Protein AF-A0A3A0FTB8-F1 (afdb_monomer_lite)

Sequence (540 aa):
MTGGAGARRVGLAIYAVANALCVAVFLFPLWRPASAATAYGLDDPAALGLLVLCGCAALVFEAGSAGLGPRAVAVLGVLVAINSVLRFIEVALPGPGGFTPIFALIILTGRAYGPRFGFLMGMLTLVVSAVVTGGVGPWLPYQMLTAAWVGLTAGWLPRGRGPDRPGGRAEVWGLAAFGAAWGIGYGLLMTLWFWPFIDAGAAGAAGSVTAAAARFAVFYAASSLAWDLFGAAGNAALLALAGAPVLAALRRMAPRIFDADRRLMAGTRAQALRPAHGSRGTGGSEVDAPRGAPPSPTAVDARLDLPAPRAASPHPRAWVAWLTAVAALASTTRHPLVLLALVLAVALVRARLPARAAAGGALPVARLAAVVVPFATVYNLLMAHGGTTVVVRLPARWPLVGGPLTLEAAAYGALTGGALALVMLAFAAFQGALSARDIARLIPRAFGALALVTAVALTYAPSMRGQIAAVREAQAVRGLRLRGWRAWAPLAMPVLVGGLERALDLADSMIARGLLPPPAPPPTAARLSILAALGLVAGG

Foldseek 3Di:
DPVPVLLVVLLVVLLVLLVVQLVCLLLCLLVPALPNCPDPCNLFLQLSLVLLVLSLVSLLLSLPQVFAFLLLLLLLLLLLLLLLLQQVVCVVPVDPQQAGQSLLSLLLQCLQQHQSSSLLSQLLSLVLSCLVNVVDDSLSSLSNRLSSVSSNVSRVPDDDPDPDDQQDLVVLLVSLQSLLVSLQVSQLSSLSSCVCVLAVPLSSDDDHSVSNVVSSVVVCVVPRNRSSNVNSNNRSVCSNVPVRLLSNLSNVCNCVRPVVSVVVLVVVVVVVPPPPPPPPDPDDDPDDDPPDDDPDPDPPPPPPPPPDPDDPQPQLVVLVVVLVVLLVQLSPDLDPVSLVVLLVVLVVLLVPFDCQLCPVPPPVLVVVLVCQLVVLLVSQQQQPQDDDAFPDAADLPDPRRHGTRHPVSSSSSNSNSSSVSSSSSSSSSSSSRDDLVSVLVPDDCSSVSSSSSSVSSSVCSVVLVVLLVVQCVVVVVVVDPCDDPVNCNSRVNCSSNVSSVVSVVVSVVCVVVVVDDGSDNPPVVVSVVSVVVSVVSSVD

Radius of gyration: 27.1 Å; chains: 1; bounding box: 66×64×99 Å

pLDDT: mean 77.0, std 14.09, range [37.84, 97.81]

Structure (mmCIF, N/CA/C/O backbone):
data_AF-A0A3A0FTB8-F1
#
_entry.id   AF-A0A3A0FTB8-F1
#
loop_
_atom_site.group_PDB
_atom_site.id
_atom_site.type_symbol
_atom_site.label_atom_id
_atom_site.label_alt_id
_atom_site.label_comp_id
_atom_site.label_asym_id
_atom_site.label_entity_id
_atom_site.label_seq_id
_atom_site.pdbx_PDB_ins_code
_atom_site.Cartn_x
_atom_site.Cartn_y
_atom_site.Cartn_z
_atom_site.occupancy
_atom_site.B_iso_or_equiv
_atom_site.auth_seq_id
_atom_site.auth_comp_id
_atom_site.auth_asym_id
_atom_site.auth_atom_id
_atom_site.pdbx_PDB_model_num
ATOM 1 N N . MET A 1 1 ? -9.803 35.059 16.194 1.00 37.84 1 MET A N 1
ATOM 2 C CA . MET A 1 1 ? -10.558 33.951 15.548 1.00 37.84 1 MET A CA 1
ATOM 3 C C . MET A 1 1 ? -10.209 33.742 14.057 1.00 37.84 1 MET A C 1
ATOM 5 O O . MET A 1 1 ? -10.830 32.913 13.407 1.00 37.84 1 MET A O 1
ATOM 9 N N . THR A 1 2 ? -9.166 34.387 13.515 1.00 41.53 2 THR A N 1
ATOM 10 C CA . THR A 1 2 ? -8.762 34.341 12.089 1.00 41.53 2 THR A CA 1
ATOM 11 C C . THR A 1 2 ? -7.781 33.212 11.718 1.00 41.53 2 THR A C 1
ATOM 13 O O . THR A 1 2 ? -7.662 32.863 10.547 1.00 41.53 2 THR A O 1
ATOM 16 N N . GLY A 1 3 ? -7.124 32.568 12.692 1.00 53.38 3 GLY A N 1
ATOM 17 C CA . GLY A 1 3 ? -6.118 31.522 12.431 1.00 53.38 3 GLY A CA 1
ATOM 18 C C . GLY A 1 3 ? -6.664 30.187 11.891 1.00 53.38 3 GLY A C 1
ATOM 19 O O . GLY A 1 3 ? -5.961 29.476 11.176 1.00 53.38 3 GLY A O 1
ATOM 20 N N . GLY A 1 4 ? -7.928 29.846 12.176 1.00 62.97 4 GLY A N 1
ATOM 21 C CA . GLY A 1 4 ? -8.505 28.542 11.811 1.00 62.97 4 GLY A CA 1
ATOM 22 C C . GLY A 1 4 ? -8.819 28.382 10.319 1.00 62.97 4 GLY A C 1
ATOM 23 O O . GLY A 1 4 ? -8.610 27.312 9.748 1.00 62.97 4 GLY A O 1
ATOM 24 N N . ALA A 1 5 ? -9.279 29.453 9.665 1.00 71.38 5 ALA A N 1
ATOM 25 C CA . ALA A 1 5 ? -9.600 29.432 8.238 1.00 71.38 5 ALA A CA 1
ATOM 26 C C . ALA A 1 5 ? -8.333 29.356 7.369 1.00 71.38 5 ALA A C 1
ATOM 28 O O . ALA A 1 5 ? -8.296 28.586 6.409 1.00 71.38 5 ALA A O 1
ATOM 29 N N . GLY A 1 6 ? -7.280 30.094 7.744 1.00 75.12 6 GLY A N 1
ATOM 30 C CA . GLY A 1 6 ? -5.978 30.047 7.074 1.00 75.12 6 GLY A CA 1
ATOM 31 C C . GLY A 1 6 ? -5.342 28.659 7.155 1.00 75.12 6 GLY A C 1
ATOM 32 O O . GLY A 1 6 ? -4.999 28.080 6.127 1.00 75.12 6 GLY A O 1
ATOM 33 N N . ALA A 1 7 ? -5.293 28.063 8.350 1.00 75.12 7 ALA A N 1
ATOM 34 C CA . ALA A 1 7 ? -4.753 26.717 8.533 1.00 75.12 7 ALA A CA 1
ATOM 35 C C . ALA A 1 7 ? -5.495 25.663 7.690 1.00 75.12 7 ALA A C 1
ATOM 37 O O . ALA A 1 7 ? -4.858 24.793 7.095 1.00 75.12 7 ALA A O 1
ATOM 38 N N . ARG A 1 8 ? -6.830 25.756 7.588 1.00 81.50 8 ARG A N 1
ATOM 39 C CA . ARG A 1 8 ? -7.641 24.849 6.759 1.00 81.50 8 ARG A CA 1
ATOM 40 C C . ARG A 1 8 ? -7.353 25.007 5.265 1.00 81.50 8 ARG A C 1
ATOM 42 O O . ARG A 1 8 ? -7.251 23.998 4.574 1.00 81.50 8 ARG A O 1
ATOM 49 N N . ARG A 1 9 ? -7.207 26.241 4.768 1.00 85.69 9 ARG A N 1
ATOM 50 C CA . ARG A 1 9 ? -6.858 26.506 3.358 1.00 85.69 9 ARG A CA 1
ATOM 51 C C . ARG A 1 9 ? -5.489 25.933 3.002 1.00 85.69 9 ARG A C 1
ATOM 53 O O . ARG A 1 9 ? -5.372 25.259 1.988 1.00 85.69 9 ARG A O 1
ATOM 60 N N . VAL A 1 10 ? -4.491 26.127 3.866 1.00 84.44 10 VAL A N 1
ATOM 61 C CA . VAL A 1 10 ? -3.144 25.568 3.662 1.00 84.44 10 VAL A CA 1
ATOM 62 C C . VAL A 1 10 ? -3.180 24.035 3.666 1.00 84.44 10 VAL A C 1
ATOM 64 O O . VAL A 1 10 ? -2.570 23.412 2.806 1.00 84.44 10 VAL A O 1
ATOM 67 N N . GLY A 1 11 ? -3.942 23.415 4.573 1.00 85.38 11 GLY A N 1
ATOM 68 C CA . GLY A 1 11 ? -4.110 21.957 4.583 1.00 85.38 11 GLY A CA 1
ATOM 69 C C . GLY A 1 11 ? -4.756 21.417 3.302 1.00 85.38 11 GLY A C 1
ATOM 70 O O . GLY A 1 11 ? -4.284 20.439 2.730 1.00 85.38 11 GLY A O 1
ATOM 71 N N . LEU A 1 12 ? -5.800 22.086 2.799 1.00 88.06 12 LEU A N 1
ATOM 72 C CA . LEU A 1 12 ? -6.417 21.743 1.511 1.00 88.06 12 LEU A CA 1
ATOM 73 C C . LEU A 1 12 ? -5.439 21.908 0.343 1.00 88.06 12 LEU A C 1
ATOM 75 O O . LEU A 1 12 ? -5.413 21.055 -0.540 1.00 88.06 12 LEU A O 1
ATOM 79 N N . ALA A 1 13 ? -4.613 22.957 0.360 1.00 88.75 13 ALA A N 1
ATOM 80 C CA . ALA A 1 13 ? -3.568 23.153 -0.636 1.00 88.75 13 ALA A CA 1
ATOM 81 C C . ALA A 1 13 ? -2.538 22.013 -0.607 1.00 88.75 13 ALA A C 1
ATOM 83 O O . ALA A 1 13 ? -2.180 21.516 -1.667 1.00 88.75 13 ALA A O 1
ATOM 84 N N . ILE A 1 14 ? -2.126 21.533 0.576 1.00 88.44 14 ILE A N 1
ATOM 85 C CA . ILE A 1 14 ? -1.227 20.368 0.692 1.00 88.44 14 ILE A CA 1
ATOM 86 C C . ILE A 1 14 ? -1.858 19.138 0.040 1.00 88.44 14 ILE A C 1
ATOM 88 O O . ILE A 1 14 ? -1.209 18.487 -0.774 1.00 88.44 14 ILE A O 1
ATOM 92 N N . TYR A 1 15 ? -3.125 18.834 0.347 1.00 90.12 15 TYR A N 1
ATOM 93 C CA . TYR A 1 15 ? -3.817 17.710 -0.287 1.00 90.12 15 TYR A CA 1
ATOM 94 C C . TYR A 1 15 ? -3.896 17.860 -1.805 1.00 90.12 15 TYR A C 1
ATOM 96 O O . TYR A 1 15 ? -3.638 16.888 -2.514 1.00 90.12 15 TYR A O 1
ATOM 104 N N . ALA A 1 16 ? -4.253 19.047 -2.298 1.00 91.50 16 ALA A N 1
ATOM 105 C CA . ALA A 1 16 ? -4.394 19.306 -3.725 1.00 91.50 16 ALA A CA 1
ATOM 106 C C . ALA A 1 16 ? -3.052 19.167 -4.452 1.00 91.50 16 ALA A C 1
ATOM 108 O O . ALA A 1 16 ? -2.957 18.386 -5.392 1.00 91.50 16 ALA A O 1
ATOM 109 N N . VAL A 1 17 ? -2.009 19.855 -3.977 1.00 91.19 17 VAL A N 1
ATOM 110 C CA . VAL A 1 17 ? -0.673 19.844 -4.590 1.00 91.19 17 VAL A CA 1
ATOM 111 C C . VAL A 1 17 ? -0.055 18.452 -4.532 1.00 91.19 17 VAL A C 1
ATOM 113 O O . VAL A 1 17 ? 0.414 17.962 -5.551 1.00 91.19 17 VAL A O 1
ATOM 116 N N . ALA A 1 18 ? -0.096 17.772 -3.381 1.00 91.88 18 ALA A N 1
ATOM 117 C CA . ALA A 1 18 ? 0.503 16.447 -3.256 1.00 91.88 18 ALA A CA 1
ATOM 118 C C . ALA A 1 18 ? -0.227 15.388 -4.103 1.00 91.88 18 ALA A C 1
ATOM 120 O O . ALA A 1 18 ? 0.432 14.565 -4.730 1.00 91.88 18 ALA A O 1
ATOM 121 N N . ASN A 1 19 ? -1.567 15.408 -4.178 1.00 92.44 19 ASN A N 1
ATOM 122 C CA . ASN A 1 19 ? -2.282 14.491 -5.077 1.00 92.44 19 ASN A CA 1
ATOM 123 C C . ASN A 1 19 ? -2.056 14.847 -6.550 1.00 92.44 19 ASN A C 1
ATOM 125 O O . ASN A 1 19 ? -1.861 13.935 -7.344 1.00 92.44 19 ASN A O 1
ATOM 129 N N . ALA A 1 20 ? -2.057 16.134 -6.916 1.00 91.62 20 ALA A N 1
ATOM 130 C CA . ALA A 1 20 ? -1.798 16.568 -8.289 1.00 91.62 20 ALA A CA 1
ATOM 131 C C . ALA A 1 20 ? -0.402 16.142 -8.752 1.00 91.62 20 ALA A C 1
ATOM 133 O O . ALA A 1 20 ? -0.272 15.573 -9.829 1.00 91.62 20 ALA A O 1
ATOM 134 N N . LEU A 1 21 ? 0.610 16.331 -7.901 1.00 90.19 21 LEU A N 1
ATOM 135 C CA . LEU A 1 21 ? 1.967 15.845 -8.120 1.00 90.19 21 LEU A CA 1
ATOM 136 C C . LEU A 1 21 ? 1.978 14.332 -8.363 1.00 90.19 21 LEU A C 1
ATOM 138 O O . LEU A 1 21 ? 2.484 13.875 -9.380 1.00 90.19 21 LEU A O 1
ATOM 142 N N . CYS A 1 22 ? 1.386 13.541 -7.469 1.00 91.12 22 CYS A N 1
ATOM 143 C CA . CYS A 1 22 ? 1.414 12.091 -7.625 1.00 91.12 22 CYS A CA 1
ATOM 144 C C . CYS A 1 22 ? 0.624 11.595 -8.848 1.00 91.12 22 CYS A C 1
ATOM 146 O O . CYS A 1 22 ? 1.056 10.655 -9.510 1.00 91.12 22 CYS A O 1
ATOM 148 N N . VAL A 1 23 ? -0.518 12.214 -9.167 1.00 92.44 23 VAL A N 1
ATOM 149 C CA . VAL A 1 23 ? -1.275 11.920 -10.396 1.00 92.44 23 VAL A CA 1
ATOM 150 C C . VAL A 1 23 ? -0.445 12.284 -11.623 1.00 92.44 23 VAL A C 1
ATOM 152 O O . VAL A 1 23 ? -0.404 11.505 -12.569 1.00 92.44 23 VAL A O 1
ATOM 155 N N . ALA A 1 24 ? 0.264 13.414 -11.595 1.00 88.25 24 ALA A N 1
ATOM 156 C CA . ALA A 1 24 ? 1.162 13.804 -12.670 1.00 88.25 24 ALA A CA 1
ATOM 157 C C . ALA A 1 24 ? 2.283 12.782 -12.876 1.00 88.25 24 ALA A C 1
ATOM 159 O O . ALA A 1 24 ? 2.572 12.430 -14.013 1.00 88.25 24 ALA A O 1
ATOM 160 N N . VAL A 1 25 ? 2.849 12.231 -11.801 1.00 86.81 25 VAL A N 1
ATOM 161 C CA . VAL A 1 25 ? 3.853 11.161 -11.903 1.00 86.81 25 VAL A CA 1
ATOM 162 C C . VAL A 1 25 ? 3.262 9.868 -12.477 1.00 86.81 25 VAL A C 1
ATOM 164 O O . VAL A 1 25 ? 3.893 9.243 -13.322 1.00 86.81 25 VAL A O 1
ATOM 167 N N . PHE A 1 26 ? 2.043 9.476 -12.088 1.00 88.81 26 PHE A N 1
ATOM 168 C CA . PHE A 1 26 ? 1.367 8.317 -12.691 1.00 88.81 26 PHE A CA 1
ATOM 169 C C . PHE A 1 26 ? 1.077 8.516 -14.182 1.00 88.81 26 PHE A C 1
ATOM 171 O O . PHE A 1 26 ? 1.235 7.586 -14.962 1.00 88.81 26 PHE A O 1
ATOM 178 N N . LEU A 1 27 ? 0.629 9.707 -14.581 1.00 88.69 27 LEU A N 1
ATOM 179 C CA . LEU A 1 27 ? 0.254 10.010 -15.965 1.00 88.69 27 LEU A CA 1
ATOM 180 C C . LEU A 1 27 ? 1.444 10.425 -16.835 1.00 88.69 27 LEU A C 1
ATOM 182 O O . LEU A 1 27 ? 1.300 10.477 -18.056 1.00 88.69 27 LEU A O 1
ATOM 186 N N . PHE A 1 28 ? 2.611 10.669 -16.234 1.00 82.50 28 PHE A N 1
ATOM 187 C CA . PHE A 1 28 ? 3.823 11.093 -16.927 1.00 82.50 28 PHE A CA 1
ATOM 188 C C . PHE A 1 28 ? 4.161 10.269 -18.175 1.00 82.50 28 PHE A C 1
ATOM 190 O O . PHE A 1 28 ? 4.452 10.869 -19.214 1.00 82.50 28 PHE A O 1
ATOM 197 N N . PRO A 1 29 ? 4.043 8.929 -18.153 1.00 79.94 29 PRO A N 1
ATOM 198 C CA . PRO A 1 29 ? 4.310 8.120 -19.335 1.00 79.94 29 PRO A CA 1
ATOM 199 C C . PRO A 1 29 ? 3.412 8.411 -20.538 1.00 79.94 29 PRO A C 1
ATOM 201 O O . PRO A 1 29 ? 3.792 8.118 -21.665 1.00 79.94 29 PRO A O 1
ATOM 204 N N . LEU A 1 30 ? 2.220 8.973 -20.325 1.00 84.25 30 LEU A N 1
ATOM 205 C CA . LEU A 1 30 ? 1.274 9.271 -21.401 1.00 84.25 30 LEU A CA 1
ATOM 206 C C . LEU A 1 30 ? 1.573 10.597 -22.102 1.00 84.25 30 LEU A C 1
ATOM 208 O O . LEU A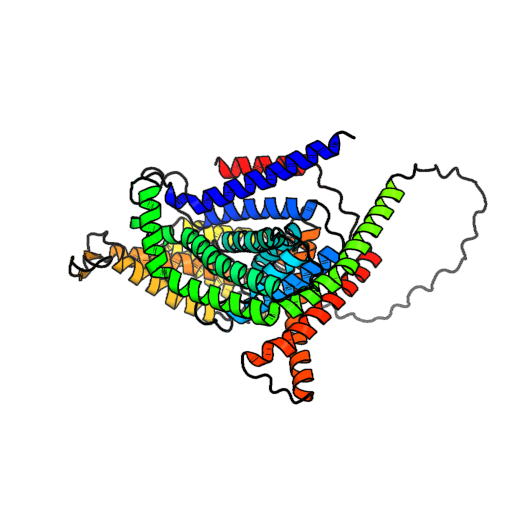 1 30 ? 1.125 10.800 -23.228 1.00 84.25 30 LEU A O 1
ATOM 212 N N . TRP A 1 31 ? 2.307 11.502 -21.454 1.00 77.12 31 TRP A N 1
ATOM 213 C CA . TRP A 1 31 ? 2.636 12.822 -21.996 1.00 77.12 31 TRP A CA 1
ATOM 214 C C . TRP A 1 31 ? 4.141 13.062 -22.140 1.00 77.12 31 TRP A C 1
ATOM 216 O O . TRP A 1 31 ? 4.564 14.210 -22.281 1.00 77.12 31 TRP A O 1
ATOM 226 N N . ARG A 1 32 ? 4.961 12.002 -22.087 1.00 70.50 32 ARG A N 1
ATOM 227 C CA . ARG A 1 32 ? 6.424 12.094 -22.164 1.00 70.50 32 ARG A CA 1
ATOM 228 C C . ARG A 1 32 ? 6.847 12.763 -23.487 1.00 70.50 32 ARG A C 1
ATOM 230 O O . ARG A 1 32 ? 6.603 12.192 -24.552 1.00 70.50 32 ARG A O 1
ATOM 237 N N . PRO A 1 33 ? 7.489 13.948 -23.463 1.00 60.44 33 PRO A N 1
ATOM 238 C CA . PRO A 1 33 ? 7.990 14.575 -24.682 1.00 60.44 33 PRO A CA 1
ATOM 239 C C . PRO A 1 33 ? 9.115 13.727 -25.282 1.00 60.44 33 PRO A C 1
ATOM 241 O O . PRO A 1 33 ? 10.019 13.304 -24.560 1.00 60.44 33 PRO A O 1
ATOM 244 N N . ALA A 1 34 ? 9.107 13.524 -26.602 1.00 53.69 34 ALA A N 1
ATOM 245 C CA . ALA A 1 34 ? 10.113 12.715 -27.304 1.00 53.69 34 ALA A CA 1
ATOM 246 C C . ALA A 1 34 ? 11.565 13.204 -27.086 1.00 53.69 34 ALA A C 1
ATOM 248 O O . ALA A 1 34 ? 12.501 12.418 -27.192 1.00 53.69 34 ALA A O 1
ATOM 249 N N . SER A 1 35 ? 11.749 14.485 -26.746 1.00 50.94 35 SER A N 1
ATOM 250 C CA . SER A 1 35 ? 13.039 15.136 -26.482 1.00 50.94 35 SER A CA 1
ATOM 251 C C . SER A 1 35 ? 13.462 15.173 -25.003 1.00 50.94 35 SER A C 1
ATOM 253 O O . SER A 1 35 ? 14.579 15.590 -24.713 1.00 50.94 35 SER A O 1
ATOM 255 N N . ALA A 1 36 ? 12.605 14.766 -24.057 1.00 49.84 36 ALA A N 1
ATOM 256 C CA . ALA A 1 36 ? 12.827 14.973 -22.617 1.00 49.84 36 ALA A CA 1
ATOM 257 C C . ALA A 1 36 ? 13.481 13.786 -21.882 1.00 49.84 36 ALA A C 1
ATOM 259 O O . ALA A 1 36 ? 13.835 13.920 -20.711 1.00 49.84 36 ALA A O 1
ATOM 260 N N . ALA A 1 37 ? 13.647 12.639 -22.550 1.00 48.44 37 ALA A N 1
ATOM 261 C CA . ALA A 1 37 ? 14.057 11.374 -21.930 1.00 48.44 37 ALA A CA 1
ATOM 262 C C . ALA A 1 37 ? 15.432 11.432 -21.226 1.00 48.44 37 ALA A C 1
ATOM 264 O O . ALA A 1 37 ? 15.631 10.818 -20.184 1.00 48.44 37 ALA A O 1
ATOM 265 N N . THR A 1 38 ? 16.383 12.218 -21.735 1.00 48.59 38 THR A N 1
ATOM 266 C CA . THR A 1 38 ? 17.768 12.222 -21.228 1.00 48.59 38 THR A CA 1
ATOM 267 C C . THR A 1 38 ? 18.128 13.389 -20.305 1.00 48.59 38 THR A C 1
ATOM 269 O O . THR A 1 38 ? 19.131 13.295 -19.605 1.00 48.59 38 THR A O 1
ATOM 272 N N . ALA A 1 39 ? 17.345 14.473 -20.262 1.00 45.94 39 ALA A N 1
ATOM 273 C CA . ALA A 1 39 ? 17.769 15.723 -19.612 1.00 45.94 39 ALA A CA 1
ATOM 274 C C . ALA A 1 39 ? 17.401 15.847 -18.118 1.00 45.94 39 ALA A C 1
ATOM 276 O O . ALA A 1 39 ? 18.088 16.562 -17.395 1.00 45.94 39 ALA A O 1
ATOM 277 N N . TYR A 1 40 ? 16.354 15.157 -17.643 1.00 49.34 40 TYR A N 1
ATOM 278 C CA . TYR A 1 40 ? 15.764 15.401 -16.310 1.00 49.34 40 TYR A CA 1
ATOM 279 C C . TYR A 1 40 ? 15.727 14.179 -15.373 1.00 49.34 40 TYR A C 1
ATOM 281 O O . TYR A 1 40 ? 15.079 14.223 -14.334 1.00 49.34 40 TYR A O 1
ATOM 289 N N . GLY A 1 41 ? 16.360 13.054 -15.725 1.00 54.75 41 GLY A N 1
ATOM 290 C CA . GLY A 1 41 ? 16.354 11.847 -14.876 1.00 54.75 41 GLY A CA 1
ATOM 291 C C . GLY A 1 41 ? 14.970 11.205 -14.668 1.00 54.75 41 GLY A C 1
ATOM 292 O O . GLY A 1 41 ? 14.831 10.294 -13.857 1.00 54.75 41 GLY A O 1
ATOM 293 N N . LEU A 1 42 ? 13.952 11.637 -15.422 1.00 59.59 42 LEU A N 1
ATOM 294 C CA . LEU A 1 42 ? 12.571 11.129 -15.369 1.00 59.59 42 LEU A CA 1
ATOM 295 C C . LEU A 1 42 ? 12.432 9.684 -15.881 1.00 59.59 42 LEU A C 1
ATOM 297 O O . LEU A 1 42 ? 11.366 9.084 -15.770 1.00 59.59 42 LEU A O 1
ATOM 301 N N . ASP A 1 43 ? 13.519 9.124 -16.403 1.00 62.12 43 ASP A N 1
ATOM 302 C CA . ASP A 1 43 ? 13.630 7.729 -16.819 1.00 62.12 43 ASP A CA 1
ATOM 303 C C . ASP A 1 43 ? 14.087 6.816 -15.666 1.00 62.12 43 ASP A C 1
ATOM 305 O O . ASP A 1 43 ? 14.083 5.596 -15.819 1.00 62.12 43 ASP A O 1
ATOM 309 N N . ASP A 1 44 ? 14.457 7.380 -14.507 1.00 69.44 44 ASP A N 1
ATOM 310 C CA . ASP A 1 44 ? 14.839 6.622 -13.315 1.00 69.44 44 ASP A CA 1
ATOM 311 C C . ASP A 1 44 ? 13.605 6.292 -12.443 1.00 69.44 44 ASP A C 1
ATOM 313 O O . ASP A 1 44 ? 13.025 7.186 -11.807 1.00 69.44 44 ASP A O 1
ATOM 317 N N . PRO A 1 45 ? 13.213 5.004 -12.325 1.00 70.25 45 PRO A N 1
ATOM 318 C CA . PRO A 1 45 ? 12.122 4.587 -11.448 1.00 70.25 45 PRO A CA 1
ATOM 319 C C . PRO A 1 45 ? 12.318 5.024 -9.993 1.00 70.25 45 PRO A C 1
ATOM 321 O O . PRO A 1 45 ? 11.334 5.266 -9.289 1.00 70.25 45 PRO A O 1
ATOM 324 N N . ALA A 1 46 ? 13.567 5.108 -9.518 1.00 68.62 46 ALA A N 1
ATOM 325 C CA . ALA A 1 46 ? 13.881 5.482 -8.145 1.00 68.62 46 ALA A CA 1
ATOM 326 C C . ALA A 1 46 ? 13.606 6.967 -7.880 1.00 68.62 46 ALA A C 1
ATOM 328 O O . ALA A 1 46 ? 13.018 7.292 -6.845 1.00 68.62 46 ALA A O 1
ATOM 329 N N . ALA A 1 47 ? 13.959 7.848 -8.820 1.00 70.81 47 ALA A N 1
ATOM 330 C CA . ALA A 1 47 ? 13.682 9.280 -8.731 1.00 70.81 47 ALA A CA 1
ATOM 331 C C . ALA A 1 47 ? 12.169 9.551 -8.682 1.00 70.81 47 ALA A C 1
ATOM 333 O O . ALA A 1 47 ? 11.680 10.230 -7.774 1.00 70.81 47 ALA A O 1
ATOM 334 N N . LEU A 1 48 ? 11.402 8.927 -9.582 1.00 78.75 48 LEU A N 1
ATOM 335 C CA . LEU A 1 48 ? 9.942 9.049 -9.590 1.00 78.75 48 LEU A CA 1
ATOM 336 C C . LEU A 1 48 ? 9.304 8.426 -8.335 1.00 78.75 48 LEU A C 1
ATOM 338 O O . LEU A 1 48 ? 8.360 8.975 -7.768 1.00 78.75 48 LEU A O 1
ATOM 342 N N . GLY A 1 49 ? 9.836 7.300 -7.852 1.00 80.44 49 GLY A N 1
ATOM 343 C CA . GLY A 1 49 ? 9.424 6.708 -6.578 1.00 80.44 49 GLY A CA 1
ATOM 344 C C . GLY A 1 49 ? 9.650 7.645 -5.390 1.00 80.44 49 GLY A C 1
ATOM 345 O O . GLY A 1 49 ? 8.759 7.800 -4.553 1.00 80.44 49 GLY A O 1
ATOM 346 N N . LEU A 1 50 ? 10.799 8.323 -5.327 1.00 80.38 50 LEU A N 1
ATOM 347 C CA . LEU A 1 50 ? 11.098 9.308 -4.286 1.00 80.38 50 LEU A CA 1
ATOM 348 C C . LEU A 1 50 ? 10.130 10.498 -4.336 1.00 80.38 50 LEU A C 1
ATOM 350 O O . LEU A 1 50 ? 9.655 10.942 -3.291 1.00 80.38 50 LEU A O 1
ATOM 354 N N . LEU A 1 51 ? 9.777 10.966 -5.534 1.00 82.88 51 LEU A N 1
ATOM 355 C CA . LEU A 1 51 ? 8.807 12.043 -5.723 1.00 82.88 51 LEU A CA 1
ATOM 356 C C . LEU A 1 51 ? 7.432 11.687 -5.140 1.00 82.88 51 LEU A C 1
ATOM 358 O O . LEU A 1 51 ? 6.861 12.441 -4.344 1.00 82.88 51 LEU A O 1
ATOM 362 N N . VAL A 1 52 ? 6.930 10.492 -5.463 1.00 87.12 52 VAL A N 1
ATOM 363 C CA . VAL A 1 52 ? 5.669 9.981 -4.904 1.00 87.12 52 VAL A CA 1
ATOM 364 C C . VAL A 1 52 ? 5.785 9.750 -3.399 1.00 87.12 52 VAL A C 1
ATOM 366 O O . VAL A 1 52 ? 4.825 9.998 -2.669 1.00 87.12 52 VAL A O 1
ATOM 369 N N . LEU A 1 53 ? 6.952 9.336 -2.897 1.00 86.44 53 LEU A N 1
ATOM 370 C CA . LEU A 1 53 ? 7.191 9.178 -1.462 1.00 86.44 53 LEU A CA 1
ATOM 371 C C . LEU A 1 53 ? 7.108 10.519 -0.722 1.00 86.44 53 LEU A C 1
ATOM 373 O O . LEU A 1 53 ? 6.487 10.581 0.340 1.00 86.44 53 LEU A O 1
ATOM 377 N N . CYS A 1 54 ? 7.668 11.592 -1.284 1.00 85.88 54 CYS A N 1
ATOM 378 C CA . CYS A 1 54 ? 7.538 12.950 -0.753 1.00 85.88 54 CYS A CA 1
ATOM 379 C C . CYS A 1 54 ? 6.067 13.393 -0.708 1.00 85.88 54 CYS A C 1
ATOM 381 O O . CYS A 1 54 ? 5.604 13.894 0.322 1.00 85.88 54 CYS A O 1
ATOM 383 N N . GLY A 1 55 ? 5.305 13.129 -1.775 1.00 86.44 55 GLY A N 1
ATOM 384 C CA . GLY A 1 55 ? 3.858 13.353 -1.804 1.00 86.44 55 GLY A CA 1
ATOM 385 C C . GLY A 1 55 ? 3.117 12.551 -0.727 1.00 86.44 55 GLY A C 1
ATOM 386 O O . GLY A 1 55 ? 2.329 13.110 0.036 1.00 86.44 55 GLY A O 1
ATOM 387 N N . CYS A 1 56 ? 3.424 11.259 -0.582 1.00 89.25 56 CYS A N 1
ATOM 388 C CA . CYS A 1 56 ? 2.863 10.404 0.466 1.00 89.25 56 CYS A CA 1
ATOM 389 C C . CYS A 1 56 ? 3.179 10.936 1.867 1.00 89.25 56 CYS A C 1
ATOM 391 O O . CYS A 1 56 ? 2.288 10.988 2.712 1.00 89.25 56 CYS A O 1
ATOM 393 N N . ALA A 1 57 ? 4.417 11.369 2.118 1.00 86.62 57 ALA A N 1
ATOM 394 C CA . ALA A 1 57 ? 4.815 11.947 3.396 1.00 86.62 57 ALA A CA 1
ATOM 395 C C . ALA A 1 57 ? 4.022 13.227 3.702 1.00 86.62 57 ALA A C 1
ATOM 397 O O . ALA A 1 57 ? 3.507 13.370 4.810 1.00 86.62 57 ALA A O 1
ATOM 398 N N . ALA A 1 58 ? 3.845 14.121 2.726 1.00 86.56 58 ALA A N 1
ATOM 399 C CA . ALA A 1 58 ? 3.033 15.326 2.893 1.00 86.56 58 ALA A CA 1
ATOM 400 C C . ALA A 1 58 ? 1.557 15.000 3.191 1.00 86.56 58 ALA A C 1
ATOM 402 O O . ALA A 1 58 ? 0.962 15.569 4.111 1.00 86.56 58 ALA A O 1
ATOM 403 N N . LEU A 1 59 ? 0.977 14.042 2.461 1.00 88.56 59 LEU A N 1
ATOM 404 C CA . LEU A 1 59 ? -0.406 13.603 2.658 1.00 88.56 59 LEU A CA 1
ATOM 405 C C . LEU A 1 59 ? -0.609 12.941 4.020 1.00 88.56 59 LEU A C 1
ATOM 407 O O . LEU A 1 59 ? -1.588 13.223 4.707 1.00 88.56 59 LEU A O 1
ATOM 411 N N . VAL A 1 60 ? 0.326 12.086 4.430 1.00 85.25 60 VAL A N 1
ATOM 412 C CA . VAL A 1 60 ? 0.332 11.439 5.744 1.00 85.25 60 VAL A CA 1
ATOM 413 C C . VAL A 1 60 ? 0.449 12.480 6.833 1.00 85.25 60 VAL A C 1
ATOM 415 O O . VAL A 1 60 ? -0.363 12.461 7.751 1.00 85.25 60 VAL A O 1
ATOM 418 N N . PHE A 1 61 ? 1.385 13.421 6.715 1.00 83.69 61 PHE A N 1
ATOM 419 C CA . PHE A 1 61 ? 1.535 14.512 7.669 1.00 83.69 61 PHE A CA 1
ATOM 420 C C . PHE A 1 61 ? 0.218 15.264 7.858 1.00 83.69 61 PHE A C 1
ATOM 422 O O . PHE A 1 61 ? -0.279 15.358 8.982 1.00 83.69 61 PHE A O 1
ATOM 429 N N . GLU A 1 62 ? -0.394 15.737 6.771 1.00 85.94 62 GLU A N 1
ATOM 430 C CA . GLU A 1 62 ? -1.633 16.507 6.858 1.00 85.94 62 GLU A CA 1
ATOM 431 C C . GLU A 1 62 ? -2.787 15.646 7.404 1.00 85.94 62 GLU A C 1
ATOM 433 O O . GLU A 1 62 ? -3.521 16.086 8.296 1.00 85.94 62 GLU A O 1
ATOM 438 N N . ALA A 1 63 ? -2.890 14.384 6.975 1.00 82.44 63 ALA A N 1
ATOM 439 C CA . ALA A 1 63 ? -3.880 13.428 7.466 1.00 82.44 63 ALA A CA 1
ATOM 440 C C . ALA A 1 63 ? -3.659 13.012 8.926 1.00 82.44 63 ALA A C 1
ATOM 442 O O . ALA A 1 63 ? -4.622 12.688 9.615 1.00 82.44 63 ALA A O 1
ATOM 443 N N . GLY A 1 64 ? -2.443 13.041 9.460 1.00 75.06 64 GLY A N 1
ATOM 444 C CA . GLY A 1 64 ? -2.181 12.831 10.887 1.00 75.06 64 GLY A CA 1
ATOM 445 C C . GLY A 1 64 ? -2.458 14.085 11.714 1.00 75.06 64 GLY A C 1
ATOM 446 O O . GLY A 1 64 ? -3.019 14.001 12.806 1.00 75.06 64 GLY A O 1
ATOM 447 N N . SER A 1 65 ? -2.130 15.249 11.154 1.00 70.50 65 SER A N 1
ATOM 448 C CA . SER A 1 65 ? -2.104 16.541 11.842 1.00 70.50 65 SER A CA 1
ATOM 449 C C . SER A 1 65 ? -3.464 17.049 12.319 1.00 70.50 65 SER A C 1
ATOM 451 O O . SER A 1 65 ? -3.549 17.765 13.312 1.00 70.50 65 SER A O 1
ATOM 453 N N . ALA A 1 66 ? -4.552 16.641 11.665 1.00 63.94 66 ALA A N 1
ATOM 454 C CA . ALA A 1 66 ? -5.906 17.067 12.012 1.00 63.94 66 ALA A CA 1
ATOM 455 C C . ALA A 1 66 ? -6.486 16.338 13.253 1.00 63.94 66 ALA A C 1
ATOM 457 O O . ALA A 1 66 ? -7.699 16.209 13.389 1.00 63.94 66 ALA A O 1
ATOM 458 N N . GLY A 1 67 ? -5.626 15.785 14.114 1.00 66.00 67 GLY A N 1
ATOM 459 C CA . GLY A 1 67 ? -5.958 15.276 15.445 1.00 66.00 67 GLY A CA 1
ATOM 460 C C . GLY A 1 67 ? -6.690 13.941 15.506 1.00 66.00 67 GLY A C 1
ATOM 461 O O . GLY A 1 67 ? -7.895 13.895 15.734 1.00 66.00 67 GLY A O 1
ATOM 462 N N . LEU A 1 68 ? -5.952 12.842 15.337 1.00 75.88 68 LEU A N 1
ATOM 463 C CA . LEU A 1 68 ? -6.430 11.534 15.790 1.00 75.88 68 LEU A CA 1
ATOM 464 C C . LEU A 1 68 ? -6.301 11.464 17.313 1.00 75.88 68 LEU A C 1
ATOM 466 O O . LEU A 1 68 ? -5.239 11.775 17.852 1.00 75.88 68 LEU A O 1
ATOM 470 N N . GLY A 1 69 ? -7.370 11.063 17.998 1.00 77.94 69 GLY A N 1
ATOM 471 C CA . GLY A 1 69 ? -7.295 10.802 19.429 1.00 77.94 69 GLY A CA 1
ATOM 472 C C . GLY A 1 69 ? -6.509 9.519 19.742 1.00 77.94 69 GLY A C 1
ATOM 473 O O . GLY A 1 69 ? -6.226 8.721 18.838 1.00 77.94 69 GLY A O 1
ATOM 474 N N . PRO A 1 70 ? -6.128 9.310 21.012 1.00 80.12 70 PRO A N 1
ATOM 475 C CA . PRO A 1 70 ? -5.316 8.168 21.424 1.00 80.12 70 PRO A CA 1
ATOM 476 C C . PRO A 1 70 ? -5.896 6.810 21.051 1.00 80.12 70 PRO A C 1
ATOM 478 O O . PRO A 1 70 ? -5.170 5.942 20.559 1.00 80.12 70 PRO A O 1
ATOM 481 N N . ARG A 1 71 ? -7.212 6.636 21.223 1.00 85.69 71 ARG A N 1
ATOM 482 C CA . ARG A 1 71 ? -7.886 5.380 20.886 1.00 85.69 71 ARG A CA 1
ATOM 483 C C . ARG A 1 71 ? -7.899 5.156 19.383 1.00 85.69 71 ARG A C 1
ATOM 485 O O . ARG A 1 71 ? -7.600 4.053 18.932 1.00 85.69 71 ARG A O 1
ATOM 492 N N . ALA A 1 72 ? -8.167 6.201 18.599 1.00 87.44 72 ALA A N 1
ATOM 493 C CA . ALA A 1 72 ? -8.117 6.115 17.142 1.00 87.44 72 ALA A CA 1
ATOM 494 C C . ALA A 1 72 ? -6.718 5.730 16.624 1.00 87.44 72 ALA A C 1
ATOM 496 O O . ALA A 1 72 ? -6.611 4.891 15.730 1.00 87.44 72 ALA A O 1
ATOM 497 N N . VAL A 1 73 ? -5.652 6.296 17.205 1.00 85.44 73 VAL A N 1
ATOM 498 C CA . VAL A 1 73 ? -4.254 5.959 16.876 1.00 85.44 73 VAL A CA 1
ATOM 499 C C . VAL A 1 73 ? -3.942 4.495 17.192 1.00 85.44 73 VAL A C 1
ATOM 501 O O . VAL A 1 73 ? -3.404 3.786 16.340 1.00 85.44 73 VAL A O 1
ATOM 504 N N . ALA A 1 74 ? -4.308 4.018 18.382 1.00 85.62 74 ALA A N 1
ATOM 505 C CA . ALA A 1 74 ? -4.059 2.636 18.784 1.00 85.62 74 ALA A CA 1
ATOM 506 C C . ALA A 1 74 ? -4.815 1.633 17.899 1.00 85.62 74 ALA A C 1
ATOM 508 O O . ALA A 1 74 ? -4.224 0.671 17.406 1.00 85.62 74 ALA A O 1
ATOM 509 N N . VAL A 1 75 ? -6.101 1.887 17.633 1.00 89.88 75 VAL A N 1
ATOM 510 C CA . VAL A 1 75 ? -6.930 1.036 16.766 1.00 89.88 75 VAL A CA 1
ATOM 511 C C . VAL A 1 75 ? -6.399 1.012 15.340 1.00 89.88 75 VAL A C 1
ATOM 513 O O . VAL A 1 75 ? -6.312 -0.062 14.749 1.00 89.88 75 VAL A O 1
ATOM 516 N N . LEU A 1 76 ? -5.994 2.162 14.792 1.00 92.19 76 LEU A N 1
ATOM 517 C CA . LEU A 1 76 ? -5.362 2.215 13.477 1.00 92.19 76 LEU A CA 1
ATOM 518 C C . LEU A 1 76 ? -4.078 1.373 13.456 1.00 92.19 76 LEU A C 1
ATOM 520 O O . LEU A 1 76 ? -3.888 0.594 12.530 1.00 92.19 76 LEU A O 1
ATOM 524 N N . GLY A 1 77 ? -3.238 1.464 14.494 1.00 88.81 77 GLY A N 1
ATOM 525 C CA . GLY A 1 77 ? -2.004 0.678 14.608 1.00 88.81 77 GLY A CA 1
ATOM 526 C C . GLY A 1 77 ? -2.258 -0.826 14.632 1.00 88.81 77 GLY A C 1
ATOM 527 O O . GLY A 1 77 ? -1.605 -1.577 13.908 1.00 88.81 77 GLY A O 1
ATOM 528 N N . VAL A 1 78 ? -3.248 -1.277 15.404 1.00 89.19 78 VAL A N 1
ATOM 529 C CA . VAL A 1 78 ? -3.605 -2.699 15.450 1.00 89.19 78 VAL A CA 1
ATOM 530 C C . VAL A 1 78 ? -4.221 -3.169 14.134 1.00 89.19 78 VAL A C 1
ATOM 532 O O . VAL A 1 78 ? -3.819 -4.214 13.630 1.00 89.19 78 VAL A O 1
ATOM 535 N N . LEU A 1 79 ? -5.129 -2.407 13.519 1.00 93.00 79 LEU A N 1
ATOM 536 C CA . LEU A 1 79 ? -5.692 -2.769 12.213 1.00 93.00 79 LEU A CA 1
ATOM 537 C C . LEU A 1 79 ? -4.606 -2.861 11.136 1.00 93.00 79 LEU A C 1
ATOM 539 O O . LEU A 1 79 ? -4.582 -3.832 10.380 1.00 93.00 79 LEU A O 1
ATOM 543 N N . VAL A 1 80 ? -3.665 -1.913 11.112 1.00 92.88 80 VAL A N 1
ATOM 544 C CA . VAL A 1 80 ? -2.494 -1.939 10.224 1.00 92.88 80 VAL A CA 1
ATOM 545 C C . VAL A 1 80 ? -1.630 -3.178 10.485 1.00 92.88 80 VAL A C 1
ATOM 547 O O . VAL A 1 80 ? -1.180 -3.808 9.528 1.00 92.88 80 VAL A O 1
ATOM 550 N N . ALA A 1 81 ? -1.433 -3.586 11.744 1.00 86.81 81 ALA A N 1
ATOM 551 C CA . ALA A 1 81 ? -0.712 -4.818 12.082 1.00 86.81 81 ALA A CA 1
ATOM 552 C C . ALA A 1 81 ? -1.423 -6.067 11.547 1.00 86.81 81 ALA A C 1
ATOM 554 O O . ALA A 1 81 ? -0.794 -6.896 10.887 1.00 86.81 81 ALA A O 1
ATOM 555 N N . ILE A 1 82 ? -2.735 -6.177 11.792 1.00 88.81 82 ILE A N 1
ATOM 556 C CA . ILE A 1 82 ? -3.577 -7.273 11.295 1.00 88.81 82 ILE A CA 1
ATOM 557 C C . ILE A 1 82 ? -3.430 -7.367 9.776 1.00 88.81 82 ILE A C 1
ATOM 559 O O . ILE A 1 82 ? -3.097 -8.424 9.242 1.00 88.81 82 ILE A O 1
ATOM 563 N N . ASN A 1 83 ? -3.604 -6.244 9.081 1.00 91.25 83 ASN A N 1
ATOM 564 C CA . ASN A 1 83 ? -3.564 -6.210 7.627 1.00 91.25 83 ASN A CA 1
ATOM 565 C C . ASN A 1 83 ? -2.165 -6.486 7.058 1.00 91.25 83 ASN A C 1
ATOM 567 O O . ASN A 1 83 ? -2.024 -7.115 6.012 1.00 91.25 83 ASN A O 1
ATOM 571 N N . SER A 1 84 ? -1.116 -6.081 7.776 1.00 85.75 84 SER A N 1
ATOM 572 C CA . SER A 1 84 ? 0.267 -6.393 7.403 1.00 85.75 84 SER A CA 1
ATOM 573 C C . SER A 1 84 ? 0.565 -7.889 7.492 1.00 85.75 84 SER A C 1
ATOM 575 O O . SER A 1 84 ? 1.304 -8.418 6.664 1.00 85.75 84 SER A O 1
ATOM 577 N N . VAL A 1 85 ? -0.043 -8.595 8.451 1.00 80.81 85 VAL A N 1
ATOM 578 C CA . VAL A 1 85 ? 0.030 -10.062 8.524 1.00 80.81 85 VAL A CA 1
ATOM 579 C C . VAL A 1 85 ? -0.756 -10.712 7.385 1.00 80.81 85 VAL A C 1
ATOM 581 O O . VAL A 1 85 ? -0.255 -11.666 6.795 1.00 80.81 85 VAL A O 1
ATOM 584 N N . LEU A 1 86 ? -1.932 -10.183 7.026 1.00 83.38 86 LEU A N 1
ATOM 585 C CA . LEU A 1 86 ? -2.686 -10.644 5.849 1.00 83.38 86 LEU A CA 1
ATOM 586 C C . LEU A 1 86 ? -1.834 -10.556 4.575 1.00 83.38 86 LEU A C 1
ATOM 588 O O . LEU A 1 86 ? -1.773 -11.523 3.819 1.00 83.38 86 LEU A O 1
ATOM 592 N N . ARG A 1 87 ? -1.110 -9.446 4.387 1.00 81.81 87 ARG A N 1
ATOM 593 C CA . ARG A 1 87 ? -0.163 -9.286 3.274 1.00 81.81 87 ARG A CA 1
ATOM 594 C C . ARG A 1 87 ? 1.011 -10.263 3.350 1.00 81.81 87 ARG A C 1
ATOM 596 O O . ARG A 1 87 ? 1.454 -10.785 2.338 1.00 81.81 87 ARG A O 1
ATOM 603 N N . PHE A 1 88 ? 1.541 -10.529 4.544 1.00 73.06 88 PHE A N 1
ATOM 604 C CA . PHE A 1 88 ? 2.624 -11.505 4.701 1.00 73.06 88 PHE A CA 1
ATOM 605 C C . PHE A 1 88 ? 2.192 -12.912 4.266 1.00 73.06 88 PHE A C 1
ATOM 607 O O . PHE A 1 88 ? 2.984 -13.624 3.658 1.00 73.06 88 PHE A O 1
ATOM 614 N N . ILE A 1 89 ? 0.944 -13.302 4.549 1.00 68.62 89 ILE A N 1
ATOM 615 C CA . ILE A 1 89 ? 0.396 -14.594 4.114 1.00 68.62 89 ILE A CA 1
ATOM 616 C C . ILE A 1 89 ? 0.358 -14.678 2.583 1.00 68.62 89 ILE A C 1
ATOM 618 O O . ILE A 1 89 ? 0.750 -15.704 2.044 1.00 68.62 89 ILE A O 1
ATOM 622 N N . GLU A 1 90 ? -0.043 -13.605 1.898 1.00 69.31 90 GLU A N 1
ATOM 623 C CA . GLU A 1 90 ? -0.006 -13.505 0.430 1.00 69.31 90 GLU A CA 1
ATOM 624 C C . GLU A 1 90 ? 1.421 -13.636 -0.129 1.00 69.31 90 GLU A C 1
ATOM 626 O O . GLU A 1 90 ? 1.641 -14.366 -1.086 1.00 69.31 90 GLU A O 1
ATOM 631 N N . VAL A 1 91 ? 2.410 -12.969 0.476 1.00 59.53 91 VAL A N 1
ATOM 632 C CA . VAL A 1 91 ? 3.812 -13.060 0.022 1.00 59.53 91 VAL A CA 1
ATOM 633 C C . VAL A 1 91 ? 4.390 -14.462 0.257 1.00 59.53 91 VAL A C 1
ATOM 635 O O . VAL A 1 91 ? 5.176 -14.954 -0.548 1.00 59.53 91 VAL A O 1
ATOM 638 N N . ALA A 1 92 ? 4.016 -15.112 1.363 1.00 56.47 92 ALA A N 1
ATOM 639 C CA . ALA A 1 92 ? 4.503 -16.444 1.719 1.00 56.47 92 ALA A CA 1
ATOM 640 C C . ALA A 1 92 ? 3.812 -17.572 0.933 1.00 56.47 92 ALA A C 1
ATOM 642 O O . ALA A 1 92 ? 4.439 -18.588 0.639 1.00 56.47 92 ALA A O 1
ATOM 643 N N . LEU A 1 93 ? 2.530 -17.402 0.603 1.00 58.62 93 LEU A N 1
ATOM 644 C CA . LEU A 1 93 ? 1.759 -18.272 -0.278 1.00 58.62 93 LEU A CA 1
ATOM 645 C C . LEU A 1 93 ? 1.132 -17.401 -1.369 1.00 58.62 93 LEU A C 1
ATOM 647 O O . LEU A 1 93 ? 0.033 -16.883 -1.144 1.00 58.62 93 LEU A O 1
ATOM 651 N N . PRO A 1 94 ? 1.805 -17.244 -2.527 1.00 54.56 94 PRO A N 1
ATOM 652 C CA . PRO A 1 94 ? 1.279 -16.462 -3.634 1.00 54.56 94 PRO A CA 1
ATOM 653 C C . PRO A 1 94 ? -0.130 -16.947 -3.959 1.00 54.56 94 PRO A C 1
ATOM 655 O O . PRO A 1 94 ? -0.333 -18.104 -4.337 1.00 54.56 94 PRO A O 1
ATOM 658 N N . GLY A 1 95 ? -1.116 -16.078 -3.741 1.00 58.31 95 GLY A N 1
ATOM 659 C CA . GLY A 1 95 ? -2.484 -16.360 -4.139 1.00 58.31 95 GLY A CA 1
ATOM 660 C C . GLY A 1 95 ? -2.551 -16.532 -5.659 1.00 58.31 95 GLY A C 1
ATOM 661 O O . GLY A 1 95 ? -1.735 -15.952 -6.381 1.00 58.31 95 GLY A O 1
ATOM 662 N N . PRO A 1 96 ? -3.509 -17.313 -6.179 1.00 60.06 96 PRO A N 1
ATOM 663 C CA . PRO A 1 96 ? -3.743 -17.332 -7.615 1.00 60.06 96 PRO A CA 1
ATOM 664 C C . PRO A 1 96 ? -4.077 -15.911 -8.113 1.00 60.06 96 PRO A C 1
ATOM 666 O O . PRO A 1 96 ? -4.744 -15.149 -7.412 1.00 60.06 96 PRO A O 1
ATOM 669 N N . GLY A 1 97 ? -3.567 -15.547 -9.294 1.00 63.91 97 GLY A N 1
ATOM 670 C CA . GLY A 1 97 ? -3.995 -14.387 -10.088 1.00 63.91 97 GLY A CA 1
ATOM 671 C C . GLY A 1 97 ? -4.127 -13.046 -9.354 1.00 63.91 97 GLY A C 1
ATOM 672 O O . GLY A 1 97 ? -5.180 -12.432 -9.409 1.00 63.91 97 GLY A O 1
ATOM 673 N N . GLY A 1 98 ? -3.115 -12.579 -8.622 1.00 70.75 98 GLY A N 1
ATOM 674 C CA . GLY A 1 98 ? -3.114 -11.197 -8.105 1.00 70.75 98 GLY A CA 1
ATOM 675 C C . GLY A 1 98 ? -4.093 -10.888 -6.976 1.00 70.75 98 GLY A C 1
ATOM 676 O O . GLY A 1 98 ? -4.236 -9.730 -6.579 1.00 70.75 98 GLY A O 1
ATOM 677 N N . PHE A 1 99 ? -4.771 -11.901 -6.437 1.00 81.88 99 PHE A N 1
ATOM 678 C CA . PHE A 1 99 ? -5.639 -11.727 -5.282 1.00 81.88 99 PHE A CA 1
ATOM 679 C C . PHE A 1 99 ? -4.839 -11.336 -4.037 1.00 81.88 99 PHE A C 1
ATOM 681 O O . PHE A 1 99 ? -3.930 -12.052 -3.616 1.00 81.88 99 PHE A O 1
ATOM 688 N N . THR A 1 100 ? -5.259 -10.246 -3.391 1.00 82.19 100 THR A N 1
ATOM 689 C CA . THR A 1 100 ? -4.695 -9.800 -2.117 1.00 82.19 100 THR A CA 1
ATOM 690 C C . THR A 1 100 ? -5.795 -9.507 -1.091 1.00 82.19 100 THR A C 1
ATOM 692 O O . THR A 1 100 ? -6.654 -8.651 -1.307 1.00 82.19 100 THR A O 1
ATOM 695 N N . PRO A 1 101 ? -5.783 -10.163 0.083 1.00 84.94 101 PRO A N 1
ATOM 696 C CA . PRO A 1 101 ? -6.839 -9.998 1.079 1.00 84.94 101 PRO A CA 1
ATOM 697 C C . PRO A 1 101 ? -6.799 -8.632 1.787 1.00 84.94 101 PRO A C 1
ATOM 699 O O . PRO A 1 101 ? -7.714 -8.305 2.547 1.00 84.94 101 PRO A O 1
ATOM 702 N N . ILE A 1 102 ? -5.757 -7.823 1.558 1.00 90.94 102 ILE A N 1
ATOM 703 C CA . ILE A 1 102 ? -5.538 -6.566 2.283 1.00 90.94 102 ILE A CA 1
ATOM 704 C C . ILE A 1 102 ? -6.588 -5.500 1.958 1.00 90.94 102 ILE A C 1
ATOM 706 O O . ILE A 1 102 ? -6.917 -4.674 2.816 1.00 90.94 102 ILE A O 1
ATOM 710 N N . PHE A 1 103 ? -7.121 -5.505 0.728 1.00 93.31 103 PHE A N 1
ATOM 711 C CA . PHE A 1 103 ? -8.066 -4.482 0.279 1.00 93.31 103 PHE A CA 1
ATOM 712 C C . PHE A 1 103 ? -9.399 -4.589 1.000 1.00 93.31 103 PHE A C 1
ATOM 714 O O . PHE A 1 103 ? -9.984 -3.559 1.322 1.00 93.31 103 PHE A O 1
ATOM 721 N N . ALA A 1 104 ? -9.850 -5.799 1.339 1.00 93.31 104 ALA A N 1
ATOM 722 C CA . ALA A 1 104 ? -11.102 -5.967 2.064 1.00 93.31 104 ALA A CA 1
ATOM 723 C C . ALA A 1 104 ? -11.080 -5.199 3.393 1.00 93.31 104 ALA A C 1
ATOM 725 O O . ALA A 1 104 ? -11.987 -4.415 3.670 1.00 93.31 104 ALA A O 1
ATOM 726 N N . LEU A 1 105 ? -10.016 -5.338 4.191 1.00 94.19 105 LEU A N 1
ATOM 727 C CA . LEU A 1 105 ? -9.928 -4.639 5.473 1.00 94.19 105 LEU A CA 1
ATOM 728 C C . LEU A 1 105 ? -9.724 -3.125 5.302 1.00 94.19 105 LEU A C 1
ATOM 730 O O . LEU A 1 105 ? -10.299 -2.359 6.075 1.00 94.19 105 LEU A O 1
ATOM 734 N N . ILE A 1 106 ? -8.983 -2.677 4.282 1.00 96.81 106 ILE A N 1
ATOM 735 C CA . ILE A 1 106 ? -8.831 -1.245 3.957 1.00 96.81 106 ILE A CA 1
ATOM 736 C C . ILE A 1 106 ? -10.192 -0.625 3.607 1.00 96.81 106 ILE A C 1
ATOM 738 O O . ILE A 1 106 ? -10.571 0.397 4.184 1.00 96.81 106 ILE A O 1
ATOM 742 N N . ILE A 1 107 ? -10.950 -1.270 2.716 1.00 97.06 107 ILE A N 1
ATOM 743 C CA . ILE A 1 107 ? -12.265 -0.817 2.249 1.00 97.06 107 ILE A CA 1
ATOM 744 C C . ILE A 1 107 ? -13.258 -0.778 3.411 1.00 97.06 107 ILE A C 1
ATOM 746 O O . ILE A 1 107 ? -13.903 0.244 3.644 1.00 97.06 107 ILE A O 1
ATOM 750 N N . LEU A 1 108 ? -13.359 -1.864 4.184 1.00 95.00 108 LEU A N 1
ATOM 751 C CA . LEU A 1 108 ? -14.292 -1.957 5.309 1.00 95.00 108 LEU A CA 1
ATOM 752 C C . LEU A 1 108 ? -13.957 -0.941 6.408 1.00 95.00 108 LEU A C 1
ATOM 754 O O . LEU A 1 108 ? -14.863 -0.331 6.976 1.00 95.00 108 LEU A O 1
ATOM 758 N N . THR A 1 109 ? -12.670 -0.694 6.659 1.00 95.00 109 THR A N 1
ATOM 759 C CA . THR A 1 109 ? -12.212 0.325 7.613 1.00 95.00 109 THR A CA 1
ATOM 760 C C . THR A 1 109 ? -12.538 1.737 7.127 1.00 95.00 109 THR A C 1
ATOM 762 O O . THR A 1 109 ? -13.097 2.526 7.889 1.00 95.00 109 THR A O 1
ATOM 765 N N . GLY A 1 110 ? -12.267 2.058 5.857 1.00 95.38 110 GLY A N 1
ATOM 766 C CA . GLY A 1 110 ? -12.640 3.347 5.265 1.00 95.38 110 GLY A CA 1
ATOM 767 C C . GLY A 1 110 ? -14.151 3.578 5.291 1.00 95.38 110 GLY A C 1
ATOM 768 O O . GLY A 1 110 ? -14.625 4.643 5.688 1.00 95.38 110 GLY A O 1
ATOM 769 N N . ARG A 1 111 ? -14.932 2.539 4.985 1.00 94.38 111 ARG A N 1
ATOM 770 C CA . ARG A 1 111 ? -16.395 2.575 5.041 1.00 94.38 111 ARG A CA 1
ATOM 771 C C . ARG A 1 111 ? -16.931 2.764 6.467 1.00 94.38 111 ARG A C 1
ATOM 773 O O . ARG A 1 111 ? -17.928 3.473 6.653 1.00 94.38 111 ARG A O 1
ATOM 780 N N . ALA A 1 112 ? -16.304 2.135 7.464 1.00 92.25 112 ALA A N 1
ATOM 781 C CA . ALA A 1 112 ? -16.709 2.203 8.868 1.00 92.25 112 ALA A CA 1
ATOM 782 C C . ALA A 1 112 ? -16.315 3.527 9.537 1.00 92.25 112 ALA A C 1
ATOM 784 O O . ALA A 1 112 ? -17.154 4.159 10.175 1.00 92.25 112 ALA A O 1
ATOM 785 N N . TYR A 1 113 ? -15.061 3.953 9.375 1.00 92.12 113 TYR A N 1
ATOM 786 C CA . TYR A 1 113 ? -14.452 5.053 10.133 1.00 92.12 113 TYR A CA 1
ATOM 787 C C . TYR A 1 113 ? -14.239 6.332 9.311 1.00 92.12 113 TYR A C 1
ATOM 789 O O . TYR A 1 113 ? -13.849 7.366 9.851 1.00 92.12 113 TYR A O 1
ATOM 797 N N . GLY A 1 114 ? -14.552 6.298 8.015 1.00 92.12 114 GLY A N 1
ATOM 798 C CA . GLY A 1 114 ? -14.522 7.451 7.124 1.00 92.12 114 GLY A CA 1
ATOM 799 C C . GLY A 1 114 ? -13.240 7.572 6.289 1.00 92.12 114 GLY A C 1
ATOM 800 O O . GLY A 1 114 ? -12.275 6.827 6.482 1.00 92.12 114 GLY A O 1
ATOM 801 N N . PRO A 1 115 ? -13.217 8.544 5.357 1.00 93.06 115 PRO A N 1
ATOM 802 C CA . PRO A 1 115 ? -12.217 8.622 4.292 1.00 93.06 115 PRO A CA 1
ATOM 803 C C . PRO A 1 115 ? -10.801 8.841 4.823 1.00 93.06 115 PRO A C 1
ATOM 805 O O . PRO A 1 115 ? -9.863 8.198 4.376 1.00 93.06 115 PRO A O 1
ATOM 808 N N . ARG A 1 116 ? -10.632 9.699 5.833 1.00 91.38 116 ARG A N 1
ATOM 809 C CA . ARG A 1 116 ? -9.317 9.977 6.425 1.00 91.38 116 ARG A CA 1
ATOM 810 C C . ARG A 1 116 ? -8.717 8.747 7.112 1.00 91.38 116 ARG A C 1
ATOM 812 O O . ARG A 1 116 ? -7.529 8.481 6.962 1.00 91.38 116 ARG A O 1
ATOM 819 N N . PHE A 1 117 ? -9.529 8.003 7.862 1.00 92.56 117 PHE A N 1
ATOM 820 C CA . PHE A 1 117 ? -9.065 6.793 8.539 1.00 92.56 117 PHE A CA 1
ATOM 821 C C . PHE A 1 117 ? -8.751 5.695 7.514 1.00 92.56 117 PHE A C 1
ATOM 823 O O . PHE A 1 117 ? -7.716 5.047 7.622 1.00 92.56 117 PHE A O 1
ATOM 830 N N . GLY A 1 118 ? -9.590 5.538 6.483 1.00 95.06 118 GLY A N 1
ATOM 831 C CA . GLY A 1 118 ? -9.336 4.627 5.364 1.00 95.06 118 GLY A CA 1
ATOM 832 C C . GLY A 1 118 ? -8.065 4.968 4.581 1.00 95.06 118 GLY A C 1
ATOM 833 O O . GLY A 1 118 ? -7.276 4.073 4.288 1.00 95.06 118 GLY A O 1
ATOM 834 N N . PHE A 1 119 ? -7.823 6.254 4.312 1.00 95.44 119 PHE A N 1
ATOM 835 C CA . PHE A 1 119 ? -6.599 6.741 3.672 1.00 95.44 119 PHE A CA 1
ATOM 836 C C . PHE A 1 119 ? -5.349 6.323 4.454 1.00 95.44 119 PHE A C 1
ATOM 838 O O . PHE A 1 119 ? -4.449 5.687 3.908 1.00 95.44 119 PHE A O 1
ATOM 845 N N . LEU A 1 120 ? -5.319 6.623 5.758 1.00 93.94 120 LEU A N 1
ATOM 846 C CA . LEU A 1 120 ? -4.199 6.254 6.624 1.00 93.94 120 LEU A CA 1
ATOM 847 C C . LEU A 1 120 ? -4.050 4.736 6.757 1.00 93.94 120 LEU A C 1
ATOM 849 O O . LEU A 1 120 ? -2.932 4.232 6.744 1.00 93.94 120 LEU A O 1
ATOM 853 N N . MET A 1 121 ? -5.164 4.006 6.844 1.00 95.12 121 MET A N 1
ATOM 854 C CA . MET A 1 121 ? -5.171 2.546 6.894 1.00 95.12 121 MET A CA 1
ATOM 855 C C . MET A 1 121 ? -4.498 1.941 5.658 1.00 95.12 121 MET A C 1
ATOM 857 O O . MET A 1 121 ? -3.627 1.083 5.802 1.00 95.12 121 MET A O 1
ATOM 861 N N . GLY A 1 122 ? -4.860 2.405 4.459 1.00 95.38 122 GLY A N 1
ATOM 862 C CA . GLY A 1 122 ? -4.233 1.975 3.210 1.00 95.38 122 GLY A CA 1
ATOM 863 C C . GLY A 1 122 ? -2.742 2.298 3.189 1.00 95.38 122 GLY A C 1
ATOM 864 O O . GLY A 1 122 ? -1.915 1.395 3.094 1.00 95.38 122 GLY A O 1
ATOM 865 N N . MET A 1 123 ? -2.384 3.568 3.382 1.00 93.69 123 MET A N 1
ATOM 866 C CA . MET A 1 123 ? -0.991 4.007 3.284 1.00 93.69 123 MET A CA 1
ATOM 867 C C . MET A 1 123 ? -0.065 3.303 4.289 1.00 93.69 123 MET A C 1
ATOM 869 O O . MET A 1 123 ? 1.000 2.804 3.921 1.00 93.69 123 MET A O 1
ATOM 873 N N . LEU A 1 124 ? -0.479 3.223 5.558 1.00 92.50 124 LEU A N 1
ATOM 874 C CA . LEU A 1 124 ? 0.340 2.650 6.627 1.00 92.50 124 LEU A CA 1
ATOM 875 C C . LEU A 1 124 ? 0.404 1.124 6.560 1.00 92.50 124 LEU A C 1
ATOM 877 O O . LEU A 1 124 ? 1.446 0.567 6.900 1.00 92.50 124 LEU A O 1
ATOM 881 N N . THR A 1 125 ? -0.644 0.444 6.071 1.00 92.81 125 THR A N 1
ATOM 882 C CA . THR A 1 125 ? -0.576 -1.004 5.795 1.00 92.81 125 THR A CA 1
ATOM 883 C C . THR A 1 125 ? 0.580 -1.305 4.858 1.00 92.81 125 THR A C 1
ATOM 885 O O . THR A 1 125 ? 1.385 -2.188 5.149 1.00 92.81 125 THR A O 1
ATOM 888 N N . LEU A 1 126 ? 0.681 -0.587 3.739 1.00 91.25 126 LEU A N 1
ATOM 889 C CA . LEU A 1 126 ? 1.676 -0.886 2.713 1.00 91.25 126 LEU A CA 1
ATOM 890 C C . LEU A 1 126 ? 3.098 -0.615 3.216 1.00 91.25 126 LEU A C 1
ATOM 892 O O . LEU A 1 126 ? 3.959 -1.473 3.033 1.00 91.25 126 LEU A O 1
ATOM 896 N N . VAL A 1 127 ? 3.327 0.493 3.932 1.00 86.75 127 VAL A N 1
ATOM 897 C CA . VAL A 1 127 ? 4.632 0.789 4.559 1.00 86.75 127 VAL A CA 1
ATOM 898 C C . VAL A 1 127 ? 5.016 -0.266 5.586 1.00 86.75 127 VAL A C 1
ATOM 900 O O . VAL A 1 127 ? 6.087 -0.860 5.488 1.00 86.75 127 VAL A O 1
ATOM 903 N N . VAL A 1 128 ? 4.156 -0.503 6.582 1.00 84.06 128 VAL A N 1
ATOM 904 C CA . VAL A 1 128 ? 4.467 -1.408 7.697 1.00 84.06 128 VAL A CA 1
ATOM 905 C C . VAL A 1 128 ? 4.720 -2.812 7.173 1.00 84.06 128 VAL A C 1
ATOM 907 O O . VAL A 1 128 ? 5.714 -3.440 7.533 1.00 84.06 128 VAL A O 1
ATOM 910 N N . SER A 1 129 ? 3.861 -3.295 6.279 1.00 82.50 129 SER A N 1
ATOM 911 C CA . SER A 1 129 ? 4.031 -4.619 5.697 1.00 82.50 129 SER A CA 1
ATOM 912 C C . SER A 1 129 ? 5.276 -4.720 4.822 1.00 82.50 129 SER A C 1
ATOM 914 O O . SER A 1 129 ? 5.976 -5.715 4.940 1.00 82.50 129 SER A O 1
ATOM 916 N N . ALA A 1 130 ? 5.621 -3.703 4.025 1.00 77.56 130 ALA A N 1
ATOM 917 C CA . ALA A 1 130 ? 6.848 -3.716 3.230 1.00 77.56 130 ALA A CA 1
ATOM 918 C C . ALA A 1 130 ? 8.107 -3.763 4.105 1.00 77.56 130 ALA A C 1
ATOM 920 O O . ALA A 1 130 ? 9.037 -4.503 3.791 1.00 77.56 130 ALA A O 1
ATOM 921 N N . VAL A 1 131 ? 8.117 -3.049 5.235 1.00 72.69 131 VAL A N 1
ATOM 922 C CA . VAL A 1 131 ? 9.203 -3.139 6.224 1.00 72.69 131 VAL A CA 1
ATOM 923 C C . VAL A 1 131 ? 9.285 -4.546 6.823 1.00 72.69 131 VAL A C 1
ATOM 925 O O . VAL A 1 131 ? 10.381 -5.063 7.012 1.00 72.69 131 VAL A O 1
ATOM 928 N N . VAL A 1 132 ? 8.144 -5.189 7.091 1.00 67.50 132 VAL A N 1
ATOM 929 C CA . VAL A 1 132 ? 8.089 -6.544 7.668 1.00 67.50 132 VAL A CA 1
ATOM 930 C C . VAL A 1 132 ? 8.471 -7.630 6.658 1.00 67.50 132 VAL A C 1
ATOM 932 O O . VAL A 1 132 ? 9.120 -8.604 7.033 1.00 67.50 132 VAL A O 1
ATOM 935 N N . THR A 1 133 ? 8.066 -7.499 5.394 1.00 65.94 133 THR A N 1
ATOM 936 C CA . THR A 1 133 ? 8.285 -8.513 4.349 1.00 65.94 133 THR A CA 1
ATOM 937 C C . THR A 1 133 ? 9.542 -8.265 3.519 1.00 65.94 133 THR A C 1
ATOM 939 O O . THR A 1 133 ? 9.863 -9.081 2.662 1.00 65.94 133 THR A O 1
ATOM 942 N N . GLY A 1 134 ? 10.236 -7.142 3.729 1.00 57.03 134 GLY A N 1
ATOM 943 C CA . GLY A 1 134 ? 11.359 -6.722 2.888 1.00 57.03 134 GLY A CA 1
ATOM 944 C C . GLY A 1 134 ? 10.939 -6.241 1.493 1.00 57.03 134 GLY A C 1
ATOM 945 O O . GLY A 1 134 ? 11.755 -6.242 0.582 1.00 57.03 134 GLY A O 1
ATOM 946 N N . GLY A 1 135 ? 9.676 -5.838 1.315 1.00 65.25 135 GLY A N 1
ATOM 947 C CA . GLY A 1 135 ? 9.093 -5.416 0.035 1.00 65.25 135 GLY A CA 1
ATOM 948 C C . GLY A 1 135 ? 9.222 -3.921 -0.275 1.00 65.25 135 GLY A C 1
ATOM 949 O O . GLY A 1 135 ? 8.343 -3.370 -0.940 1.00 65.25 135 GLY A O 1
ATOM 950 N N . VAL A 1 136 ? 10.242 -3.240 0.255 1.00 70.06 136 VAL A N 1
ATOM 951 C CA . VAL A 1 136 ? 10.468 -1.812 -0.014 1.00 70.06 136 VAL A CA 1
ATOM 952 C C . VAL A 1 136 ? 11.248 -1.665 -1.314 1.00 70.06 136 VAL A C 1
ATOM 954 O O . VAL A 1 136 ? 12.264 -2.320 -1.525 1.00 70.06 136 VAL A O 1
ATOM 957 N N . GLY A 1 137 ? 10.777 -0.769 -2.169 1.00 67.19 137 GLY A N 1
ATOM 958 C CA . GLY A 1 137 ? 11.425 -0.431 -3.425 1.00 67.19 137 GLY A CA 1
ATOM 959 C C . GLY A 1 137 ? 10.747 0.771 -4.079 1.00 67.19 137 GLY A C 1
ATOM 960 O O . GLY A 1 137 ? 9.811 1.327 -3.495 1.00 67.19 137 GLY A O 1
ATOM 961 N N . PRO A 1 138 ? 11.173 1.158 -5.292 1.00 71.12 138 PRO A N 1
ATOM 962 C CA . PRO A 1 138 ? 10.617 2.305 -6.014 1.00 71.12 138 PRO A CA 1
ATOM 963 C C . PRO A 1 138 ? 9.108 2.217 -6.274 1.00 71.12 138 PRO A C 1
ATOM 965 O O . PRO A 1 138 ? 8.445 3.240 -6.389 1.00 71.12 138 PRO A O 1
ATOM 968 N N . TRP A 1 139 ? 8.550 1.002 -6.307 1.00 81.62 139 TRP A N 1
ATOM 969 C CA . TRP A 1 139 ? 7.114 0.745 -6.452 1.00 81.62 139 TRP A CA 1
ATOM 970 C C . TRP A 1 139 ? 6.311 1.016 -5.172 1.00 81.62 139 TRP A C 1
ATOM 972 O O . TRP A 1 139 ? 5.110 1.272 -5.237 1.00 81.62 139 TRP A O 1
ATOM 982 N N . LEU A 1 140 ? 6.933 0.934 -3.988 1.00 84.31 140 LEU A N 1
ATOM 983 C CA . LEU A 1 140 ? 6.215 0.992 -2.712 1.00 84.31 140 LEU A CA 1
ATOM 984 C C . LEU A 1 140 ? 5.425 2.303 -2.537 1.00 84.31 140 LEU A C 1
ATOM 986 O O . LEU A 1 140 ? 4.261 2.215 -2.146 1.00 84.31 140 LEU A O 1
ATOM 990 N N . PRO A 1 141 ? 5.975 3.494 -2.840 1.00 90.25 141 PRO A N 1
ATOM 991 C CA . PRO A 1 141 ? 5.229 4.749 -2.754 1.00 90.25 141 PRO A CA 1
ATOM 992 C C . PRO A 1 141 ? 3.953 4.757 -3.604 1.00 90.25 141 PRO A C 1
ATOM 994 O O . PRO A 1 141 ? 2.917 5.247 -3.156 1.00 90.25 141 PRO A O 1
ATOM 997 N N . TYR A 1 142 ? 3.986 4.138 -4.786 1.00 92.00 142 TYR A N 1
ATOM 998 C CA . TYR A 1 142 ? 2.806 3.972 -5.634 1.00 92.00 142 TYR A CA 1
ATOM 999 C C . TYR A 1 142 ? 1.787 3.049 -4.966 1.00 92.00 142 TYR A C 1
ATOM 1001 O O . TYR A 1 142 ? 0.625 3.422 -4.825 1.00 92.00 142 TYR A O 1
ATOM 1009 N N . GLN A 1 143 ? 2.222 1.884 -4.467 1.00 93.50 143 GLN A N 1
ATOM 1010 C CA . GLN A 1 143 ? 1.347 0.947 -3.748 1.00 93.50 143 GLN A CA 1
ATOM 1011 C C . GLN A 1 143 ? 0.673 1.611 -2.542 1.00 93.50 143 GLN A C 1
ATOM 1013 O O . GLN A 1 143 ? -0.531 1.467 -2.330 1.00 93.50 143 GLN A O 1
ATOM 1018 N N . MET A 1 144 ? 1.453 2.363 -1.763 1.00 95.00 144 MET A N 1
ATOM 1019 C CA . MET A 1 144 ? 0.989 3.140 -0.619 1.00 95.00 144 MET A CA 1
ATOM 1020 C C . MET A 1 144 ? -0.101 4.128 -1.015 1.00 95.00 144 MET A C 1
ATOM 1022 O O . MET A 1 144 ? -1.152 4.163 -0.374 1.00 95.00 144 MET A O 1
ATOM 1026 N N . LEU A 1 145 ? 0.146 4.929 -2.052 1.00 95.94 145 LEU A N 1
ATOM 1027 C CA . LEU A 1 145 ? -0.776 5.962 -2.491 1.00 95.94 145 LEU A CA 1
ATOM 1028 C C . LEU A 1 145 ? -2.070 5.376 -3.047 1.00 95.94 145 LEU A C 1
ATOM 1030 O O . LEU A 1 145 ? -3.153 5.785 -2.630 1.00 95.94 145 LEU A O 1
ATOM 1034 N N . THR A 1 146 ? -1.976 4.387 -3.933 1.00 96.69 146 THR A N 1
ATOM 1035 C CA . THR A 1 146 ? -3.162 3.771 -4.526 1.00 96.69 146 THR A CA 1
ATOM 1036 C C . THR A 1 146 ? -3.995 3.054 -3.467 1.00 96.69 146 THR A C 1
ATOM 1038 O O . THR A 1 146 ? -5.210 3.230 -3.425 1.00 96.69 146 THR A O 1
ATOM 1041 N N . ALA A 1 147 ? -3.369 2.330 -2.530 1.00 96.75 147 ALA A N 1
ATOM 1042 C CA . ALA A 1 147 ? -4.085 1.727 -1.404 1.00 96.75 147 ALA A CA 1
ATOM 1043 C C . ALA A 1 147 ? -4.738 2.778 -0.489 1.00 96.75 147 ALA A C 1
ATOM 1045 O O . ALA A 1 147 ? -5.820 2.550 0.060 1.00 96.75 147 ALA A O 1
ATOM 1046 N N . ALA A 1 148 ? -4.113 3.946 -0.332 1.00 96.62 148 ALA A N 1
ATOM 1047 C CA . ALA A 1 148 ? -4.700 5.057 0.402 1.00 96.62 148 ALA A CA 1
ATOM 1048 C C . ALA A 1 148 ? -5.924 5.639 -0.321 1.00 96.62 148 ALA A C 1
ATOM 1050 O O . ALA A 1 148 ? -6.931 5.915 0.329 1.00 96.62 148 ALA A O 1
ATOM 1051 N N . TRP A 1 149 ? -5.894 5.761 -1.653 1.00 97.31 149 TRP A N 1
ATOM 1052 C CA . TRP A 1 149 ? -7.064 6.152 -2.447 1.00 97.31 149 TRP A CA 1
ATOM 1053 C C . TRP A 1 149 ? -8.205 5.134 -2.360 1.00 97.31 149 TRP A C 1
ATOM 1055 O O . TRP A 1 149 ? -9.357 5.546 -2.212 1.00 97.31 149 TRP A O 1
ATOM 1065 N N . VAL A 1 150 ? -7.909 3.829 -2.346 1.00 97.81 150 VAL A N 1
ATOM 1066 C CA . VAL A 1 150 ? -8.912 2.770 -2.109 1.00 97.81 150 VAL A CA 1
ATOM 1067 C C . VAL A 1 150 ? -9.641 3.014 -0.782 1.00 97.81 150 VAL A C 1
ATOM 1069 O O . VAL A 1 150 ? -10.869 3.083 -0.736 1.00 97.81 150 VAL A O 1
ATOM 1072 N N . GLY A 1 151 ? -8.896 3.198 0.313 1.00 97.19 151 GLY A N 1
ATOM 1073 C CA . GLY A 1 151 ? -9.483 3.432 1.635 1.00 97.19 151 GLY A CA 1
ATOM 1074 C C . GLY A 1 151 ? -10.194 4.784 1.768 1.00 97.19 151 GLY A C 1
ATOM 1075 O O . GLY A 1 151 ? -11.240 4.873 2.414 1.00 97.19 151 GLY A O 1
ATOM 1076 N N . LEU A 1 152 ? -9.658 5.834 1.141 1.00 96.06 152 LEU A N 1
ATOM 1077 C CA . LEU A 1 152 ? -10.255 7.171 1.094 1.00 96.06 152 LEU A CA 1
ATOM 1078 C C . LEU A 1 152 ? -11.624 7.134 0.412 1.00 96.06 152 LEU A C 1
ATOM 1080 O O . LEU A 1 152 ? -12.627 7.536 1.003 1.00 96.06 152 LEU A O 1
ATOM 1084 N N . THR A 1 153 ? -11.666 6.614 -0.814 1.00 97.06 153 THR A N 1
ATOM 1085 C CA . THR A 1 153 ? -12.884 6.561 -1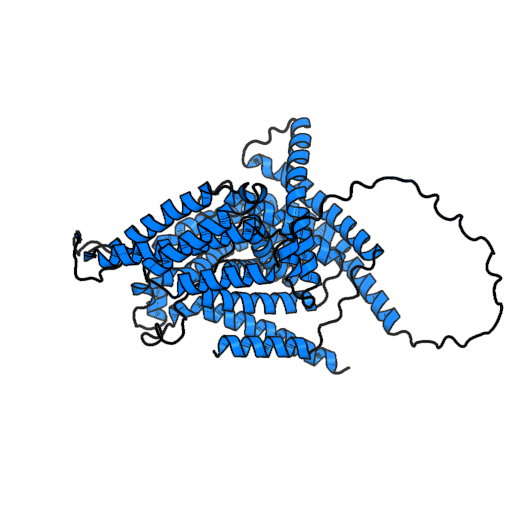.628 1.00 97.06 153 THR A CA 1
ATOM 1086 C C . THR A 1 153 ? -13.921 5.613 -1.030 1.00 97.06 153 THR A C 1
ATOM 1088 O O . THR A 1 153 ? -15.108 5.925 -1.077 1.00 97.06 153 THR A O 1
ATOM 1091 N N . ALA A 1 154 ? -13.505 4.546 -0.333 1.00 96.19 154 ALA A N 1
ATOM 1092 C CA . ALA A 1 154 ? -14.416 3.689 0.431 1.00 96.19 154 ALA A CA 1
ATOM 1093 C C . ALA A 1 154 ? -15.209 4.467 1.501 1.00 96.19 154 ALA A C 1
ATOM 1095 O O . ALA A 1 154 ? -16.375 4.173 1.781 1.00 96.19 154 ALA A O 1
ATOM 1096 N N . GLY A 1 155 ? -14.583 5.484 2.101 1.00 92.44 155 GLY A N 1
ATOM 1097 C CA . GLY A 1 155 ? -15.220 6.373 3.070 1.00 92.44 155 GLY A CA 1
ATOM 1098 C C . GLY A 1 155 ? -16.164 7.411 2.460 1.00 92.44 155 GLY A C 1
ATOM 1099 O O . GLY A 1 155 ? -16.963 7.991 3.201 1.00 92.44 155 GLY A O 1
ATOM 1100 N N . TRP A 1 156 ? -16.093 7.634 1.145 1.00 93.25 156 TRP A N 1
ATOM 1101 C CA . TRP A 1 156 ? -16.992 8.514 0.393 1.00 93.25 156 TRP A CA 1
ATOM 1102 C C . TRP A 1 156 ? -18.241 7.812 -0.131 1.00 93.25 156 TRP A C 1
ATOM 1104 O O . TRP A 1 156 ? -19.165 8.505 -0.556 1.00 93.25 156 TRP A O 1
ATOM 1114 N N . LEU A 1 157 ? -18.312 6.472 -0.075 1.00 90.06 157 LEU A N 1
ATOM 1115 C CA . LEU A 1 157 ? -19.518 5.770 -0.505 1.00 90.06 157 LEU A CA 1
ATOM 1116 C C . LEU A 1 157 ? -20.751 6.302 0.247 1.00 90.06 157 LEU A C 1
ATOM 1118 O O . LEU A 1 157 ? -20.714 6.404 1.486 1.00 90.06 157 LEU A O 1
ATOM 1122 N N . PRO A 1 158 ? -21.850 6.595 -0.478 1.00 82.12 158 PRO A N 1
ATOM 1123 C CA . PRO A 1 158 ? -23.092 7.041 0.125 1.00 82.12 158 PRO A CA 1
ATOM 1124 C C . PRO A 1 158 ? -23.521 6.102 1.250 1.00 82.12 158 PRO A C 1
ATOM 1126 O O . PRO A 1 158 ? -23.532 4.878 1.108 1.00 82.12 158 PRO A O 1
ATOM 1129 N N . ARG A 1 159 ? -23.885 6.679 2.397 1.00 74.38 159 ARG A N 1
ATOM 1130 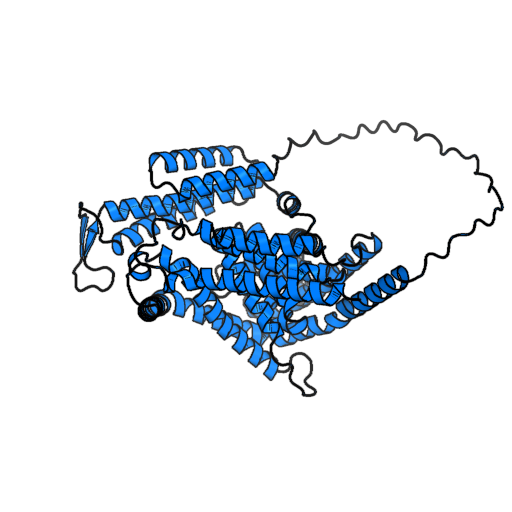C CA . ARG A 1 159 ? -24.574 5.925 3.445 1.00 74.38 159 ARG A CA 1
ATOM 1131 C C . ARG A 1 159 ? -26.039 5.846 3.032 1.00 74.38 159 ARG A C 1
ATOM 1133 O O . ARG A 1 159 ? -26.653 6.894 2.848 1.00 74.38 159 ARG A O 1
ATOM 1140 N N . GLY A 1 160 ? -26.570 4.636 2.845 1.00 59.88 160 GLY A N 1
ATOM 1141 C CA . GLY A 1 160 ? -28.001 4.448 2.603 1.00 59.88 160 GLY A CA 1
ATOM 1142 C C . GLY A 1 160 ? -28.812 5.197 3.665 1.00 59.88 160 GLY A C 1
ATOM 1143 O O . GLY A 1 160 ? -28.458 5.167 4.842 1.00 59.88 160 GLY A O 1
ATOM 1144 N N . ARG A 1 161 ? -29.852 5.923 3.238 1.00 49.50 161 ARG A N 1
ATOM 1145 C CA . ARG A 1 161 ? -30.734 6.725 4.110 1.00 49.50 161 ARG A CA 1
ATOM 1146 C C . ARG A 1 161 ? -31.850 5.898 4.776 1.00 49.50 161 ARG A C 1
ATOM 1148 O O . ARG A 1 161 ? -32.739 6.478 5.385 1.00 49.50 161 ARG A O 1
ATOM 1155 N N . GLY A 1 162 ? -31.828 4.571 4.640 1.00 47.59 162 GLY A N 1
ATOM 1156 C CA . GLY A 1 162 ? -32.836 3.670 5.207 1.00 47.59 162 GLY A CA 1
ATOM 1157 C C . GLY A 1 162 ? -32.472 3.133 6.600 1.00 47.59 162 GLY A C 1
ATOM 1158 O O . GLY A 1 162 ? -31.330 3.297 7.032 1.00 47.59 162 GLY A O 1
ATOM 1159 N N . PRO A 1 163 ? -33.400 2.435 7.291 1.00 42.31 163 PRO A N 1
ATOM 1160 C CA . PRO A 1 163 ? -33.195 1.810 8.608 1.00 42.31 163 PRO A CA 1
ATOM 1161 C C . PRO A 1 163 ? -32.245 0.593 8.573 1.00 42.31 163 PRO A C 1
ATOM 1163 O O . PRO A 1 163 ? -32.354 -0.329 9.385 1.00 42.31 163 PRO A O 1
ATOM 1166 N N . ASP A 1 164 ? -31.326 0.548 7.611 1.00 48.41 164 ASP A N 1
ATOM 1167 C CA . ASP A 1 164 ? -30.531 -0.629 7.318 1.00 48.41 164 ASP A CA 1
ATOM 1168 C C . ASP A 1 164 ? -29.578 -0.932 8.468 1.00 48.41 164 ASP A C 1
ATOM 1170 O O . ASP A 1 164 ? -28.676 -0.164 8.820 1.00 48.41 164 ASP A O 1
ATOM 1174 N N . ARG A 1 165 ? -29.791 -2.112 9.051 1.00 58.66 165 ARG A N 1
ATOM 1175 C CA . ARG A 1 165 ? -28.891 -2.724 10.021 1.00 58.66 165 ARG A CA 1
ATOM 1176 C C . ARG A 1 165 ? -27.445 -2.639 9.503 1.00 58.66 165 ARG A C 1
ATOM 1178 O O . ARG A 1 165 ? -27.217 -2.848 8.309 1.00 58.66 165 ARG A O 1
ATOM 1185 N N . PRO A 1 166 ? -26.452 -2.389 10.375 1.00 57.19 166 PRO A N 1
ATOM 1186 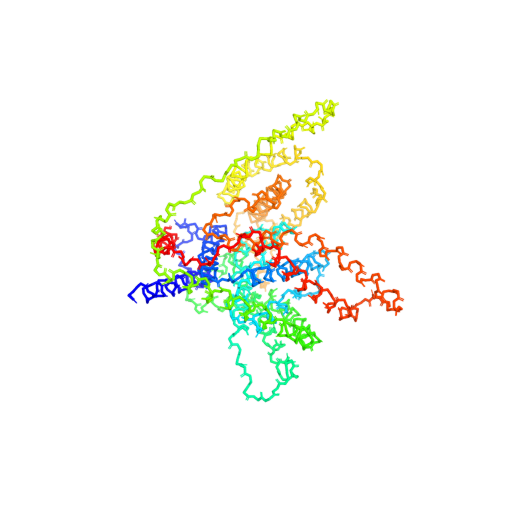C CA . PRO A 1 166 ? -25.047 -2.397 9.983 1.00 57.19 166 PRO A CA 1
ATOM 1187 C C . PRO A 1 166 ? -24.702 -3.670 9.186 1.00 57.19 166 PRO A C 1
ATOM 1189 O O . PRO A 1 166 ? -24.774 -4.762 9.742 1.00 57.19 166 PRO A O 1
ATOM 1192 N N . GLY A 1 167 ? -24.328 -3.538 7.905 1.00 61.59 167 GLY A N 1
ATOM 1193 C CA . GLY A 1 167 ? -23.955 -4.687 7.068 1.00 61.59 167 GLY A CA 1
ATOM 1194 C C . GLY A 1 167 ? -25.105 -5.369 6.315 1.00 61.59 167 GLY A C 1
ATOM 1195 O O . GLY A 1 167 ? -25.055 -6.580 6.109 1.00 61.59 167 GLY A O 1
ATOM 1196 N N . GLY A 1 168 ? -26.134 -4.627 5.893 1.00 77.62 168 GLY A N 1
ATOM 1197 C CA . GLY A 1 168 ? -27.168 -5.146 4.989 1.00 77.62 168 GLY A CA 1
ATOM 1198 C C . GLY A 1 168 ? -26.597 -5.702 3.673 1.00 77.62 168 GLY A C 1
ATOM 1199 O O . GLY A 1 168 ? -25.553 -5.257 3.193 1.00 77.62 168 GLY A O 1
ATOM 1200 N N . ARG A 1 169 ? -27.295 -6.670 3.058 1.00 82.31 169 ARG A N 1
ATOM 1201 C CA . ARG A 1 169 ? -26.839 -7.349 1.826 1.00 82.31 169 ARG A CA 1
ATOM 1202 C C . ARG A 1 169 ? -26.513 -6.371 0.694 1.00 82.31 169 ARG A C 1
ATOM 1204 O O . ARG A 1 169 ? -25.482 -6.532 0.056 1.00 82.31 169 ARG A O 1
ATOM 1211 N N . ALA A 1 170 ? -27.343 -5.351 0.474 1.00 86.44 170 ALA A N 1
ATOM 1212 C CA . ALA A 1 170 ? -27.119 -4.350 -0.574 1.00 86.44 170 ALA A CA 1
ATOM 1213 C C . ALA A 1 170 ? -25.826 -3.546 -0.355 1.00 86.44 170 ALA A C 1
ATOM 1215 O O . ALA A 1 170 ? -25.070 -3.319 -1.295 1.00 86.44 170 ALA A O 1
ATOM 1216 N N . GLU A 1 171 ? -25.531 -3.173 0.893 1.00 89.06 171 GLU A N 1
ATOM 1217 C CA . GLU A 1 171 ? -24.280 -2.497 1.236 1.00 89.06 171 GLU A CA 1
ATOM 1218 C C . GLU A 1 171 ? -23.073 -3.404 0.984 1.00 89.06 171 GLU A C 1
ATOM 1220 O O . GLU A 1 171 ? -22.081 -2.964 0.413 1.00 89.06 171 GLU A O 1
ATOM 1225 N N . VAL A 1 172 ? -23.164 -4.679 1.362 1.00 90.50 172 VAL A N 1
ATOM 1226 C CA . VAL A 1 172 ? -22.088 -5.651 1.138 1.00 90.50 172 VAL A CA 1
ATOM 1227 C C . VAL A 1 172 ? -21.851 -5.899 -0.351 1.00 90.50 172 VAL A C 1
ATOM 1229 O O . VAL A 1 172 ? -20.700 -5.898 -0.778 1.00 90.50 172 VAL A O 1
ATOM 1232 N N . TRP A 1 173 ? -22.907 -6.047 -1.152 1.00 91.06 173 TRP A N 1
ATOM 1233 C CA . TRP A 1 173 ? -22.787 -6.186 -2.606 1.00 91.06 173 TRP A CA 1
ATOM 1234 C C . TRP A 1 173 ? -22.212 -4.931 -3.261 1.00 91.06 173 TRP A C 1
ATOM 1236 O O . TRP A 1 173 ? -21.336 -5.040 -4.115 1.00 91.06 173 TRP A O 1
ATOM 1246 N N . GLY A 1 174 ? -22.631 -3.743 -2.816 1.00 93.12 174 GLY A N 1
ATOM 1247 C CA . GLY A 1 174 ? -22.046 -2.480 -3.265 1.00 93.12 174 GLY A CA 1
ATOM 1248 C C . GLY A 1 174 ? -20.554 -2.385 -2.936 1.00 93.12 174 GLY A C 1
ATOM 1249 O O . GLY A 1 174 ? -19.761 -1.972 -3.777 1.00 93.12 174 GLY A O 1
ATOM 1250 N N . LEU A 1 175 ? -20.147 -2.837 -1.746 1.00 94.50 175 LEU A N 1
ATOM 1251 C CA . LEU A 1 175 ? -18.736 -2.913 -1.363 1.00 94.50 175 LEU A CA 1
ATOM 1252 C C . LEU A 1 175 ? -17.972 -3.963 -2.171 1.00 94.50 175 LEU A C 1
ATOM 1254 O O . LEU A 1 175 ? -16.837 -3.700 -2.549 1.00 94.50 175 LEU A O 1
ATOM 1258 N N . ALA A 1 176 ? -18.573 -5.116 -2.469 1.00 95.62 176 ALA A N 1
ATOM 1259 C CA . ALA A 1 176 ? -17.965 -6.146 -3.306 1.00 95.62 176 ALA A CA 1
ATOM 1260 C C . ALA A 1 176 ? -17.727 -5.644 -4.739 1.00 95.62 176 ALA A C 1
ATOM 1262 O O . ALA A 1 176 ? -16.623 -5.800 -5.255 1.00 95.62 176 ALA A O 1
ATOM 1263 N N . ALA A 1 177 ? -18.710 -4.969 -5.344 1.00 95.88 177 ALA A N 1
ATOM 1264 C CA . ALA A 1 177 ? -18.564 -4.333 -6.654 1.00 95.88 177 ALA A CA 1
ATOM 1265 C C . ALA A 1 177 ? -17.502 -3.222 -6.631 1.00 95.88 177 ALA A C 1
ATOM 1267 O O . ALA A 1 177 ? -16.649 -3.151 -7.512 1.00 95.88 177 ALA A O 1
ATOM 1268 N N . PHE A 1 178 ? -17.499 -2.396 -5.582 1.00 96.38 178 PHE A N 1
ATOM 1269 C CA . PHE A 1 178 ? -16.474 -1.377 -5.371 1.00 96.38 178 PHE A CA 1
ATOM 1270 C C . PHE A 1 178 ? -15.068 -1.983 -5.230 1.00 96.38 178 PHE A C 1
ATOM 1272 O O . PHE A 1 178 ? -14.113 -1.472 -5.810 1.00 96.38 178 PHE A O 1
ATOM 1279 N N . GLY A 1 179 ? -14.933 -3.092 -4.499 1.00 95.94 179 GLY A N 1
ATOM 1280 C CA . GLY A 1 179 ? -13.679 -3.828 -4.360 1.00 95.94 179 GLY A CA 1
ATOM 1281 C C . GLY A 1 179 ? -13.222 -4.487 -5.661 1.00 95.94 179 GLY A C 1
ATOM 1282 O O . GLY A 1 179 ? -12.026 -4.492 -5.933 1.00 95.94 179 GLY A O 1
ATOM 1283 N N . ALA A 1 180 ? -14.149 -4.979 -6.489 1.00 96.12 180 ALA A N 1
ATOM 1284 C CA . ALA A 1 180 ? -13.838 -5.473 -7.831 1.00 96.12 180 ALA A CA 1
ATOM 1285 C C . ALA A 1 180 ? -13.289 -4.346 -8.718 1.00 96.12 180 ALA A C 1
ATOM 1287 O O . ALA A 1 180 ? -12.223 -4.487 -9.315 1.00 96.12 180 ALA A O 1
ATOM 1288 N N . ALA A 1 181 ? -13.979 -3.201 -8.740 1.00 96.81 181 ALA A N 1
ATOM 1289 C CA . ALA A 1 181 ? -13.569 -2.033 -9.512 1.00 96.81 181 ALA A CA 1
ATOM 1290 C C . ALA A 1 181 ? -12.181 -1.531 -9.088 1.00 96.81 181 ALA A C 1
ATOM 1292 O O . ALA A 1 181 ? -11.335 -1.270 -9.939 1.00 96.81 181 ALA A O 1
ATOM 1293 N N . TRP A 1 182 ? -11.910 -1.460 -7.782 1.00 96.00 182 TRP A N 1
ATOM 1294 C CA . TRP A 1 182 ? -10.581 -1.113 -7.279 1.00 96.00 182 TRP A CA 1
ATOM 1295 C C . TRP A 1 182 ? -9.537 -2.209 -7.470 1.00 96.00 182 TRP A C 1
ATOM 1297 O O . TRP A 1 182 ? -8.364 -1.872 -7.543 1.00 96.00 182 TRP A O 1
ATOM 1307 N N . GLY A 1 183 ? -9.916 -3.484 -7.584 1.00 92.69 183 GLY A N 1
ATOM 1308 C CA . GLY A 1 183 ? -8.987 -4.550 -7.970 1.00 92.69 183 GLY A CA 1
ATOM 1309 C C . GLY A 1 183 ? -8.384 -4.279 -9.348 1.00 92.69 183 GLY A C 1
ATOM 1310 O O . GLY A 1 183 ? -7.165 -4.245 -9.488 1.00 92.69 183 GLY A O 1
ATOM 1311 N N . ILE A 1 184 ? -9.243 -3.961 -10.320 1.00 94.75 184 ILE A N 1
ATOM 1312 C CA . ILE A 1 184 ? -8.827 -3.559 -11.672 1.00 94.75 184 ILE A CA 1
ATOM 1313 C C . ILE A 1 184 ? -8.111 -2.204 -11.633 1.00 94.75 184 ILE A C 1
ATOM 1315 O O . ILE A 1 184 ? -7.024 -2.057 -12.177 1.00 94.75 184 ILE A O 1
ATOM 1319 N N . GLY A 1 185 ? -8.682 -1.207 -10.950 1.00 95.38 185 GLY A N 1
ATOM 1320 C CA . GLY A 1 185 ? -8.117 0.143 -10.882 1.00 95.38 185 GLY A CA 1
ATOM 1321 C C . GLY A 1 185 ? -6.739 0.198 -10.216 1.00 95.38 185 GLY A C 1
ATOM 1322 O O . GLY A 1 185 ? -5.869 0.945 -10.659 1.00 95.38 185 GLY A O 1
ATOM 1323 N N . TYR A 1 186 ? -6.512 -0.611 -9.179 1.00 94.00 186 TYR A N 1
ATOM 1324 C CA . TYR A 1 186 ? -5.208 -0.728 -8.535 1.00 94.00 186 TYR A CA 1
ATOM 1325 C C . TYR A 1 186 ? -4.179 -1.318 -9.498 1.00 94.00 186 TYR A C 1
ATOM 1327 O O . TYR A 1 186 ? -3.102 -0.746 -9.650 1.00 94.00 186 TYR A O 1
ATOM 1335 N N . GLY A 1 187 ? -4.514 -2.422 -10.168 1.00 92.62 187 GLY A N 1
ATOM 1336 C CA . GLY A 1 187 ? -3.625 -3.063 -11.131 1.00 92.62 187 GLY A CA 1
ATOM 1337 C C . GLY A 1 187 ? -3.340 -2.196 -12.358 1.00 92.62 187 GLY A C 1
ATOM 1338 O O . GLY A 1 187 ? -2.182 -2.064 -12.752 1.00 92.62 187 GLY A O 1
ATOM 1339 N N . LEU A 1 188 ? -4.338 -1.470 -12.871 1.00 94.31 188 LEU A N 1
ATOM 1340 C CA . LEU A 1 188 ? -4.166 -0.473 -13.931 1.00 94.31 188 LEU A CA 1
ATOM 1341 C C . LEU A 1 188 ? -3.166 0.614 -13.525 1.00 94.31 188 LEU A C 1
ATOM 1343 O O . LEU A 1 188 ? -2.238 0.897 -14.279 1.00 94.31 188 LEU A O 1
ATOM 1347 N N . LEU A 1 189 ? -3.309 1.196 -12.330 1.00 94.44 189 LEU A N 1
ATOM 1348 C CA . LEU A 1 189 ? -2.379 2.217 -11.835 1.00 94.44 189 LEU A CA 1
ATOM 1349 C C . LEU A 1 189 ? -0.974 1.647 -11.620 1.00 94.44 189 LEU A C 1
ATOM 1351 O O . LEU A 1 189 ? 0.006 2.270 -12.019 1.00 94.44 189 LEU A O 1
ATOM 1355 N N . MET A 1 190 ? -0.859 0.450 -11.039 1.00 91.19 190 MET A N 1
ATOM 1356 C CA . MET A 1 190 ? 0.441 -0.206 -10.876 1.00 91.19 190 MET A CA 1
ATOM 1357 C C . MET A 1 190 ? 1.105 -0.500 -12.224 1.00 91.19 190 MET A C 1
ATOM 1359 O O . MET A 1 190 ? 2.309 -0.299 -12.360 1.00 91.19 190 MET A O 1
ATOM 1363 N N . THR A 1 191 ? 0.332 -0.915 -13.227 1.00 91.25 191 THR A N 1
ATOM 1364 C CA . THR A 1 191 ? 0.830 -1.159 -14.587 1.00 91.25 191 THR A CA 1
ATOM 1365 C C . THR A 1 191 ? 1.283 0.137 -15.240 1.00 91.25 191 THR A C 1
ATOM 1367 O O . THR A 1 191 ? 2.356 0.188 -15.835 1.00 91.25 191 THR A O 1
ATOM 1370 N N . LEU A 1 192 ? 0.518 1.215 -15.058 1.00 89.50 192 LEU A N 1
ATOM 1371 C CA . LEU A 1 192 ? 0.862 2.540 -15.564 1.00 89.50 192 LEU A CA 1
ATOM 1372 C C . LEU A 1 192 ? 2.171 3.075 -14.963 1.00 89.50 192 LEU A C 1
ATOM 1374 O O . LEU A 1 192 ? 2.894 3.803 -15.636 1.00 89.50 192 LEU A O 1
ATOM 1378 N N . TRP A 1 193 ? 2.509 2.681 -13.733 1.00 84.25 193 TRP A N 1
ATOM 1379 C CA . TRP A 1 193 ? 3.814 2.985 -13.154 1.00 84.25 193 TRP A CA 1
ATOM 1380 C C . TRP A 1 193 ? 4.961 2.244 -13.861 1.00 84.25 193 TRP A C 1
ATOM 1382 O O . TRP A 1 193 ? 5.933 2.893 -14.237 1.00 84.25 193 TRP A O 1
ATOM 1392 N N . PHE A 1 194 ? 4.895 0.913 -14.036 1.00 79.81 194 PHE A N 1
ATOM 1393 C CA . PHE A 1 194 ? 6.070 0.165 -14.524 1.00 79.81 194 PHE A CA 1
ATOM 1394 C C . PHE A 1 194 ? 6.193 0.007 -16.026 1.00 79.81 194 PHE A C 1
ATOM 1396 O O . PHE A 1 194 ? 7.305 -0.233 -16.497 1.00 79.81 194 PHE A O 1
ATOM 1403 N N . TRP A 1 195 ? 5.093 0.074 -16.780 1.00 81.31 195 TRP A N 1
ATOM 1404 C CA . TRP A 1 195 ? 5.130 -0.216 -18.214 1.00 81.31 195 TRP A CA 1
ATOM 1405 C C . TRP A 1 195 ? 6.200 0.568 -18.998 1.00 81.31 195 TRP A C 1
ATOM 1407 O O . TRP A 1 195 ? 6.768 -0.042 -19.903 1.00 81.31 195 TRP A O 1
ATOM 1417 N N . PRO A 1 196 ? 6.600 1.819 -18.658 1.00 76.94 196 PRO A N 1
ATOM 1418 C CA . PRO A 1 196 ? 7.615 2.531 -19.433 1.00 76.94 196 PRO A CA 1
ATOM 1419 C C . PRO A 1 196 ? 9.013 1.958 -19.218 1.00 76.94 196 PRO A C 1
ATOM 1421 O O . PRO A 1 196 ? 9.884 2.119 -20.063 1.00 76.94 196 PRO A O 1
ATOM 1424 N N . PHE A 1 197 ? 9.231 1.287 -18.088 1.00 72.38 197 PHE A N 1
ATOM 1425 C CA . PHE A 1 197 ? 10.495 0.634 -17.758 1.00 72.38 197 PHE A CA 1
ATOM 1426 C C . PHE A 1 197 ? 10.563 -0.792 -18.308 1.00 72.38 197 PHE A C 1
ATOM 1428 O O . PHE A 1 197 ? 11.639 -1.381 -18.348 1.00 72.38 197 PHE A O 1
ATOM 1435 N N . ILE A 1 198 ? 9.416 -1.346 -18.711 1.00 66.94 198 ILE A N 1
ATOM 1436 C CA . ILE A 1 198 ? 9.312 -2.652 -19.358 1.00 66.94 198 ILE A CA 1
ATOM 1437 C C . ILE A 1 198 ? 9.365 -2.490 -20.880 1.00 66.94 198 ILE A C 1
ATOM 1439 O O . ILE A 1 198 ? 10.128 -3.186 -21.533 1.00 66.94 198 ILE A O 1
ATOM 1443 N N . ASP A 1 199 ? 8.627 -1.554 -21.468 1.00 66.56 199 ASP A N 1
ATOM 1444 C CA . ASP A 1 199 ? 8.657 -1.287 -22.910 1.00 66.56 199 ASP A CA 1
ATOM 1445 C C . ASP A 1 199 ? 8.943 0.194 -23.181 1.00 66.56 199 ASP A C 1
ATOM 1447 O O . ASP A 1 199 ? 8.070 0.987 -23.543 1.00 66.56 199 ASP A O 1
ATOM 1451 N N . ALA A 1 200 ? 10.208 0.576 -22.983 1.00 63.38 200 ALA A N 1
ATOM 1452 C CA . ALA A 1 200 ? 10.674 1.947 -23.186 1.00 63.38 200 ALA A CA 1
ATOM 1453 C C . ALA A 1 200 ? 10.505 2.424 -24.640 1.00 63.38 200 ALA A C 1
ATOM 1455 O O . ALA A 1 200 ? 10.368 3.625 -24.879 1.00 63.38 200 ALA A O 1
ATOM 1456 N N . GLY A 1 201 ? 10.484 1.498 -25.607 1.00 62.75 201 GLY A N 1
ATOM 1457 C CA . GLY A 1 201 ? 10.247 1.794 -27.017 1.00 62.75 201 GLY A CA 1
ATOM 1458 C C . GLY A 1 201 ? 8.796 2.193 -27.278 1.00 62.75 201 GLY A C 1
ATOM 1459 O O . GLY A 1 201 ? 8.545 3.269 -27.820 1.00 62.75 201 GLY A O 1
ATOM 1460 N N . ALA A 1 202 ? 7.831 1.376 -26.845 1.00 62.38 202 ALA A N 1
ATOM 1461 C CA . ALA A 1 202 ? 6.410 1.681 -27.018 1.00 62.38 202 ALA A CA 1
ATOM 1462 C C . ALA A 1 202 ? 5.947 2.864 -26.154 1.00 62.38 202 ALA A C 1
ATOM 1464 O O . ALA A 1 202 ? 5.142 3.681 -26.614 1.00 62.38 202 ALA A O 1
ATOM 1465 N N . ALA A 1 203 ? 6.468 2.988 -24.930 1.00 60.47 203 ALA A N 1
ATOM 1466 C CA . ALA A 1 203 ? 6.157 4.100 -24.033 1.00 60.47 203 ALA A CA 1
ATOM 1467 C C . ALA A 1 203 ? 6.862 5.409 -24.435 1.00 60.47 203 ALA A C 1
ATOM 1469 O O . ALA A 1 203 ? 6.330 6.493 -24.216 1.00 60.47 203 ALA A O 1
ATOM 1470 N N . GLY A 1 204 ? 8.049 5.326 -25.043 1.00 58.03 204 GLY A N 1
ATOM 1471 C CA . GLY A 1 204 ? 8.829 6.476 -25.505 1.00 58.03 204 GLY A CA 1
ATOM 1472 C C . GLY A 1 204 ? 8.517 6.936 -26.930 1.00 58.03 204 GLY A C 1
ATOM 1473 O O . GLY A 1 204 ? 9.065 7.950 -27.364 1.00 58.03 204 GLY A O 1
ATOM 1474 N N . ALA A 1 205 ? 7.667 6.214 -27.664 1.00 62.78 205 ALA A N 1
ATOM 1475 C CA . ALA A 1 205 ? 7.332 6.532 -29.045 1.00 62.78 205 ALA A CA 1
ATOM 1476 C C . ALA A 1 205 ? 6.615 7.887 -29.148 1.00 62.78 205 ALA A C 1
ATOM 1478 O O . ALA A 1 205 ? 5.508 8.058 -28.622 1.00 62.78 205 ALA A O 1
ATOM 1479 N N . ALA A 1 206 ? 7.224 8.819 -29.891 1.00 63.31 206 ALA A N 1
ATOM 1480 C CA . ALA A 1 206 ? 6.657 10.131 -30.182 1.00 63.31 206 ALA A CA 1
ATOM 1481 C C . ALA A 1 206 ? 5.198 10.012 -30.666 1.00 63.31 206 ALA A C 1
ATOM 1483 O O . ALA A 1 206 ? 4.839 9.106 -31.428 1.00 63.31 206 ALA A O 1
ATOM 1484 N N . GLY A 1 207 ? 4.331 10.905 -30.195 1.00 70.31 207 GLY A N 1
ATOM 1485 C CA . GLY A 1 207 ? 2.916 10.880 -30.546 1.00 70.31 207 GLY A CA 1
ATOM 1486 C C . GLY A 1 207 ? 2.055 11.703 -29.598 1.00 70.31 207 GLY A C 1
ATOM 1487 O O . GLY A 1 207 ? 2.542 12.285 -28.633 1.00 70.31 207 GLY A O 1
ATOM 1488 N N . SER A 1 208 ? 0.757 11.753 -29.888 1.00 83.94 208 SER A N 1
ATOM 1489 C CA . SER A 1 208 ? -0.232 12.367 -29.004 1.00 83.94 208 SER A CA 1
ATOM 1490 C C . SER A 1 208 ? -0.446 11.531 -27.737 1.00 83.94 208 SER A C 1
ATOM 1492 O O . SER A 1 208 ? -0.258 10.311 -27.735 1.00 83.94 208 SER A O 1
ATOM 1494 N N . VAL A 1 209 ? -0.967 12.167 -26.684 1.00 86.06 209 VAL A N 1
ATOM 1495 C CA . VAL A 1 209 ? -1.416 11.486 -25.453 1.00 86.06 209 VAL A CA 1
ATOM 1496 C C . VAL A 1 209 ? -2.406 10.355 -25.760 1.00 86.06 209 VAL A C 1
ATOM 1498 O O . VAL A 1 209 ? -2.376 9.302 -25.130 1.00 86.06 209 VAL A O 1
ATOM 1501 N N . THR A 1 210 ? -3.255 10.533 -26.777 1.00 88.44 210 THR A N 1
ATOM 1502 C CA . THR A 1 210 ? -4.210 9.509 -27.223 1.00 88.44 210 THR A CA 1
ATOM 1503 C C . THR A 1 210 ? -3.522 8.276 -27.811 1.00 88.44 210 THR A C 1
ATOM 1505 O O . THR A 1 210 ? -3.938 7.157 -27.522 1.00 88.44 210 THR A O 1
ATOM 1508 N N . ALA A 1 211 ? -2.445 8.451 -28.582 1.00 85.69 211 ALA A N 1
ATOM 1509 C CA . ALA A 1 211 ? -1.666 7.337 -29.115 1.00 85.69 211 ALA A CA 1
ATOM 1510 C C . ALA A 1 211 ? -0.925 6.587 -27.997 1.00 85.69 211 ALA A C 1
ATOM 1512 O O . ALA A 1 211 ? -0.919 5.357 -27.984 1.00 85.69 211 ALA A O 1
ATOM 1513 N N . ALA A 1 212 ? -0.360 7.310 -27.024 1.00 85.19 212 ALA A N 1
ATOM 1514 C CA . ALA A 1 212 ? 0.267 6.703 -25.851 1.00 85.19 212 ALA A CA 1
ATOM 1515 C C . ALA A 1 212 ? -0.745 5.902 -25.013 1.00 85.19 212 ALA A C 1
ATOM 1517 O O . ALA A 1 212 ? -0.477 4.758 -24.649 1.00 85.19 212 ALA A O 1
ATOM 1518 N N . ALA A 1 213 ? -1.943 6.452 -24.787 1.00 89.75 213 ALA A N 1
ATOM 1519 C CA . ALA A 1 213 ? -3.021 5.760 -24.085 1.00 89.75 213 ALA A CA 1
ATOM 1520 C C . ALA A 1 213 ? -3.483 4.489 -24.818 1.00 89.75 213 ALA A C 1
ATOM 1522 O O . ALA A 1 213 ? -3.744 3.476 -24.171 1.00 89.75 213 ALA A O 1
ATOM 1523 N N . ALA A 1 214 ? -3.536 4.503 -26.155 1.00 89.06 214 ALA A N 1
ATOM 1524 C CA . ALA A 1 214 ? -3.871 3.318 -26.944 1.00 89.06 214 ALA A CA 1
ATOM 1525 C C . ALA A 1 214 ? -2.809 2.212 -26.805 1.00 89.06 214 ALA A C 1
ATOM 1527 O O . ALA A 1 214 ? -3.158 1.050 -26.596 1.00 89.06 214 ALA A O 1
ATOM 1528 N N . ARG A 1 215 ? -1.515 2.565 -26.849 1.00 86.50 215 ARG A N 1
ATOM 1529 C CA . ARG A 1 215 ? -0.410 1.611 -26.624 1.00 86.50 215 ARG A CA 1
ATOM 1530 C C . ARG A 1 215 ? -0.464 1.022 -25.218 1.00 86.50 215 ARG A C 1
ATOM 1532 O O . ARG A 1 215 ? -0.366 -0.192 -25.064 1.00 86.50 215 ARG A O 1
ATOM 1539 N N . PHE A 1 216 ? -0.694 1.869 -24.214 1.00 89.06 216 PHE A N 1
ATOM 1540 C CA . PHE A 1 216 ? -0.882 1.422 -22.838 1.00 89.06 216 PHE A CA 1
ATOM 1541 C C . PHE A 1 216 ? -2.072 0.466 -22.708 1.00 89.06 216 PHE A C 1
ATOM 1543 O O . PHE A 1 216 ? -1.945 -0.572 -22.070 1.00 89.06 216 PHE A O 1
ATOM 1550 N N . ALA A 1 217 ? -3.213 0.769 -23.334 1.00 91.62 217 ALA A N 1
ATOM 1551 C CA . ALA A 1 217 ? -4.399 -0.082 -23.269 1.00 91.62 217 ALA A CA 1
ATOM 1552 C C . ALA A 1 217 ? -4.144 -1.479 -23.859 1.00 91.62 217 ALA A C 1
ATOM 1554 O O . ALA A 1 217 ? -4.543 -2.476 -23.258 1.00 91.62 217 ALA A O 1
ATOM 1555 N N . VAL A 1 218 ? -3.439 -1.558 -24.994 1.00 89.00 218 VAL A N 1
ATOM 1556 C CA . VAL A 1 218 ? -3.030 -2.837 -25.597 1.00 89.00 218 VAL A CA 1
ATOM 1557 C C . VAL A 1 218 ? -2.070 -3.586 -24.674 1.00 89.00 218 VAL A C 1
ATOM 1559 O O . VAL A 1 218 ? -2.285 -4.768 -24.402 1.00 89.00 218 VAL A O 1
ATOM 1562 N N . PHE A 1 219 ? -1.056 -2.900 -24.138 1.00 86.31 219 PHE A N 1
ATOM 1563 C CA . PHE A 1 219 ? -0.109 -3.482 -23.186 1.00 86.31 219 PHE A CA 1
ATOM 1564 C C . PHE A 1 219 ? -0.823 -4.034 -21.946 1.00 86.31 219 PHE A C 1
ATOM 1566 O O . PHE A 1 219 ? -0.617 -5.188 -21.577 1.00 86.31 219 PHE A O 1
ATOM 1573 N N . TYR A 1 220 ? -1.704 -3.245 -21.329 1.00 90.88 220 TYR A N 1
ATOM 1574 C CA . TYR A 1 220 ? -2.475 -3.624 -20.147 1.00 90.88 220 TYR A CA 1
ATOM 1575 C C . TYR A 1 220 ? -3.372 -4.837 -20.411 1.00 90.88 220 TYR A C 1
ATOM 1577 O O . TYR A 1 220 ? -3.367 -5.794 -19.633 1.00 90.88 220 TYR A O 1
ATOM 1585 N N . ALA A 1 221 ? -4.105 -4.828 -21.529 1.00 91.81 221 ALA A N 1
ATOM 1586 C CA . ALA A 1 221 ? -4.975 -5.933 -21.919 1.00 91.81 221 ALA A CA 1
ATOM 1587 C C . ALA A 1 221 ? -4.193 -7.240 -22.118 1.00 91.81 221 ALA A C 1
ATOM 1589 O O . ALA A 1 221 ? -4.657 -8.298 -21.696 1.00 91.81 221 ALA A O 1
ATOM 1590 N N . ALA A 1 222 ? -3.004 -7.162 -22.722 1.00 86.19 222 ALA A N 1
ATOM 1591 C CA . ALA A 1 222 ? -2.172 -8.326 -23.008 1.00 86.19 222 ALA A CA 1
ATOM 1592 C C . ALA A 1 222 ? -1.407 -8.855 -21.784 1.00 86.19 222 ALA A C 1
ATOM 1594 O O . ALA A 1 222 ? -1.176 -10.059 -21.691 1.00 86.19 222 ALA A O 1
ATOM 1595 N N . SER A 1 223 ? -0.997 -7.981 -20.859 1.00 81.19 223 SER A N 1
ATOM 1596 C CA . SER A 1 223 ? -0.060 -8.341 -19.783 1.00 81.19 223 SER A CA 1
ATOM 1597 C C . SER A 1 223 ? -0.694 -8.467 -18.396 1.00 81.19 223 SER A C 1
ATOM 1599 O O . SER A 1 223 ? -0.274 -9.323 -17.617 1.00 81.19 223 SER A O 1
ATOM 1601 N N . SER A 1 224 ? -1.694 -7.643 -18.069 1.00 88.69 224 SER A N 1
ATOM 1602 C CA . SER A 1 224 ? -2.122 -7.435 -16.675 1.00 88.69 224 SER A CA 1
ATOM 1603 C C . SER A 1 224 ? -3.615 -7.640 -16.444 1.00 88.69 224 SER A C 1
ATOM 1605 O O . SER A 1 224 ? -4.003 -8.057 -15.355 1.00 88.69 224 SER A O 1
ATOM 1607 N N . LEU A 1 225 ? -4.463 -7.441 -17.458 1.00 91.44 225 LEU A N 1
ATOM 1608 C CA . LEU A 1 225 ? -5.919 -7.494 -17.298 1.00 91.44 225 LEU A CA 1
ATOM 1609 C C . LEU A 1 225 ? -6.414 -8.824 -16.705 1.00 91.44 225 LEU A C 1
ATOM 1611 O O . LEU A 1 225 ? -7.221 -8.818 -15.782 1.00 91.44 225 LEU A O 1
ATOM 1615 N N . ALA A 1 226 ? -5.930 -9.968 -17.199 1.00 89.00 226 ALA A N 1
ATOM 1616 C CA . ALA A 1 226 ? -6.359 -11.276 -16.693 1.00 89.00 226 ALA A CA 1
ATOM 1617 C C . ALA A 1 226 ? -5.978 -11.488 -15.215 1.00 89.00 226 ALA A C 1
ATOM 1619 O O . ALA A 1 226 ? -6.771 -12.017 -14.432 1.00 89.00 226 ALA A O 1
ATOM 1620 N N . TRP A 1 227 ? -4.779 -11.042 -14.835 1.00 88.00 227 TRP A N 1
ATOM 1621 C CA . TRP A 1 227 ? -4.289 -11.080 -13.459 1.00 88.00 227 TRP A CA 1
ATOM 1622 C C . TRP A 1 227 ? -5.146 -10.190 -12.551 1.00 88.00 227 TRP A C 1
ATOM 1624 O O . TRP A 1 227 ? -5.635 -10.635 -11.517 1.00 88.00 227 TRP A O 1
ATOM 1634 N N . ASP A 1 228 ? -5.431 -8.966 -12.982 1.00 92.81 228 ASP A N 1
ATOM 1635 C CA . ASP A 1 228 ? -6.229 -8.019 -12.207 1.00 92.81 228 ASP A CA 1
ATOM 1636 C C . ASP A 1 228 ? -7.699 -8.431 -12.085 1.00 92.81 228 ASP A C 1
ATOM 1638 O O . ASP A 1 228 ? -8.310 -8.225 -11.036 1.00 92.81 228 ASP A O 1
ATOM 1642 N N . LEU A 1 229 ? -8.275 -9.053 -13.120 1.00 93.12 229 LEU A N 1
ATOM 1643 C CA . LEU A 1 229 ? -9.635 -9.597 -13.083 1.00 93.12 229 LEU A CA 1
ATOM 1644 C C . LEU A 1 229 ? -9.770 -10.707 -12.041 1.00 93.12 229 LEU A C 1
ATOM 1646 O O . LEU A 1 229 ? -10.763 -10.750 -11.309 1.00 93.12 229 LEU A O 1
ATOM 1650 N N . PHE A 1 230 ? -8.771 -11.583 -11.934 1.00 88.75 230 PHE A N 1
ATOM 1651 C CA . PHE A 1 230 ? -8.768 -12.613 -10.903 1.00 88.75 230 PHE A CA 1
ATOM 1652 C C . PHE A 1 230 ? -8.655 -11.987 -9.505 1.00 88.75 230 PHE A C 1
ATOM 1654 O O . PHE A 1 230 ? -9.429 -12.331 -8.605 1.00 88.75 230 PHE A O 1
ATOM 1661 N N . GLY A 1 231 ? -7.767 -11.006 -9.331 1.00 89.06 231 GLY A N 1
ATOM 1662 C CA . GLY A 1 231 ? -7.641 -10.268 -8.077 1.00 89.06 231 GLY A CA 1
ATOM 1663 C C . GLY A 1 231 ? -8.933 -9.542 -7.688 1.00 89.06 231 GLY A C 1
ATOM 1664 O O . GLY A 1 231 ? -9.378 -9.625 -6.539 1.00 89.06 231 GLY A O 1
ATOM 1665 N N . ALA A 1 232 ? -9.587 -8.895 -8.654 1.00 94.19 232 ALA A N 1
ATOM 1666 C CA . ALA A 1 232 ? -10.879 -8.236 -8.500 1.00 94.19 232 ALA A CA 1
ATOM 1667 C C . ALA A 1 232 ? -11.982 -9.214 -8.075 1.00 94.19 232 ALA A C 1
ATOM 1669 O O . ALA A 1 232 ? -12.720 -8.928 -7.129 1.00 94.19 232 ALA A O 1
ATOM 1670 N N . ALA A 1 233 ? -12.060 -10.386 -8.712 1.00 93.12 233 ALA A N 1
ATOM 1671 C CA . ALA A 1 233 ? -13.014 -11.432 -8.354 1.00 93.12 233 ALA A CA 1
ATOM 1672 C C . ALA A 1 233 ? -12.778 -11.952 -6.927 1.00 93.12 233 ALA A C 1
ATOM 1674 O O . ALA A 1 233 ? -13.724 -12.072 -6.146 1.00 93.12 233 ALA A O 1
ATOM 1675 N N . GLY A 1 234 ? -11.519 -12.195 -6.550 1.00 89.00 234 GLY A N 1
ATOM 1676 C CA . GLY A 1 234 ? -11.164 -12.617 -5.196 1.00 89.00 234 GLY A CA 1
ATOM 1677 C C . GLY A 1 234 ? -11.522 -11.568 -4.137 1.00 89.00 234 GLY A C 1
ATOM 1678 O O . GLY A 1 234 ? -12.093 -11.905 -3.098 1.00 89.00 23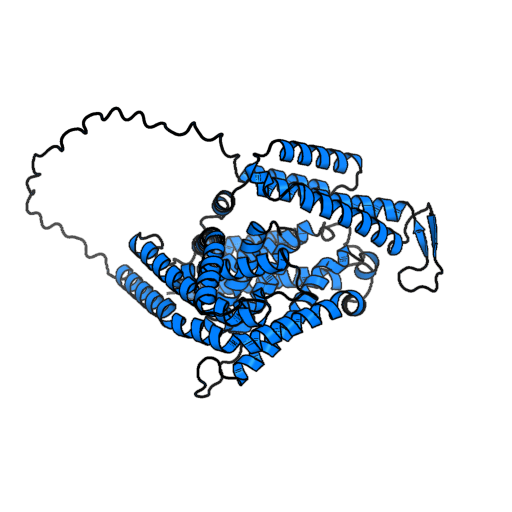4 GLY A O 1
ATOM 1679 N N . ASN A 1 235 ? -11.266 -10.285 -4.409 1.00 90.69 235 ASN A N 1
ATOM 1680 C CA . ASN A 1 235 ? -11.641 -9.180 -3.520 1.00 90.69 235 ASN A CA 1
ATOM 1681 C C . ASN A 1 235 ? -13.158 -9.058 -3.360 1.00 90.69 235 ASN A C 1
ATOM 1683 O O . ASN A 1 235 ? -13.651 -8.907 -2.239 1.00 90.69 235 ASN A O 1
ATOM 1687 N N . ALA A 1 236 ? -13.900 -9.157 -4.464 1.00 94.25 236 ALA A N 1
ATOM 1688 C CA . ALA A 1 236 ? -15.356 -9.132 -4.456 1.00 94.25 236 ALA A CA 1
ATOM 1689 C C . ALA A 1 236 ? -15.931 -10.299 -3.649 1.00 94.25 236 ALA A C 1
ATOM 1691 O O . ALA A 1 236 ? -16.792 -10.091 -2.796 1.00 94.25 236 ALA A O 1
ATOM 1692 N N . ALA A 1 237 ? -15.413 -11.513 -3.858 1.00 91.69 237 ALA A N 1
ATOM 1693 C CA . ALA A 1 237 ? -15.820 -12.698 -3.114 1.00 91.69 237 ALA A CA 1
ATOM 1694 C C . ALA A 1 237 ? -15.521 -12.552 -1.616 1.00 91.69 237 ALA A C 1
ATOM 1696 O O . ALA A 1 237 ? -16.389 -12.818 -0.783 1.00 91.69 237 ALA A O 1
ATOM 1697 N N . LEU A 1 238 ? -14.326 -12.070 -1.256 1.00 89.31 238 LEU A N 1
ATOM 1698 C CA . LEU A 1 238 ? -13.953 -11.844 0.138 1.00 89.31 238 LEU A CA 1
ATOM 1699 C C . LEU A 1 238 ? -14.884 -10.825 0.805 1.00 89.31 238 LEU A C 1
ATOM 1701 O O . LEU A 1 238 ? -15.373 -11.067 1.906 1.00 89.31 238 LEU A O 1
ATOM 1705 N N . LEU A 1 239 ? -15.180 -9.712 0.134 1.00 92.06 239 LEU A N 1
ATOM 1706 C CA . LEU A 1 239 ? -16.112 -8.702 0.633 1.00 92.06 239 LEU A CA 1
ATOM 1707 C C . LEU A 1 239 ? -17.547 -9.232 0.722 1.00 92.06 239 LEU A C 1
ATOM 1709 O O . LEU A 1 239 ? -18.212 -8.970 1.719 1.00 92.06 239 LEU A O 1
ATOM 1713 N N . ALA A 1 240 ? -18.011 -10.018 -0.249 1.00 91.56 240 ALA A N 1
ATOM 1714 C CA . ALA A 1 240 ? -19.347 -10.611 -0.229 1.00 91.56 240 ALA A CA 1
ATOM 1715 C C . ALA A 1 240 ? -19.531 -11.599 0.938 1.00 91.56 240 ALA A C 1
ATOM 1717 O O . ALA A 1 240 ? -20.571 -11.601 1.596 1.00 91.56 240 ALA A O 1
ATOM 1718 N N . LEU A 1 241 ? -18.508 -12.410 1.224 1.00 88.25 241 LEU A N 1
ATOM 1719 C CA . LEU A 1 241 ? -18.545 -13.434 2.272 1.00 88.25 241 LEU A CA 1
ATOM 1720 C C . LEU A 1 241 ? -18.287 -12.861 3.674 1.00 88.25 241 LEU A C 1
ATOM 1722 O O . LEU A 1 241 ? -18.912 -13.282 4.646 1.00 88.25 241 LEU A O 1
ATOM 1726 N N . ALA A 1 242 ? -17.358 -11.911 3.792 1.00 86.00 242 ALA A N 1
ATOM 1727 C CA . ALA A 1 242 ? -16.848 -11.409 5.069 1.00 86.00 242 ALA A CA 1
ATOM 1728 C C . ALA A 1 242 ? -17.323 -10.003 5.437 1.00 86.00 242 ALA A C 1
ATOM 1730 O O . ALA A 1 242 ? -17.196 -9.587 6.592 1.00 86.00 242 ALA A O 1
ATOM 1731 N N . GLY A 1 243 ? -17.820 -9.244 4.461 1.00 89.19 243 GLY A N 1
ATOM 1732 C CA . GLY A 1 243 ? -18.064 -7.814 4.597 1.00 89.19 243 GLY A CA 1
ATOM 1733 C C . GLY A 1 243 ? -19.059 -7.500 5.701 1.00 89.19 243 GLY A C 1
ATOM 1734 O O . GLY A 1 243 ? -18.759 -6.674 6.555 1.00 89.19 243 GLY A O 1
ATOM 1735 N N . ALA A 1 244 ? -20.198 -8.200 5.744 1.00 88.06 244 ALA A N 1
ATOM 1736 C CA . ALA A 1 244 ? -21.224 -7.998 6.772 1.00 88.06 244 ALA A CA 1
ATOM 1737 C C . ALA A 1 244 ? -20.684 -8.151 8.210 1.00 88.06 244 ALA A C 1
ATOM 1739 O O . ALA A 1 244 ? -20.747 -7.175 8.967 1.00 88.06 244 ALA A O 1
ATOM 1740 N N . PRO A 1 245 ? -20.141 -9.318 8.623 1.00 86.56 245 PRO A N 1
ATOM 1741 C CA . PRO A 1 245 ? -19.715 -9.515 10.009 1.00 86.56 245 PRO A CA 1
ATOM 1742 C C . PRO A 1 245 ? -18.559 -8.590 10.411 1.00 86.56 245 PRO A C 1
ATOM 1744 O O . PRO A 1 245 ? -18.576 -8.041 11.516 1.00 86.56 245 PRO A O 1
ATOM 1747 N N . VAL A 1 246 ? -17.591 -8.360 9.518 1.00 89.06 246 VAL A N 1
ATOM 1748 C CA . VAL A 1 246 ? -16.442 -7.482 9.790 1.00 89.06 246 VAL A CA 1
ATOM 1749 C C . VAL A 1 246 ? -16.883 -6.019 9.881 1.00 89.06 246 VAL A C 1
ATOM 1751 O O . VAL A 1 246 ? -16.508 -5.323 10.825 1.00 89.06 246 VAL A O 1
ATOM 1754 N N . LEU A 1 247 ? -17.736 -5.546 8.968 1.00 90.12 247 LEU A N 1
ATOM 1755 C CA . LEU A 1 247 ? -18.255 -4.175 8.998 1.00 90.12 247 LEU A CA 1
ATOM 1756 C C . LEU A 1 247 ? -19.094 -3.914 10.251 1.00 90.12 247 LEU A C 1
ATOM 1758 O O . LEU A 1 247 ? -18.962 -2.860 10.875 1.00 90.12 247 LEU A O 1
ATOM 1762 N N . ALA A 1 248 ? -19.927 -4.879 10.647 1.00 87.44 248 ALA A N 1
ATOM 1763 C CA . ALA A 1 248 ? -20.703 -4.802 11.879 1.00 87.44 248 ALA A CA 1
ATOM 1764 C C . ALA A 1 248 ? -19.799 -4.770 13.123 1.00 87.44 248 ALA A C 1
ATOM 1766 O O . ALA A 1 248 ? -20.087 -4.046 14.075 1.00 87.44 248 ALA A O 1
ATOM 1767 N N . ALA A 1 249 ? -18.695 -5.522 13.141 1.00 87.12 249 ALA A N 1
ATOM 1768 C CA . ALA A 1 249 ? -17.710 -5.475 14.222 1.00 87.12 249 ALA A CA 1
ATOM 1769 C C . ALA A 1 249 ? -17.034 -4.099 14.334 1.00 87.12 249 ALA A C 1
ATOM 1771 O O . ALA A 1 249 ? -17.037 -3.503 15.410 1.00 87.12 249 ALA A O 1
ATOM 1772 N N . LEU A 1 250 ? -16.534 -3.564 13.215 1.00 91.06 250 LEU A N 1
ATOM 1773 C CA . LEU A 1 250 ? -15.892 -2.248 13.168 1.00 91.06 250 LEU A CA 1
ATOM 1774 C C . LEU A 1 250 ? -16.862 -1.143 13.615 1.00 91.06 250 LEU A C 1
ATOM 1776 O O . LEU A 1 250 ? -16.551 -0.346 14.497 1.00 91.06 250 LEU A O 1
ATOM 1780 N N . ARG A 1 251 ? -18.091 -1.130 13.082 1.00 90.50 251 ARG A N 1
ATOM 1781 C CA . ARG A 1 251 ? -19.105 -0.124 13.446 1.00 90.50 251 ARG A CA 1
ATOM 1782 C C . ARG A 1 251 ? -19.537 -0.197 14.904 1.00 90.50 251 ARG A C 1
ATOM 1784 O O . ARG A 1 251 ? -19.774 0.851 15.494 1.00 90.50 251 ARG A O 1
ATOM 1791 N N . ARG A 1 252 ? -19.602 -1.393 15.499 1.00 88.56 252 ARG A N 1
ATOM 1792 C CA . ARG A 1 252 ? -19.877 -1.549 16.938 1.00 88.56 252 ARG A CA 1
ATOM 1793 C C . ARG A 1 252 ? -18.797 -0.907 17.807 1.00 88.56 252 ARG A C 1
ATOM 1795 O O . ARG A 1 252 ? -19.114 -0.402 18.879 1.00 88.56 252 ARG A O 1
ATOM 1802 N N . MET A 1 253 ? -17.547 -0.899 17.347 1.00 86.88 253 MET A N 1
ATOM 1803 C CA . MET A 1 253 ? -16.438 -0.298 18.087 1.00 86.88 253 MET A CA 1
ATOM 1804 C C . MET A 1 253 ? -16.330 1.221 17.884 1.00 86.88 253 MET A C 1
ATOM 1806 O O . MET A 1 253 ? -15.819 1.918 18.758 1.00 86.88 253 MET A O 1
ATOM 1810 N N . ALA A 1 254 ? -16.851 1.754 16.772 1.00 88.50 254 ALA A N 1
ATOM 1811 C CA . ALA A 1 254 ? -16.716 3.168 16.413 1.00 88.50 254 ALA A CA 1
ATOM 1812 C C . ALA A 1 254 ? -17.130 4.155 17.531 1.00 88.50 254 ALA A C 1
ATOM 1814 O O . ALA A 1 254 ? -16.333 5.049 17.822 1.00 88.50 254 ALA A O 1
ATOM 1815 N N . PRO A 1 255 ? -18.288 4.007 18.214 1.00 87.69 255 PRO A N 1
ATOM 1816 C CA . PRO A 1 255 ? -18.675 4.924 19.290 1.00 87.69 255 PRO A CA 1
ATOM 1817 C C . PRO A 1 255 ? -17.667 4.927 20.445 1.00 87.69 255 PRO A C 1
ATOM 1819 O O . PRO A 1 255 ? -17.264 5.984 20.922 1.00 87.69 255 PRO A O 1
ATOM 1822 N N . ARG A 1 256 ? -17.171 3.746 20.845 1.00 85.44 256 ARG A N 1
ATOM 1823 C CA . ARG A 1 256 ? -16.202 3.598 21.949 1.00 85.44 256 ARG A CA 1
ATOM 1824 C C . ARG A 1 256 ? -14.871 4.291 21.656 1.00 85.44 256 ARG A C 1
ATOM 1826 O O . ARG A 1 256 ? -14.222 4.789 22.569 1.00 85.44 256 ARG A O 1
ATOM 1833 N N . ILE A 1 257 ? -14.484 4.335 20.385 1.00 84.44 257 ILE A N 1
ATOM 1834 C CA . ILE A 1 257 ? -13.250 4.973 19.931 1.00 84.44 257 ILE A CA 1
ATOM 1835 C C . ILE A 1 257 ? -13.459 6.488 19.830 1.00 84.44 257 ILE A C 1
ATOM 1837 O O . ILE A 1 257 ? -12.774 7.264 20.492 1.00 84.44 257 ILE A O 1
ATOM 1841 N N . PHE A 1 258 ? -14.426 6.917 19.017 1.00 85.31 258 PHE A N 1
ATOM 1842 C CA . PHE A 1 258 ? -14.535 8.315 18.600 1.00 85.31 258 PHE A CA 1
ATOM 1843 C C . PHE A 1 258 ? -15.337 9.193 19.565 1.00 85.31 258 PHE A C 1
ATOM 1845 O O . PHE A 1 258 ? -15.048 10.384 19.662 1.00 85.31 258 PHE A O 1
ATOM 1852 N N . ASP A 1 259 ? -16.324 8.666 20.294 1.00 83.94 259 ASP A N 1
ATOM 1853 C CA . ASP A 1 259 ? -17.089 9.476 21.256 1.00 83.94 259 ASP A CA 1
ATOM 1854 C C . ASP A 1 259 ? -16.247 9.792 22.483 1.00 83.94 259 ASP A C 1
ATOM 1856 O O . ASP A 1 259 ? -16.237 10.923 22.968 1.00 83.94 259 ASP A O 1
ATOM 1860 N N . ALA A 1 260 ? -15.501 8.797 22.956 1.00 74.69 260 ALA A N 1
ATOM 1861 C CA . ALA A 1 260 ? -14.628 8.944 24.102 1.00 74.69 260 ALA A CA 1
ATOM 1862 C C . ALA A 1 260 ? -13.454 9.891 23.793 1.00 74.69 260 ALA A C 1
ATOM 1864 O O . ALA A 1 260 ? -13.161 10.773 24.600 1.00 74.69 260 ALA A O 1
ATOM 1865 N N . ASP A 1 261 ? -12.858 9.792 22.597 1.00 75.69 261 ASP A N 1
ATOM 1866 C CA . ASP A 1 261 ? -11.852 10.755 22.132 1.00 75.69 261 ASP A CA 1
ATOM 1867 C C . ASP A 1 261 ? -12.453 12.169 22.003 1.00 75.69 261 ASP A C 1
ATOM 1869 O O . ASP A 1 261 ? -11.857 13.131 22.484 1.00 75.69 261 ASP A O 1
ATOM 1873 N N . ARG A 1 262 ? -13.666 12.327 21.445 1.00 80.12 262 ARG A N 1
ATOM 1874 C CA . ARG A 1 262 ? -14.344 13.639 21.373 1.00 80.12 262 ARG A CA 1
ATOM 1875 C C . ARG A 1 262 ? -14.557 14.271 22.751 1.00 80.12 262 ARG A C 1
ATOM 1877 O O . ARG A 1 262 ? -14.327 15.470 22.901 1.00 80.12 262 ARG A O 1
ATOM 1884 N N . ARG A 1 263 ? -14.966 13.483 23.751 1.00 78.56 263 ARG A N 1
ATOM 1885 C CA . ARG A 1 263 ? -15.155 13.948 25.139 1.00 78.56 263 ARG A CA 1
ATOM 1886 C C . ARG A 1 263 ? -13.836 14.364 25.786 1.00 78.56 263 ARG A C 1
ATOM 1888 O O . ARG A 1 263 ? -13.787 15.429 26.398 1.00 78.56 263 ARG A O 1
ATOM 1895 N N . LEU A 1 264 ? -12.774 13.575 25.601 1.00 72.19 264 LEU A N 1
ATOM 1896 C CA . LEU A 1 264 ? -11.430 13.905 26.084 1.00 72.19 264 LEU A CA 1
ATOM 1897 C C . LEU A 1 264 ? -10.975 15.264 25.528 1.00 72.19 264 LEU A C 1
ATOM 1899 O O . LEU A 1 264 ? -10.604 16.154 26.288 1.00 72.19 264 LEU A O 1
ATOM 1903 N N . MET A 1 265 ? -11.100 15.457 24.210 1.00 71.38 265 MET A N 1
ATOM 1904 C CA . MET A 1 265 ? -10.689 16.696 23.540 1.00 71.38 265 MET A CA 1
ATOM 1905 C C . MET A 1 265 ? -11.521 17.910 23.970 1.00 71.38 265 MET A C 1
ATOM 1907 O O . MET A 1 265 ? -10.983 19.011 24.105 1.00 71.38 265 MET A O 1
ATOM 1911 N N . ALA A 1 266 ? -12.824 17.726 24.202 1.00 74.69 266 ALA A N 1
ATOM 1912 C CA . ALA A 1 266 ? -13.688 18.779 24.728 1.00 74.69 266 ALA A CA 1
ATOM 1913 C C . ALA A 1 266 ? -13.263 19.206 26.144 1.00 74.69 266 ALA A C 1
ATOM 1915 O O . ALA A 1 266 ? -13.168 20.404 26.414 1.00 74.69 266 ALA A O 1
ATOM 1916 N N . GLY A 1 267 ? -12.935 18.242 27.013 1.00 71.44 267 GLY A N 1
ATOM 1917 C CA . GLY A 1 267 ? -12.440 18.496 28.368 1.00 71.44 267 GLY A CA 1
ATOM 1918 C C . GLY A 1 267 ? -11.113 19.256 28.382 1.00 71.44 267 GLY A C 1
ATOM 1919 O O . GLY A 1 267 ? -10.996 20.278 29.057 1.00 71.44 267 GLY A O 1
ATOM 1920 N N . THR A 1 268 ? -10.137 18.835 27.572 1.00 68.56 268 THR A N 1
ATOM 1921 C CA . THR A 1 268 ? -8.837 19.522 27.491 1.00 68.56 268 THR A CA 1
ATOM 1922 C C . THR A 1 268 ? -8.967 20.949 26.960 1.00 68.56 268 THR A C 1
ATOM 1924 O O . THR A 1 268 ? -8.321 21.866 27.465 1.00 68.56 268 THR A O 1
ATOM 1927 N N . ARG A 1 269 ? -9.844 21.174 25.972 1.00 65.25 269 ARG A N 1
ATOM 1928 C CA . ARG A 1 269 ? -10.114 22.516 25.441 1.00 65.25 269 ARG A CA 1
ATOM 1929 C C . ARG A 1 269 ? -10.796 23.417 26.472 1.00 65.25 269 ARG A C 1
ATOM 1931 O O . ARG A 1 269 ? -10.457 24.593 26.549 1.00 65.25 269 ARG A O 1
ATOM 1938 N N . ALA A 1 270 ? -11.719 22.879 27.268 1.00 70.00 270 ALA A N 1
ATOM 1939 C CA . ALA A 1 270 ? -12.352 23.615 28.361 1.00 70.00 270 ALA A CA 1
ATOM 1940 C C . ALA A 1 270 ? -11.342 23.991 29.459 1.00 70.00 270 ALA A C 1
ATOM 1942 O O . ALA A 1 270 ? -11.394 25.100 29.984 1.00 70.00 270 ALA A O 1
ATOM 1943 N N . GLN A 1 271 ? -10.387 23.106 29.761 1.00 66.06 271 GLN A N 1
ATOM 1944 C CA . GLN A 1 271 ? -9.325 23.366 30.734 1.00 66.06 271 GLN A CA 1
ATOM 1945 C C . GLN A 1 271 ? -8.325 24.425 30.243 1.00 66.06 271 GLN A C 1
ATOM 1947 O O . GLN A 1 271 ? -7.935 25.286 31.022 1.00 66.06 271 GLN A O 1
ATOM 1952 N N . ALA A 1 272 ? -7.972 24.423 28.952 1.00 61.22 272 ALA A N 1
ATOM 1953 C CA . ALA A 1 272 ? -7.090 25.427 28.345 1.00 61.22 272 ALA A CA 1
ATOM 1954 C C . ALA A 1 272 ? -7.718 26.832 28.243 1.00 61.22 272 ALA A C 1
ATOM 1956 O O . ALA A 1 272 ? -7.000 27.823 28.149 1.00 61.22 272 ALA A O 1
ATOM 1957 N N . LEU A 1 273 ? -9.053 26.920 28.237 1.00 64.12 273 LEU A N 1
ATOM 1958 C CA . LEU A 1 273 ? -9.802 28.181 28.207 1.00 64.12 273 LEU A CA 1
ATOM 1959 C C . LEU A 1 273 ? -10.121 28.726 29.604 1.00 64.12 273 LEU A C 1
ATOM 1961 O O . LEU A 1 273 ? -10.647 29.835 29.707 1.00 64.12 273 LEU A O 1
ATOM 1965 N N . ARG A 1 274 ? -9.822 27.982 30.679 1.00 58.94 274 ARG A N 1
ATOM 1966 C CA . ARG A 1 274 ? -9.938 28.534 32.028 1.00 58.94 274 ARG A CA 1
ATOM 1967 C C . ARG A 1 274 ? -8.879 29.628 32.185 1.00 58.94 274 ARG A C 1
ATOM 1969 O O . ARG A 1 274 ? -7.698 29.330 32.003 1.00 58.94 274 ARG A O 1
ATOM 1976 N N . PRO A 1 275 ? -9.264 30.875 32.518 1.00 52.25 275 PRO A N 1
ATOM 1977 C CA . PRO A 1 275 ? -8.283 31.889 32.862 1.00 52.25 275 PRO A CA 1
ATOM 1978 C C . PRO A 1 275 ? -7.461 31.341 34.023 1.00 52.25 275 PRO A C 1
ATOM 1980 O O . PRO A 1 275 ? -8.035 30.781 34.962 1.00 52.25 275 PRO A O 1
ATOM 1983 N N . ALA A 1 276 ? -6.136 31.467 33.932 1.00 56.31 276 ALA A N 1
ATOM 1984 C CA . ALA A 1 276 ? -5.241 31.190 35.041 1.00 56.31 276 ALA A CA 1
ATOM 1985 C C . ALA A 1 276 ? -5.675 32.093 36.200 1.00 56.31 276 ALA A C 1
ATOM 1987 O O . ALA A 1 276 ? -5.285 33.255 36.276 1.00 56.31 276 ALA A O 1
ATOM 1988 N N . HIS A 1 277 ? -6.568 31.595 37.057 1.00 54.19 277 HIS A N 1
ATOM 1989 C CA . HIS A 1 277 ? -6.829 32.221 38.334 1.00 54.19 277 HIS A CA 1
ATOM 1990 C C . HIS A 1 277 ? -5.500 32.137 39.052 1.00 54.19 277 HIS A C 1
ATOM 1992 O O . HIS A 1 277 ? -5.062 31.045 39.416 1.00 54.19 277 HIS A O 1
ATOM 1998 N N . GLY A 1 278 ? -4.827 33.286 39.130 1.00 48.44 278 GLY A N 1
ATOM 1999 C CA . GLY A 1 278 ? -3.602 33.428 39.882 1.00 48.44 278 GLY A CA 1
ATOM 2000 C C . GLY A 1 278 ? -3.839 32.782 41.231 1.00 48.44 278 GLY A C 1
ATOM 2001 O O . GLY A 1 278 ? -4.764 33.166 41.951 1.00 48.44 278 GLY A O 1
ATOM 2002 N N . SER A 1 279 ? -3.039 31.766 41.532 1.00 50.28 279 SER A N 1
ATOM 2003 C CA . SER A 1 279 ? -2.867 31.272 42.883 1.00 50.28 279 SER A CA 1
ATOM 2004 C C . SER A 1 279 ? -2.326 32.446 43.694 1.00 50.28 279 SER A C 1
ATOM 2006 O O . SER A 1 279 ? -1.116 32.634 43.816 1.00 50.28 279 SER A O 1
ATOM 2008 N N . ARG A 1 280 ? -3.229 33.310 44.170 1.00 44.75 280 ARG A N 1
ATOM 2009 C CA . ARG A 1 280 ? -2.935 34.250 45.240 1.00 44.75 280 ARG A CA 1
ATOM 2010 C C . ARG A 1 280 ? -2.480 33.379 46.391 1.00 44.75 280 ARG A C 1
ATOM 2012 O O . ARG A 1 280 ? -3.257 32.571 46.893 1.00 44.75 280 ARG A O 1
ATOM 2019 N N . GLY A 1 281 ? -1.200 33.509 46.718 1.00 53.09 281 GLY A N 1
ATOM 2020 C CA . GLY A 1 281 ? -0.617 32.900 47.891 1.00 53.09 281 GLY A CA 1
ATOM 2021 C C . GLY A 1 281 ? -1.435 33.311 49.102 1.00 53.09 281 GLY A C 1
ATOM 2022 O O . GLY A 1 281 ? -1.392 34.458 49.536 1.00 53.09 281 GLY A O 1
ATOM 2023 N N . THR A 1 282 ? -2.199 32.371 49.630 1.00 45.19 282 THR A N 1
ATOM 2024 C CA . THR A 1 282 ? -2.549 32.373 51.038 1.00 45.19 282 THR A CA 1
ATOM 2025 C C . THR A 1 282 ? -1.404 31.659 51.726 1.00 45.19 282 THR A C 1
ATOM 2027 O O . THR A 1 282 ? -1.267 30.440 51.621 1.00 45.19 282 THR A O 1
ATOM 2030 N N . GLY A 1 283 ? -0.528 32.454 52.341 1.00 49.75 283 GLY A N 1
ATOM 2031 C CA . GLY A 1 283 ? 0.445 31.948 53.292 1.00 49.75 283 GLY A CA 1
ATOM 2032 C C . GLY A 1 283 ? -0.267 31.162 54.389 1.00 49.75 283 GLY A C 1
ATOM 2033 O O . GLY A 1 283 ? -1.381 31.504 54.788 1.00 49.75 283 GLY A O 1
ATOM 2034 N N . GLY A 1 284 ? 0.372 30.096 54.849 1.00 43.03 284 GLY A N 1
ATOM 2035 C CA . GLY A 1 284 ? -0.146 29.315 55.957 1.00 43.03 284 GLY A CA 1
ATOM 2036 C C . GLY A 1 284 ? 0.394 27.899 55.973 1.00 43.03 284 GLY A C 1
ATOM 2037 O O . GLY A 1 284 ? -0.102 27.040 55.257 1.00 43.03 284 GLY A O 1
ATOM 2038 N N . SER A 1 285 ? 1.337 27.688 56.888 1.00 42.03 285 SER A N 1
ATOM 2039 C CA . SER A 1 285 ? 1.780 26.402 57.423 1.00 42.03 285 SER A CA 1
ATOM 2040 C C . SER A 1 285 ? 2.812 25.643 56.587 1.00 42.03 285 SER A C 1
ATOM 2042 O O . SER A 1 285 ? 2.524 24.793 55.749 1.00 42.03 285 SER A O 1
ATOM 2044 N N . GLU A 1 286 ? 4.060 25.980 56.899 1.00 44.84 286 GLU A N 1
ATOM 2045 C CA . GLU A 1 286 ? 5.212 25.089 56.901 1.00 44.84 286 GLU A CA 1
ATOM 2046 C C . GLU A 1 286 ? 4.821 23.791 57.634 1.00 44.84 286 GLU A C 1
ATOM 2048 O O . GLU A 1 286 ? 4.772 23.727 58.860 1.00 44.84 286 GLU A O 1
ATOM 2053 N N . VAL A 1 287 ? 4.410 22.785 56.860 1.00 48.38 287 VAL A N 1
ATOM 2054 C CA . VAL A 1 287 ? 4.167 21.435 57.363 1.00 48.38 287 VAL A CA 1
ATOM 2055 C C . VAL A 1 287 ? 5.528 20.795 57.574 1.00 48.38 287 VAL A C 1
ATOM 2057 O O . VAL A 1 287 ? 6.278 20.574 56.622 1.00 48.38 287 VAL A O 1
ATOM 2060 N N . ASP A 1 288 ? 5.811 20.538 58.845 1.00 44.41 288 ASP A N 1
ATOM 2061 C CA . ASP A 1 288 ? 6.934 19.775 59.369 1.00 44.41 288 ASP A CA 1
ATOM 2062 C C . ASP A 1 288 ? 7.243 18.565 58.475 1.00 44.41 288 ASP A C 1
ATOM 2064 O O . ASP A 1 288 ? 6.432 17.649 58.303 1.00 44.41 288 ASP A O 1
ATOM 2068 N N . ALA A 1 289 ? 8.430 18.574 57.871 1.00 47.03 289 ALA A N 1
ATOM 2069 C CA . ALA A 1 289 ? 8.940 17.427 57.144 1.00 47.03 289 ALA A CA 1
ATOM 2070 C C . ALA A 1 289 ? 9.197 16.295 58.154 1.00 47.03 289 ALA A C 1
ATOM 2072 O O . ALA A 1 289 ? 9.967 16.498 59.099 1.00 47.03 289 ALA A O 1
ATOM 2073 N N . PRO A 1 290 ? 8.630 15.086 57.983 1.00 48.06 290 PRO A N 1
ATOM 2074 C CA . PRO A 1 290 ? 8.997 13.973 58.839 1.00 48.06 290 PRO A CA 1
ATOM 2075 C C . PRO A 1 290 ? 10.482 13.665 58.619 1.00 48.06 290 PRO A C 1
ATOM 2077 O O . PRO A 1 290 ? 10.900 13.228 57.544 1.00 48.06 290 PRO A O 1
ATOM 2080 N N . ARG A 1 291 ? 11.291 13.906 59.658 1.00 51.31 291 ARG A N 1
ATOM 2081 C CA . ARG A 1 291 ? 12.666 13.410 59.775 1.00 51.31 291 ARG A CA 1
ATOM 2082 C C . ARG A 1 291 ? 12.624 11.887 59.853 1.00 51.31 291 ARG A C 1
ATOM 2084 O O . ARG A 1 291 ? 12.622 11.298 60.925 1.00 51.31 291 ARG A O 1
ATOM 2091 N N . GLY A 1 292 ? 12.586 11.264 58.688 1.00 45.41 292 GLY A N 1
ATOM 2092 C CA . GLY A 1 292 ? 12.796 9.843 58.489 1.00 45.41 292 GLY A CA 1
ATOM 2093 C C . GLY A 1 292 ? 13.592 9.681 57.210 1.00 45.41 292 GLY A C 1
ATOM 2094 O O . GLY A 1 292 ? 13.016 9.523 56.138 1.00 45.41 292 GLY A O 1
ATOM 2095 N N . ALA A 1 293 ? 14.918 9.784 57.309 1.00 53.47 293 ALA A N 1
ATOM 2096 C CA . ALA A 1 293 ? 15.781 9.348 56.222 1.00 53.47 293 ALA A CA 1
ATOM 2097 C C . ALA A 1 293 ? 15.457 7.869 55.945 1.00 53.47 293 ALA A C 1
ATOM 2099 O O . ALA A 1 293 ? 15.472 7.075 56.891 1.00 53.47 293 ALA A O 1
ATOM 2100 N N . PRO A 1 294 ? 15.133 7.469 54.702 1.00 57.97 294 PRO A N 1
ATOM 2101 C CA . PRO A 1 294 ? 15.051 6.052 54.394 1.00 57.97 294 PRO A CA 1
ATOM 2102 C C . PRO A 1 294 ? 16.428 5.434 54.680 1.00 57.97 294 PRO A C 1
ATOM 2104 O O . PRO A 1 294 ? 17.442 6.082 54.395 1.00 57.97 294 PRO A O 1
ATOM 2107 N N . PRO A 1 295 ? 16.499 4.220 55.257 1.00 52.94 295 PRO A N 1
ATOM 2108 C CA . PRO A 1 295 ? 17.776 3.551 55.427 1.00 52.94 295 PRO A CA 1
ATOM 2109 C C . PRO A 1 295 ? 18.463 3.486 54.064 1.00 52.94 295 PRO A C 1
ATOM 2111 O O . PRO A 1 295 ? 17.841 3.139 53.055 1.00 52.94 295 PRO A O 1
ATOM 2114 N N . SER A 1 296 ? 19.735 3.880 54.041 1.00 52.84 296 SER A N 1
ATOM 2115 C CA . SER A 1 296 ? 20.614 3.679 52.899 1.00 52.84 296 SER A CA 1
ATOM 2116 C C . SER A 1 296 ? 20.439 2.237 52.421 1.00 52.84 296 SER A C 1
ATOM 2118 O O . SER A 1 296 ? 20.488 1.328 53.255 1.00 52.84 296 SER A O 1
ATOM 2120 N N . PRO A 1 297 ? 20.179 2.001 51.121 1.00 51.22 297 PRO A N 1
ATOM 2121 C CA . PRO A 1 297 ? 20.062 0.645 50.625 1.00 51.22 297 PRO A CA 1
ATOM 2122 C C . PRO A 1 297 ? 21.384 -0.042 50.945 1.00 51.22 297 PRO A C 1
ATOM 2124 O O . PRO A 1 297 ? 22.442 0.357 50.457 1.00 51.22 297 PRO A O 1
ATOM 2127 N N . THR A 1 298 ? 21.315 -1.023 51.842 1.00 48.09 298 THR A N 1
ATOM 2128 C CA . THR A 1 298 ? 22.399 -1.954 52.102 1.00 48.09 298 THR A CA 1
ATOM 2129 C C . THR A 1 298 ? 22.887 -2.436 50.750 1.00 48.09 298 THR A C 1
ATOM 2131 O O . THR A 1 298 ? 22.087 -2.835 49.899 1.00 48.09 298 THR A O 1
ATOM 2134 N N . ALA A 1 299 ? 24.193 -2.302 50.528 1.00 48.22 299 ALA A N 1
ATOM 2135 C CA . ALA A 1 299 ? 24.862 -2.772 49.334 1.00 48.22 299 ALA A CA 1
ATOM 2136 C C . ALA A 1 299 ? 24.637 -4.283 49.232 1.00 48.22 299 ALA A C 1
ATOM 2138 O O . ALA A 1 299 ? 25.379 -5.093 49.780 1.00 48.22 299 ALA A O 1
ATOM 2139 N N . VAL A 1 300 ? 23.551 -4.664 48.567 1.00 47.88 300 VAL A N 1
ATOM 2140 C CA . VAL A 1 300 ? 23.416 -5.986 47.995 1.00 47.88 300 VAL A CA 1
ATOM 2141 C C . VAL A 1 300 ? 24.453 -5.994 46.888 1.00 47.88 300 VAL A C 1
ATOM 2143 O O . VAL A 1 300 ? 24.234 -5.417 45.823 1.00 47.88 300 VAL A O 1
ATOM 2146 N N . ASP A 1 301 ? 25.588 -6.628 47.173 1.00 46.34 301 ASP A N 1
ATOM 2147 C CA . ASP A 1 301 ? 26.616 -7.067 46.226 1.00 46.34 301 ASP A CA 1
ATOM 2148 C C . ASP A 1 301 ? 26.033 -8.115 45.255 1.00 46.34 301 ASP A C 1
ATOM 2150 O O . ASP A 1 301 ? 26.569 -9.196 45.012 1.00 46.34 301 ASP A O 1
ATOM 2154 N N . ALA A 1 302 ? 24.887 -7.798 44.656 1.00 48.44 302 ALA A N 1
ATOM 2155 C CA . ALA A 1 302 ? 24.481 -8.383 43.408 1.00 48.44 302 ALA A CA 1
ATOM 2156 C C . ALA A 1 302 ? 25.443 -7.796 42.385 1.00 48.44 302 ALA A C 1
ATOM 2158 O O . ALA A 1 302 ? 25.244 -6.690 41.878 1.00 48.44 302 ALA A O 1
ATOM 2159 N N . ARG A 1 303 ? 26.494 -8.559 42.079 1.00 48.91 303 ARG A N 1
ATOM 2160 C CA . ARG A 1 303 ? 27.125 -8.512 40.765 1.00 48.91 303 ARG A CA 1
ATOM 2161 C C . ARG A 1 303 ? 26.008 -8.734 39.747 1.00 48.91 303 ARG A C 1
ATOM 2163 O O . ARG A 1 303 ? 25.704 -9.856 39.361 1.00 48.91 303 ARG A O 1
ATOM 2170 N N . LEU A 1 304 ? 25.325 -7.649 39.393 1.00 53.47 304 LEU A N 1
ATOM 2171 C CA . LEU A 1 304 ? 24.543 -7.547 38.184 1.00 53.47 304 LEU A CA 1
ATOM 2172 C C . LEU A 1 304 ? 25.552 -7.875 37.097 1.00 53.47 304 LEU A C 1
ATOM 2174 O O . LEU A 1 304 ? 26.417 -7.052 36.796 1.00 53.47 304 LEU A O 1
ATOM 2178 N N . ASP A 1 305 ? 25.465 -9.090 36.564 1.00 51.25 305 ASP A N 1
ATOM 2179 C CA . ASP A 1 305 ? 26.011 -9.437 35.262 1.00 51.25 305 ASP A CA 1
ATOM 2180 C C . ASP A 1 305 ? 25.350 -8.489 34.259 1.00 51.25 305 ASP A C 1
ATOM 2182 O O . ASP A 1 305 ? 24.342 -8.799 33.618 1.00 51.25 305 ASP A O 1
ATOM 2186 N N . LEU A 1 306 ? 25.864 -7.259 34.201 1.00 54.03 306 LEU A N 1
ATOM 2187 C CA . LEU A 1 306 ? 25.489 -6.274 33.215 1.00 54.03 306 LEU A CA 1
ATOM 2188 C C . LEU A 1 306 ? 25.831 -6.938 31.886 1.00 54.03 306 LEU A C 1
ATOM 2190 O O . LEU A 1 306 ? 27.005 -7.250 31.659 1.00 54.03 306 LEU A O 1
ATOM 2194 N N . PRO A 1 307 ? 24.832 -7.211 31.026 1.00 51.53 307 PRO A N 1
ATOM 2195 C CA . PRO A 1 307 ? 25.093 -7.821 29.739 1.00 51.53 307 PRO A CA 1
ATOM 2196 C C . PRO A 1 307 ? 26.196 -7.014 29.067 1.00 51.53 307 PRO A C 1
ATOM 2198 O O . PRO A 1 307 ? 26.076 -5.785 29.002 1.00 51.53 307 PRO A O 1
ATOM 2201 N N . ALA A 1 308 ? 27.259 -7.693 28.617 1.00 52.28 308 ALA A N 1
ATOM 2202 C CA . ALA A 1 308 ? 28.385 -7.063 27.937 1.00 52.28 308 ALA A CA 1
ATOM 2203 C C . ALA A 1 308 ? 27.862 -5.984 26.975 1.00 52.28 308 ALA A C 1
ATOM 2205 O O . ALA A 1 308 ? 26.859 -6.246 26.291 1.00 52.28 308 ALA A O 1
ATOM 2206 N N . PRO A 1 309 ? 28.465 -4.777 26.949 1.00 45.00 309 PRO A N 1
ATOM 2207 C CA . PRO A 1 309 ? 27.960 -3.658 26.165 1.00 45.00 309 PRO A CA 1
ATOM 2208 C C . PRO A 1 309 ? 27.655 -4.157 24.758 1.00 45.00 309 PRO A C 1
ATOM 2210 O O . PRO A 1 309 ? 28.551 -4.614 24.046 1.00 45.00 309 PRO A O 1
ATOM 2213 N N . ARG A 1 310 ? 26.362 -4.167 24.392 1.00 54.12 310 ARG A N 1
ATOM 2214 C CA . ARG A 1 310 ? 25.934 -4.612 23.062 1.00 54.12 310 ARG A CA 1
ATOM 2215 C C . ARG A 1 310 ? 26.775 -3.828 22.067 1.00 54.12 310 ARG A C 1
ATOM 2217 O O . ARG A 1 310 ? 26.754 -2.599 22.131 1.00 54.12 310 ARG A O 1
ATOM 2224 N N . ALA A 1 311 ? 27.513 -4.532 21.204 1.00 55.81 311 ALA A N 1
ATOM 2225 C CA . ALA A 1 311 ? 28.291 -3.920 20.134 1.00 55.81 311 ALA A CA 1
ATOM 2226 C C . ALA A 1 311 ? 27.454 -2.798 19.511 1.00 55.81 311 ALA A C 1
ATOM 2228 O O . ALA A 1 311 ? 26.284 -3.031 19.189 1.00 55.81 311 ALA A O 1
ATOM 2229 N N . ALA A 1 312 ? 28.013 -1.584 19.460 1.00 52.84 312 ALA A N 1
ATOM 2230 C CA . ALA A 1 312 ? 27.282 -0.378 19.099 1.00 52.84 312 ALA A CA 1
ATOM 2231 C C . ALA A 1 312 ? 26.469 -0.633 17.826 1.00 52.84 312 ALA A C 1
ATOM 2233 O O . ALA A 1 312 ? 27.028 -0.875 16.756 1.00 52.84 312 ALA A O 1
ATOM 2234 N N . SER A 1 313 ? 25.140 -0.635 17.957 1.00 60.47 313 SER A N 1
ATOM 2235 C CA . SER A 1 313 ? 24.255 -0.784 16.809 1.00 60.47 313 SER A CA 1
ATOM 2236 C C . SER A 1 313 ? 24.577 0.357 15.839 1.00 60.47 313 SER A C 1
ATOM 2238 O O . SER A 1 313 ? 24.519 1.518 16.261 1.00 60.47 313 SER A O 1
ATOM 2240 N N . PRO A 1 314 ? 24.960 0.068 14.585 1.00 68.19 314 PRO A N 1
ATOM 2241 C CA . PRO A 1 314 ? 25.385 1.095 13.646 1.00 68.19 314 PRO A CA 1
ATOM 2242 C C . PRO A 1 314 ? 24.293 2.155 13.463 1.00 68.19 314 PRO A C 1
ATOM 2244 O O . PRO A 1 314 ? 23.099 1.852 13.458 1.00 68.19 314 PRO A O 1
ATOM 2247 N N . HIS A 1 315 ? 24.705 3.418 13.335 1.00 82.12 315 HIS A N 1
ATOM 2248 C CA . HIS A 1 315 ? 23.784 4.551 13.335 1.00 82.12 315 HIS A CA 1
ATOM 2249 C C . HIS A 1 315 ? 22.765 4.424 12.177 1.00 82.12 315 HIS A C 1
ATOM 2251 O O . HIS A 1 315 ? 23.183 4.361 11.018 1.00 82.12 315 HIS A O 1
ATOM 2257 N N . PRO A 1 316 ? 21.437 4.455 12.420 1.00 81.88 316 PRO A N 1
ATOM 2258 C CA . PRO A 1 316 ? 20.432 4.168 11.385 1.00 81.88 316 PRO A CA 1
ATOM 2259 C C . PRO A 1 316 ? 20.521 5.079 10.155 1.00 81.88 316 PRO A C 1
ATOM 2261 O O . PRO A 1 316 ? 20.333 4.640 9.025 1.00 81.88 316 PRO A O 1
ATOM 2264 N N . ARG A 1 317 ? 20.892 6.350 10.361 1.00 82.31 317 ARG A N 1
ATOM 2265 C CA . ARG A 1 317 ? 21.120 7.310 9.266 1.00 82.31 317 ARG A CA 1
ATOM 2266 C C . ARG A 1 317 ? 22.268 6.911 8.332 1.00 82.31 317 ARG A C 1
ATOM 2268 O O . ARG A 1 317 ? 22.170 7.175 7.142 1.00 82.31 317 ARG A O 1
ATOM 2275 N N . ALA A 1 318 ? 23.321 6.274 8.847 1.00 85.94 318 ALA A N 1
ATOM 2276 C CA . ALA A 1 318 ? 24.448 5.826 8.029 1.00 85.94 318 ALA A CA 1
ATOM 2277 C C . ALA A 1 318 ? 24.031 4.681 7.097 1.00 85.94 318 ALA A C 1
ATOM 2279 O O . ALA A 1 318 ? 24.405 4.668 5.932 1.00 85.94 318 ALA A O 1
ATOM 2280 N N . TRP A 1 319 ? 23.181 3.772 7.582 1.00 85.31 319 TRP A N 1
ATOM 2281 C CA . TRP A 1 319 ? 22.596 2.710 6.764 1.00 85.31 319 TRP A CA 1
ATOM 2282 C C . TRP A 1 319 ? 21.660 3.239 5.682 1.00 85.31 319 TRP A C 1
ATOM 2284 O O . TRP A 1 319 ? 21.689 2.735 4.563 1.00 85.31 319 TRP A O 1
ATOM 2294 N N . VAL A 1 320 ? 20.862 4.268 5.990 1.00 81.44 320 VAL A N 1
ATOM 2295 C CA . VAL A 1 320 ? 20.035 4.936 4.973 1.00 81.44 320 VAL A CA 1
ATOM 2296 C C . VAL A 1 320 ? 20.926 5.591 3.923 1.00 81.44 320 VAL A C 1
ATOM 2298 O O . VAL A 1 320 ? 20.722 5.357 2.741 1.00 81.44 320 VAL A O 1
ATOM 2301 N N . ALA A 1 321 ? 21.950 6.344 4.337 1.00 85.00 321 ALA A N 1
ATOM 2302 C CA . ALA A 1 321 ? 22.892 6.970 3.411 1.00 85.00 321 ALA A CA 1
ATOM 2303 C C . ALA A 1 321 ? 23.614 5.937 2.528 1.00 85.00 321 ALA A C 1
ATOM 2305 O O . ALA A 1 321 ? 23.719 6.133 1.320 1.00 85.00 321 ALA A O 1
ATOM 2306 N N . TRP A 1 322 ? 24.053 4.816 3.109 1.00 89.88 322 TRP A N 1
ATOM 2307 C CA . TRP A 1 322 ? 24.680 3.714 2.380 1.00 89.88 322 TRP A CA 1
ATOM 2308 C C . TRP A 1 322 ? 23.734 3.090 1.351 1.00 89.88 322 TRP A C 1
ATOM 2310 O O . TRP A 1 322 ? 24.108 2.943 0.189 1.00 89.88 322 TRP A O 1
ATOM 2320 N N . LEU A 1 323 ? 22.496 2.774 1.748 1.00 84.44 323 LEU A N 1
ATOM 2321 C CA . LEU A 1 323 ? 21.493 2.212 0.844 1.00 84.44 323 LEU A CA 1
ATOM 2322 C C . LEU A 1 323 ? 21.195 3.176 -0.311 1.00 84.44 323 LEU A C 1
ATOM 2324 O O . LEU A 1 323 ? 21.165 2.751 -1.464 1.00 84.44 323 LEU A O 1
ATOM 2328 N N . THR A 1 324 ? 21.020 4.465 -0.011 1.00 77.00 324 THR A N 1
ATOM 2329 C CA . THR A 1 324 ? 20.784 5.502 -1.021 1.00 77.00 324 THR A CA 1
ATOM 2330 C C . THR A 1 324 ? 21.962 5.618 -1.984 1.00 77.00 324 THR A C 1
ATOM 2332 O O . THR A 1 324 ? 21.745 5.690 -3.188 1.00 77.00 324 THR A O 1
ATOM 2335 N N . ALA A 1 325 ? 23.202 5.581 -1.489 1.00 83.94 325 ALA A N 1
ATOM 2336 C CA . ALA A 1 325 ? 24.392 5.638 -2.334 1.00 83.94 325 ALA A CA 1
ATOM 2337 C C . ALA A 1 325 ? 24.494 4.424 -3.270 1.00 83.94 325 ALA A C 1
ATOM 2339 O O . ALA A 1 325 ? 24.720 4.592 -4.467 1.00 83.94 325 ALA A O 1
ATOM 2340 N N . VAL A 1 326 ? 24.276 3.207 -2.756 1.00 84.44 326 VAL A N 1
ATOM 2341 C CA . VAL A 1 326 ? 24.290 1.986 -3.580 1.00 84.44 326 VAL A CA 1
ATOM 2342 C C . VAL A 1 326 ? 23.174 2.021 -4.625 1.00 84.44 326 VAL A C 1
ATOM 2344 O O . VAL A 1 326 ? 23.426 1.710 -5.787 1.00 84.44 326 VAL A O 1
ATOM 2347 N N . ALA A 1 327 ? 21.962 2.432 -4.240 1.00 77.44 327 ALA A N 1
ATOM 2348 C CA . ALA A 1 327 ? 20.831 2.534 -5.158 1.00 77.44 327 ALA A CA 1
ATOM 2349 C C . ALA A 1 327 ? 21.058 3.589 -6.249 1.00 77.44 327 ALA A C 1
ATOM 2351 O O . ALA A 1 327 ? 20.807 3.311 -7.420 1.00 77.44 327 ALA A O 1
ATOM 2352 N N . ALA A 1 328 ? 21.579 4.765 -5.889 1.00 74.75 328 ALA A N 1
ATOM 2353 C CA . ALA A 1 328 ? 21.896 5.823 -6.841 1.00 74.75 328 ALA A CA 1
ATOM 2354 C C . ALA A 1 328 ? 22.975 5.372 -7.834 1.00 74.75 328 ALA A C 1
ATOM 2356 O O . ALA A 1 328 ? 22.791 5.496 -9.044 1.00 74.75 328 ALA A O 1
ATOM 2357 N N . LEU A 1 329 ? 24.072 4.782 -7.349 1.00 80.94 329 LEU A N 1
ATOM 2358 C CA . LEU A 1 329 ? 25.144 4.283 -8.214 1.00 80.94 329 LEU A CA 1
ATOM 2359 C C . LEU A 1 329 ? 24.662 3.154 -9.134 1.00 80.94 329 LEU A C 1
ATOM 2361 O O . LEU A 1 329 ? 24.939 3.194 -10.327 1.00 80.94 329 LEU A O 1
ATOM 2365 N N . ALA A 1 330 ? 23.897 2.186 -8.620 1.00 81.38 330 ALA A N 1
ATOM 2366 C CA . ALA A 1 330 ? 23.344 1.096 -9.427 1.00 81.38 330 ALA A CA 1
ATOM 2367 C C . ALA A 1 330 ? 22.348 1.582 -10.497 1.00 81.38 330 ALA A C 1
ATOM 2369 O O . ALA A 1 330 ? 22.254 0.990 -11.572 1.00 81.38 330 ALA A O 1
ATOM 2370 N N . SER A 1 331 ? 21.608 2.657 -10.220 1.00 75.12 331 SER A N 1
ATOM 2371 C CA . SER A 1 331 ? 20.603 3.198 -11.147 1.00 75.12 331 SER A CA 1
ATOM 2372 C C . SER A 1 331 ? 21.240 4.069 -12.232 1.00 75.12 331 SER A C 1
ATOM 2374 O O . SER A 1 331 ? 20.828 3.991 -13.386 1.00 75.12 331 SER A O 1
ATOM 2376 N N . THR A 1 332 ? 22.289 4.821 -11.886 1.00 73.25 332 THR A N 1
ATOM 2377 C CA . THR A 1 332 ? 22.978 5.764 -12.790 1.00 73.25 332 THR A CA 1
ATOM 2378 C C . THR A 1 332 ? 24.025 5.116 -13.687 1.00 73.25 332 THR A C 1
ATOM 2380 O O . THR A 1 332 ? 24.299 5.624 -14.772 1.00 73.25 332 THR A O 1
ATOM 2383 N N . THR A 1 333 ? 24.615 3.992 -13.270 1.00 77.06 333 THR A N 1
ATOM 2384 C CA . THR A 1 333 ? 25.641 3.307 -14.058 1.00 77.06 333 THR A CA 1
ATOM 2385 C C . THR A 1 333 ? 25.092 2.084 -14.786 1.00 77.06 333 THR A C 1
ATOM 2387 O O . THR A 1 333 ? 24.317 1.282 -14.256 1.00 77.06 333 THR A O 1
ATOM 2390 N N . ARG A 1 334 ? 25.544 1.901 -16.025 1.00 79.00 334 ARG A N 1
ATOM 2391 C CA . ARG A 1 334 ? 25.453 0.625 -16.751 1.00 79.00 334 ARG A CA 1
ATOM 2392 C C . ARG A 1 334 ? 26.840 0.043 -17.019 1.00 79.00 334 ARG A C 1
ATOM 2394 O O . ARG A 1 334 ? 26.989 -0.862 -17.829 1.00 79.00 334 ARG A O 1
ATOM 2401 N N . HIS A 1 335 ? 27.861 0.546 -16.321 1.00 82.81 335 HIS A N 1
ATOM 2402 C CA . HIS A 1 335 ? 29.221 0.054 -16.463 1.00 82.81 335 HIS A CA 1
ATOM 2403 C C . HIS A 1 335 ? 29.383 -1.289 -15.721 1.00 82.81 335 HIS A C 1
ATOM 2405 O O . HIS A 1 335 ? 29.213 -1.330 -14.496 1.00 82.81 335 HIS A O 1
ATOM 2411 N N . PRO A 1 336 ? 29.767 -2.384 -16.406 1.00 87.00 336 PRO A N 1
ATOM 2412 C CA . PRO A 1 336 ? 29.790 -3.729 -15.822 1.00 87.00 336 PRO A CA 1
ATOM 2413 C C . PRO A 1 336 ? 30.715 -3.835 -14.604 1.00 87.00 336 PRO A C 1
ATOM 2415 O O . PRO A 1 336 ? 30.342 -4.430 -13.595 1.00 87.00 336 PRO A O 1
ATOM 2418 N N . LEU A 1 337 ? 31.894 -3.201 -14.656 1.00 90.31 337 LEU A N 1
ATOM 2419 C CA . LEU A 1 337 ? 32.854 -3.228 -13.543 1.00 90.31 337 LEU A CA 1
ATOM 2420 C C . LEU A 1 337 ? 32.332 -2.524 -12.283 1.00 90.31 337 LEU A C 1
ATOM 2422 O O . LEU A 1 337 ? 32.611 -2.975 -11.176 1.00 90.31 337 LEU A O 1
ATOM 2426 N N . VAL A 1 338 ? 31.550 -1.449 -12.439 1.00 87.75 338 VAL A N 1
ATOM 2427 C CA . VAL A 1 338 ? 30.992 -0.711 -11.297 1.00 87.75 338 VAL A CA 1
ATOM 2428 C C . VAL A 1 338 ? 29.900 -1.543 -10.631 1.00 87.75 338 VAL A C 1
ATOM 2430 O O . VAL A 1 338 ? 29.902 -1.689 -9.411 1.00 87.75 338 VAL A O 1
ATOM 2433 N N . LEU A 1 339 ? 29.015 -2.160 -11.422 1.00 85.94 339 LEU A N 1
ATOM 2434 C CA . LEU A 1 339 ? 27.992 -3.068 -10.897 1.00 85.94 339 LEU A CA 1
ATOM 2435 C C . LEU A 1 339 ? 28.619 -4.276 -10.190 1.00 85.94 339 LEU A C 1
ATOM 2437 O O . LEU A 1 339 ? 28.194 -4.618 -9.089 1.00 85.94 339 LEU A O 1
ATOM 2441 N N . LEU A 1 340 ? 29.665 -4.877 -10.765 1.00 89.38 340 LEU A N 1
ATOM 2442 C CA . LEU A 1 340 ? 30.390 -5.980 -10.133 1.00 89.38 340 LEU A CA 1
ATOM 2443 C C . LEU A 1 340 ? 31.023 -5.555 -8.799 1.00 89.38 340 LEU A C 1
ATOM 2445 O O . LEU A 1 340 ? 30.858 -6.249 -7.795 1.00 89.38 340 LEU A O 1
ATOM 2449 N N . ALA A 1 341 ? 31.696 -4.402 -8.761 1.00 91.62 341 ALA A N 1
ATOM 2450 C CA . ALA A 1 341 ? 32.292 -3.871 -7.537 1.00 91.62 341 ALA A CA 1
ATOM 2451 C C . ALA A 1 341 ? 31.237 -3.625 -6.444 1.00 91.62 341 ALA A C 1
ATOM 2453 O O . ALA A 1 341 ? 31.450 -3.988 -5.286 1.00 91.62 341 ALA A O 1
ATOM 2454 N N . LEU A 1 342 ? 30.072 -3.080 -6.808 1.00 90.62 342 LEU A N 1
ATOM 2455 C CA . LEU A 1 342 ? 28.961 -2.877 -5.877 1.00 90.62 342 LEU A CA 1
ATOM 2456 C C . LEU A 1 342 ? 28.376 -4.203 -5.370 1.00 90.62 342 LEU A C 1
ATOM 2458 O O . LEU A 1 342 ? 28.107 -4.324 -4.176 1.00 90.62 342 LEU A O 1
ATOM 2462 N N . VAL A 1 343 ? 28.222 -5.214 -6.234 1.00 88.31 343 VAL A N 1
ATOM 2463 C CA . VAL A 1 343 ? 27.777 -6.561 -5.827 1.00 88.31 343 VAL A CA 1
ATOM 2464 C C . VAL A 1 343 ? 28.740 -7.158 -4.804 1.00 88.31 343 VAL A C 1
ATOM 2466 O O . VAL A 1 343 ? 28.294 -7.654 -3.768 1.00 88.31 343 VAL A O 1
ATOM 2469 N N . LEU A 1 344 ? 30.050 -7.067 -5.049 1.00 89.56 344 LEU A N 1
ATOM 2470 C CA . LEU A 1 344 ? 31.074 -7.544 -4.118 1.00 89.56 344 LEU A CA 1
ATOM 2471 C C . LEU A 1 344 ? 31.035 -6.779 -2.788 1.00 89.56 344 LEU A C 1
ATOM 2473 O O . LEU A 1 344 ? 31.072 -7.401 -1.725 1.00 89.56 344 LEU A O 1
ATOM 2477 N N . ALA A 1 345 ? 30.886 -5.453 -2.827 1.00 91.25 345 ALA A N 1
ATOM 2478 C CA . ALA A 1 345 ? 30.769 -4.625 -1.628 1.00 91.25 345 ALA A CA 1
ATOM 2479 C C . ALA A 1 345 ? 29.535 -5.000 -0.786 1.00 91.25 345 ALA A C 1
ATOM 2481 O O . ALA A 1 345 ? 29.643 -5.208 0.423 1.00 91.25 345 ALA A O 1
ATOM 2482 N N . VAL A 1 346 ? 28.366 -5.158 -1.416 1.00 88.62 346 VAL A N 1
ATOM 2483 C CA . VAL A 1 346 ? 27.128 -5.583 -0.740 1.00 88.62 346 VAL A CA 1
ATOM 2484 C C . VAL A 1 346 ? 27.258 -7.005 -0.188 1.00 88.62 346 VAL A C 1
ATOM 2486 O O . VAL A 1 346 ? 26.824 -7.274 0.935 1.00 88.62 346 VAL A O 1
ATOM 2489 N N . ALA A 1 347 ? 27.880 -7.922 -0.935 1.00 85.00 347 ALA A N 1
ATOM 2490 C CA . ALA A 1 347 ? 28.128 -9.287 -0.482 1.00 85.00 347 ALA A CA 1
ATOM 2491 C C . ALA A 1 347 ? 29.036 -9.321 0.757 1.00 85.00 347 ALA A C 1
ATOM 2493 O O . ALA A 1 347 ? 28.731 -10.046 1.707 1.00 85.00 347 ALA A O 1
ATOM 2494 N N . LEU A 1 348 ? 30.090 -8.499 0.781 1.00 88.31 348 LEU A N 1
ATOM 2495 C CA . LEU A 1 348 ? 30.985 -8.353 1.927 1.00 88.31 348 LEU A CA 1
ATOM 2496 C C . LEU A 1 348 ? 30.240 -7.818 3.153 1.00 88.31 348 LEU A C 1
ATOM 2498 O O . LEU A 1 348 ? 30.335 -8.409 4.226 1.00 88.31 348 LEU A O 1
ATOM 2502 N N . VAL A 1 349 ? 29.463 -6.741 2.995 1.00 88.44 349 VAL A N 1
ATOM 2503 C CA . VAL A 1 349 ? 28.640 -6.176 4.077 1.00 88.44 349 VAL A CA 1
ATOM 2504 C C . VAL A 1 349 ? 27.710 -7.244 4.651 1.00 88.44 349 VAL A C 1
ATOM 2506 O O . VAL A 1 349 ? 27.667 -7.451 5.863 1.00 88.44 349 VAL A O 1
ATOM 2509 N N . ARG A 1 350 ? 27.018 -7.988 3.784 1.00 82.06 350 ARG A N 1
ATOM 2510 C CA . ARG A 1 350 ? 26.079 -9.042 4.182 1.00 82.06 350 ARG A CA 1
ATOM 2511 C C . ARG A 1 350 ? 26.759 -10.202 4.911 1.00 82.06 350 ARG A C 1
ATOM 2513 O O . ARG A 1 350 ? 26.186 -10.721 5.863 1.00 82.06 350 ARG A O 1
ATOM 2520 N N . ALA A 1 351 ? 27.970 -10.583 4.506 1.00 82.56 351 ALA A N 1
ATOM 2521 C CA . ALA A 1 351 ? 28.755 -11.623 5.174 1.00 82.56 351 ALA A CA 1
ATOM 2522 C C . ALA A 1 351 ? 29.186 -11.233 6.601 1.00 82.56 351 ALA A C 1
ATOM 2524 O O . ALA A 1 351 ? 29.495 -12.105 7.408 1.00 82.56 351 ALA A O 1
ATOM 2525 N N . ARG A 1 352 ? 29.199 -9.933 6.922 1.00 84.62 352 ARG A N 1
ATOM 2526 C CA . ARG A 1 352 ? 29.553 -9.406 8.248 1.00 84.62 352 ARG A CA 1
ATOM 2527 C C . ARG A 1 352 ? 28.340 -9.152 9.150 1.00 84.62 352 ARG A C 1
ATOM 2529 O O . ARG A 1 352 ? 28.527 -8.803 10.313 1.00 84.62 352 ARG A O 1
ATOM 2536 N N . LEU A 1 353 ? 27.111 -9.319 8.650 1.00 78.62 353 LEU A N 1
ATOM 2537 C CA . LEU A 1 353 ? 25.901 -9.151 9.459 1.00 78.62 353 LEU A CA 1
ATOM 2538 C C . LEU A 1 353 ? 25.689 -10.347 10.408 1.00 78.62 353 LEU A C 1
ATOM 2540 O O . LEU A 1 353 ? 25.943 -11.491 10.028 1.00 78.62 353 LEU A O 1
ATOM 2544 N N . PRO A 1 354 ? 25.202 -10.115 11.642 1.00 71.69 354 PRO A N 1
ATOM 2545 C CA . PRO A 1 354 ? 25.008 -11.176 12.630 1.00 71.69 354 PRO A CA 1
ATOM 2546 C C . PRO A 1 354 ? 23.986 -12.222 12.159 1.00 71.69 354 PRO A C 1
ATOM 2548 O O . PRO A 1 354 ? 22.990 -11.882 11.531 1.00 71.69 354 PRO A O 1
ATOM 2551 N N . ALA A 1 355 ? 24.163 -13.493 12.537 1.00 59.16 355 ALA A N 1
ATOM 2552 C CA . ALA A 1 355 ? 23.348 -14.622 12.058 1.00 59.16 355 ALA A CA 1
ATOM 2553 C C . ALA A 1 355 ? 21.820 -14.473 12.262 1.00 59.16 355 ALA A C 1
ATOM 2555 O O . ALA A 1 355 ? 21.039 -15.048 11.508 1.00 59.16 355 ALA A O 1
ATOM 2556 N N . ARG A 1 356 ? 21.361 -13.647 13.218 1.00 53.59 356 ARG A N 1
ATOM 2557 C CA . ARG A 1 356 ? 19.933 -13.281 13.363 1.00 53.59 356 ARG A CA 1
ATOM 2558 C C . ARG A 1 356 ? 19.374 -12.516 12.153 1.00 53.59 356 ARG A C 1
ATOM 2560 O O . ARG A 1 356 ? 18.203 -12.684 11.835 1.00 53.59 356 ARG A O 1
ATOM 2567 N N . ALA A 1 357 ? 20.202 -11.730 11.467 1.00 52.75 357 ALA A N 1
ATOM 2568 C CA . ALA A 1 357 ? 19.881 -11.072 10.200 1.00 52.75 357 ALA A CA 1
ATOM 2569 C C . ALA A 1 357 ? 19.770 -12.071 9.034 1.00 52.75 357 ALA A C 1
ATOM 2571 O O . ALA A 1 357 ? 19.066 -11.826 8.058 1.00 52.75 357 ALA A O 1
ATOM 2572 N N . ALA A 1 358 ? 20.435 -13.226 9.147 1.00 47.38 358 ALA A N 1
ATOM 2573 C CA . ALA A 1 358 ? 20.433 -14.285 8.143 1.00 47.38 358 ALA A CA 1
ATOM 2574 C C . ALA A 1 358 ? 19.198 -15.205 8.212 1.00 47.38 358 ALA A C 1
ATOM 2576 O O . ALA A 1 358 ? 19.046 -16.068 7.350 1.00 47.38 358 ALA A O 1
ATOM 2577 N N . ALA A 1 359 ? 18.285 -15.010 9.175 1.00 45.72 359 ALA A N 1
ATOM 2578 C CA . ALA A 1 359 ? 17.056 -15.803 9.307 1.00 45.72 359 ALA A CA 1
ATOM 2579 C C . ALA A 1 359 ? 16.069 -15.620 8.130 1.00 45.72 359 ALA A C 1
ATOM 2581 O O . ALA A 1 359 ? 15.207 -16.469 7.920 1.00 45.72 359 ALA A O 1
ATOM 2582 N N . GLY A 1 360 ? 16.218 -14.553 7.332 1.00 51.47 360 GLY A N 1
ATOM 2583 C CA . GLY A 1 360 ? 15.527 -14.377 6.045 1.00 51.47 360 GLY A CA 1
ATOM 2584 C C . GLY A 1 360 ? 16.184 -15.106 4.863 1.00 51.47 360 GLY A C 1
ATOM 2585 O O . GLY A 1 360 ? 15.617 -15.122 3.779 1.00 51.47 360 GLY A O 1
ATOM 2586 N N . GLY A 1 361 ? 17.352 -15.724 5.066 1.00 48.28 361 GLY A N 1
ATOM 2587 C CA . GLY A 1 361 ? 18.104 -16.478 4.066 1.00 48.28 361 GLY A CA 1
ATOM 2588 C C . GLY A 1 361 ? 18.756 -15.614 2.975 1.00 48.28 361 GLY A C 1
ATOM 2589 O O . GLY A 1 361 ? 18.124 -14.805 2.309 1.00 48.28 361 GLY A O 1
ATOM 2590 N N . ALA A 1 362 ? 20.035 -15.869 2.696 1.00 48.47 362 ALA A N 1
ATOM 2591 C CA . ALA A 1 362 ? 20.715 -15.424 1.470 1.00 48.47 362 ALA A CA 1
ATOM 2592 C C . ALA A 1 362 ? 20.041 -15.942 0.182 1.00 48.47 362 ALA A C 1
ATOM 2594 O O . ALA A 1 362 ? 20.113 -15.333 -0.884 1.00 48.47 362 ALA A O 1
ATOM 2595 N N . LEU A 1 363 ? 19.424 -17.116 0.310 1.00 50.41 363 LEU A N 1
ATOM 2596 C CA . LEU A 1 363 ? 18.903 -17.948 -0.764 1.00 50.41 363 LEU A CA 1
ATOM 2597 C C . LEU A 1 363 ? 17.689 -17.348 -1.491 1.00 50.41 363 LEU A C 1
ATOM 2599 O O . LEU A 1 363 ? 17.713 -17.381 -2.714 1.00 50.41 363 LEU A O 1
ATOM 2603 N N . PRO A 1 364 ? 16.651 -16.785 -0.840 1.00 60.16 364 PRO A N 1
ATOM 2604 C CA . PRO A 1 364 ? 15.521 -16.190 -1.560 1.00 60.16 364 PRO A CA 1
ATOM 2605 C C . PRO A 1 364 ? 15.909 -14.987 -2.427 1.00 60.16 364 PRO A C 1
ATOM 2607 O O . PRO A 1 364 ? 15.423 -14.883 -3.547 1.00 60.16 364 PRO A O 1
ATOM 2610 N N . VAL A 1 365 ? 16.824 -14.124 -1.976 1.00 60.12 365 VAL A N 1
ATOM 2611 C CA . VAL A 1 365 ? 17.256 -12.952 -2.763 1.00 60.12 365 VAL A CA 1
ATOM 2612 C C . VAL A 1 365 ? 18.187 -13.361 -3.907 1.00 60.12 365 VAL A C 1
ATOM 2614 O O . VAL A 1 365 ? 18.044 -12.867 -5.020 1.00 60.12 365 VAL A O 1
ATOM 2617 N N . ALA A 1 366 ? 19.090 -14.319 -3.676 1.00 63.72 366 ALA A N 1
ATOM 2618 C CA . ALA A 1 366 ? 19.923 -14.880 -4.740 1.00 63.72 366 ALA A CA 1
ATOM 2619 C C . ALA A 1 366 ? 19.096 -15.661 -5.780 1.00 63.72 366 ALA A C 1
ATOM 2621 O O . ALA A 1 366 ? 19.351 -15.542 -6.973 1.00 63.72 366 ALA A O 1
ATOM 2622 N N . ARG A 1 367 ? 18.068 -16.407 -5.348 1.00 66.12 367 ARG A N 1
ATOM 2623 C CA . ARG A 1 367 ? 17.090 -17.051 -6.245 1.00 66.12 367 ARG A CA 1
ATOM 2624 C C . ARG A 1 367 ? 16.319 -16.019 -7.055 1.00 66.12 367 ARG A C 1
ATOM 2626 O O . ARG A 1 367 ? 16.125 -16.217 -8.245 1.00 66.12 367 ARG A O 1
ATOM 2633 N N . LEU A 1 368 ? 15.917 -14.915 -6.429 1.00 64.81 368 LEU A N 1
ATOM 2634 C CA . LEU A 1 368 ? 15.234 -13.837 -7.128 1.00 64.81 368 LEU A CA 1
ATOM 2635 C C . LEU A 1 368 ? 16.147 -13.185 -8.170 1.00 64.81 368 LEU A C 1
ATOM 2637 O O . LEU A 1 368 ? 15.721 -13.016 -9.302 1.00 64.81 368 LEU A O 1
ATOM 2641 N N . ALA A 1 369 ? 17.413 -12.912 -7.845 1.00 72.44 369 ALA A N 1
ATOM 2642 C CA . ALA A 1 369 ? 18.402 -12.442 -8.819 1.00 72.44 369 ALA A CA 1
ATOM 2643 C C . ALA A 1 369 ? 18.605 -13.446 -9.971 1.00 72.44 369 ALA A C 1
ATOM 2645 O O . ALA A 1 369 ? 18.654 -13.048 -11.133 1.00 72.44 369 ALA A O 1
ATOM 2646 N N . ALA A 1 370 ? 18.643 -14.746 -9.663 1.00 76.62 370 ALA A N 1
ATOM 2647 C CA . ALA A 1 370 ? 18.750 -15.821 -10.651 1.00 76.62 370 ALA A CA 1
ATOM 2648 C C . ALA A 1 370 ? 17.516 -15.951 -11.562 1.00 76.62 370 ALA A C 1
ATOM 2650 O O . ALA A 1 370 ? 17.608 -16.585 -12.605 1.00 76.62 370 ALA A O 1
ATOM 2651 N N . VAL A 1 371 ? 16.379 -15.352 -11.197 1.00 73.75 371 VAL A N 1
ATOM 2652 C CA . VAL A 1 371 ? 15.189 -15.253 -12.056 1.00 73.75 371 VAL A CA 1
ATOM 2653 C C . VAL A 1 371 ? 15.163 -13.912 -12.788 1.00 73.75 371 VAL A C 1
ATOM 2655 O O . VAL A 1 371 ? 14.986 -13.879 -14.001 1.00 73.75 371 VAL A O 1
ATOM 2658 N N . VAL A 1 372 ? 15.380 -12.810 -12.068 1.00 72.88 372 VAL A N 1
ATOM 2659 C CA . VAL A 1 372 ? 15.288 -11.437 -12.580 1.00 72.88 372 VAL A CA 1
ATOM 2660 C C . VAL A 1 372 ? 16.320 -11.171 -13.667 1.00 72.88 372 VAL A C 1
ATOM 2662 O O . VAL A 1 372 ? 15.963 -10.596 -14.690 1.00 72.88 372 VAL A O 1
ATOM 2665 N N . VAL A 1 373 ? 17.577 -11.588 -13.480 1.00 85.69 373 VAL A N 1
ATOM 2666 C CA . VAL A 1 373 ? 18.637 -11.309 -14.460 1.00 85.69 373 VAL A CA 1
ATOM 2667 C C . VAL A 1 373 ? 18.372 -12.051 -15.773 1.00 85.69 373 VAL A C 1
ATOM 2669 O O . VAL A 1 373 ? 18.275 -11.372 -16.791 1.00 85.69 373 VAL A O 1
ATOM 2672 N N . PRO A 1 374 ? 18.164 -13.386 -15.804 1.00 85.69 374 PRO A N 1
ATOM 2673 C CA . PRO A 1 374 ? 17.857 -14.072 -17.058 1.00 85.69 374 PRO A CA 1
ATOM 2674 C C . PRO A 1 374 ? 16.549 -13.603 -17.686 1.00 85.69 374 PRO A C 1
ATOM 2676 O O . PRO A 1 374 ? 16.494 -13.448 -18.901 1.00 85.69 374 PRO A O 1
ATOM 2679 N N . PHE A 1 375 ? 15.517 -13.337 -16.878 1.00 79.81 375 PHE A N 1
ATOM 2680 C CA . PHE A 1 375 ? 14.258 -12.805 -17.387 1.00 79.81 375 PHE A CA 1
ATOM 2681 C C . PHE A 1 375 ? 14.464 -11.453 -18.073 1.00 79.81 375 PHE A C 1
ATOM 2683 O O . PHE A 1 375 ? 14.044 -11.301 -19.212 1.00 79.81 375 PHE A O 1
ATOM 2690 N N . ALA A 1 376 ? 15.154 -10.502 -17.434 1.00 73.62 376 ALA A N 1
ATOM 2691 C CA . ALA A 1 376 ? 15.452 -9.198 -18.024 1.00 73.62 376 ALA A CA 1
ATOM 2692 C C . ALA A 1 376 ? 16.319 -9.323 -19.287 1.00 73.62 376 ALA A C 1
ATOM 2694 O O . ALA A 1 376 ? 16.060 -8.635 -20.271 1.00 73.62 376 ALA A O 1
ATOM 2695 N N . THR A 1 377 ? 17.302 -10.229 -19.293 1.00 85.88 377 THR A N 1
ATOM 2696 C CA . THR A 1 377 ? 18.125 -10.538 -20.472 1.00 85.88 377 THR A CA 1
ATOM 2697 C C . THR A 1 377 ? 17.279 -11.047 -21.630 1.00 85.88 377 THR A C 1
ATOM 2699 O O . THR A 1 377 ? 17.371 -10.507 -22.726 1.00 85.88 377 THR A O 1
ATOM 2702 N N . VAL A 1 378 ? 16.452 -12.072 -21.403 1.00 83.44 378 VAL A N 1
ATOM 2703 C CA . VAL A 1 378 ? 15.613 -12.686 -22.442 1.00 83.44 378 VAL A CA 1
ATOM 2704 C C . VAL A 1 378 ? 14.551 -11.705 -22.913 1.00 83.44 378 VAL A C 1
ATOM 2706 O O . VAL A 1 378 ? 14.374 -11.524 -24.110 1.00 83.44 378 VAL A O 1
ATOM 2709 N N . TYR A 1 379 ? 13.875 -11.038 -21.983 1.00 79.81 379 TYR A N 1
ATOM 2710 C CA . TYR A 1 379 ? 12.869 -10.041 -22.302 1.00 79.81 379 TYR A CA 1
ATOM 2711 C C . TYR A 1 379 ? 13.462 -8.922 -23.169 1.00 79.81 379 TYR A C 1
ATOM 2713 O O . TYR A 1 379 ? 12.932 -8.631 -24.238 1.00 79.81 379 TYR A O 1
ATOM 2721 N N . ASN A 1 380 ? 14.601 -8.346 -22.767 1.00 79.31 380 ASN A N 1
ATOM 2722 C CA . ASN A 1 380 ? 15.226 -7.273 -23.535 1.00 79.31 380 ASN A CA 1
ATOM 2723 C C . ASN A 1 380 ? 15.795 -7.778 -24.866 1.00 79.31 380 ASN A C 1
ATOM 2725 O O . ASN A 1 380 ? 15.697 -7.071 -25.855 1.00 79.31 380 ASN A O 1
ATOM 2729 N N . LEU A 1 381 ? 16.327 -9.002 -24.922 1.00 83.06 381 LEU A N 1
ATOM 2730 C CA . LEU A 1 381 ? 16.763 -9.634 -26.170 1.00 83.06 381 LEU A CA 1
ATOM 2731 C C . LEU A 1 381 ? 15.614 -9.766 -27.179 1.00 83.06 381 LEU A C 1
ATOM 2733 O O . LEU A 1 381 ? 15.827 -9.540 -28.362 1.00 83.06 381 LEU A O 1
ATOM 2737 N N . LEU A 1 382 ? 14.420 -10.143 -26.713 1.00 79.25 382 LEU A N 1
ATOM 2738 C CA . LEU A 1 382 ? 13.242 -10.358 -27.556 1.00 79.25 382 LEU A CA 1
ATOM 2739 C C . LEU A 1 382 ? 12.553 -9.055 -27.976 1.00 79.25 382 LEU A C 1
ATOM 2741 O O . LEU A 1 382 ? 11.961 -9.009 -29.049 1.00 79.25 382 LEU A O 1
ATOM 2745 N N . MET A 1 383 ? 12.594 -8.025 -27.127 1.00 74.75 383 MET A N 1
ATOM 2746 C CA . MET A 1 383 ? 11.853 -6.777 -27.344 1.00 74.75 383 MET A CA 1
ATOM 2747 C C . MET A 1 383 ? 12.727 -5.655 -27.918 1.00 74.75 383 MET A C 1
ATOM 2749 O O . MET A 1 383 ? 12.254 -4.841 -28.714 1.00 74.75 383 MET A O 1
ATOM 2753 N N . ALA A 1 384 ? 14.009 -5.597 -27.551 1.00 75.00 384 ALA A N 1
ATOM 2754 C CA . ALA A 1 384 ? 14.933 -4.579 -28.032 1.00 75.00 384 ALA A CA 1
ATOM 2755 C C . ALA A 1 384 ? 15.686 -5.078 -29.271 1.00 75.00 384 ALA A C 1
ATOM 2757 O O . ALA A 1 384 ? 16.491 -6.001 -29.217 1.00 75.00 384 ALA A O 1
ATOM 2758 N N . HIS A 1 385 ? 15.463 -4.398 -30.391 1.00 77.75 385 HIS A N 1
ATOM 2759 C CA . HIS A 1 385 ? 16.029 -4.750 -31.696 1.00 77.75 385 HIS A CA 1
ATOM 2760 C C . HIS A 1 385 ? 17.258 -3.894 -32.063 1.00 77.75 385 HIS A C 1
ATOM 2762 O O . HIS A 1 385 ? 17.633 -3.788 -33.229 1.00 77.75 385 HIS A O 1
ATOM 2768 N N . GLY A 1 386 ? 17.860 -3.224 -31.074 1.00 73.88 386 GLY A N 1
ATOM 2769 C CA . GLY A 1 386 ? 19.014 -2.343 -31.255 1.00 73.88 386 GLY A CA 1
ATOM 2770 C C . GLY A 1 386 ? 20.340 -3.085 -31.085 1.00 73.88 386 GLY A C 1
ATOM 2771 O O . GLY A 1 386 ? 20.496 -3.869 -30.152 1.00 73.88 386 GLY A O 1
ATOM 2772 N N . GLY A 1 387 ? 21.306 -2.827 -31.963 1.00 80.56 387 GLY A N 1
ATOM 2773 C CA . GLY A 1 387 ? 22.645 -3.424 -31.909 1.00 80.56 387 GLY A CA 1
ATOM 2774 C C . GLY A 1 387 ? 23.169 -3.797 -33.291 1.00 80.56 387 GLY A C 1
ATOM 2775 O O . GLY A 1 387 ? 22.418 -3.825 -34.266 1.00 80.56 387 GLY A O 1
ATOM 2776 N N . THR A 1 388 ? 24.469 -4.064 -33.381 1.00 85.69 388 THR A N 1
ATOM 2777 C CA . THR A 1 388 ? 25.135 -4.450 -34.634 1.00 85.69 388 THR A CA 1
ATOM 2778 C C . THR A 1 388 ? 25.400 -5.950 -34.697 1.00 85.69 388 THR A C 1
ATOM 2780 O O . THR A 1 388 ? 25.440 -6.517 -35.791 1.00 85.69 388 THR A O 1
ATOM 2783 N N . THR A 1 389 ? 25.528 -6.620 -33.549 1.00 88.50 389 THR A N 1
ATOM 2784 C CA . THR A 1 389 ? 25.907 -8.031 -33.491 1.00 88.50 389 THR A CA 1
ATOM 2785 C C . THR A 1 389 ? 24.676 -8.922 -33.372 1.00 88.50 389 THR A C 1
ATOM 2787 O O . THR A 1 389 ? 24.152 -9.162 -32.285 1.00 88.50 389 THR A O 1
ATOM 2790 N N . VAL A 1 390 ? 24.196 -9.422 -34.510 1.00 88.94 390 VAL A N 1
ATOM 2791 C CA . VAL A 1 390 ? 22.980 -10.246 -34.588 1.00 88.94 390 VAL A CA 1
ATOM 2792 C C . VAL A 1 390 ? 23.283 -11.705 -34.243 1.00 88.94 390 VAL A C 1
ATOM 2794 O O . VAL A 1 390 ? 24.088 -12.347 -34.911 1.00 88.94 390 VAL A O 1
ATOM 2797 N N . VAL A 1 391 ? 22.589 -12.239 -33.237 1.00 87.75 391 VAL A N 1
ATOM 2798 C CA . VAL A 1 391 ? 22.665 -13.647 -32.817 1.00 87.75 391 VAL A CA 1
ATOM 2799 C C . VAL A 1 391 ? 21.731 -14.506 -33.666 1.00 87.75 391 VAL A C 1
ATOM 2801 O O . VAL A 1 391 ? 22.139 -15.525 -34.214 1.00 87.75 391 VAL A O 1
ATOM 2804 N N . VAL A 1 392 ? 20.469 -14.088 -33.793 1.00 88.31 392 VAL A N 1
ATOM 2805 C CA . VAL A 1 392 ? 19.413 -14.802 -34.528 1.00 88.31 392 VAL A CA 1
ATOM 2806 C C . VAL A 1 392 ? 18.464 -13.780 -35.155 1.00 88.31 392 VAL A C 1
ATOM 2808 O O . VAL A 1 392 ? 18.217 -12.724 -34.582 1.00 88.31 392 VAL A O 1
ATOM 2811 N N . ARG A 1 393 ? 17.906 -14.085 -36.330 1.00 86.19 393 ARG A N 1
ATOM 2812 C CA . ARG A 1 393 ? 16.822 -13.304 -36.944 1.00 86.19 393 ARG A CA 1
ATOM 2813 C C . ARG A 1 393 ? 15.521 -14.089 -36.886 1.00 86.19 393 ARG A C 1
ATOM 2815 O O . ARG A 1 393 ? 15.435 -15.175 -37.453 1.00 86.19 393 ARG A O 1
ATOM 2822 N N . LEU A 1 394 ? 14.518 -13.526 -36.222 1.00 86.38 394 LEU A N 1
ATOM 2823 C CA . LEU A 1 394 ? 13.171 -14.082 -36.187 1.00 86.38 394 LEU A CA 1
ATOM 2824 C C . LEU A 1 394 ? 12.335 -13.567 -37.370 1.00 86.38 394 LEU A C 1
ATOM 2826 O O . LEU A 1 394 ? 12.605 -12.479 -37.889 1.00 86.38 394 LEU A O 1
ATOM 2830 N N . PRO A 1 395 ? 11.313 -14.321 -37.819 1.00 85.38 395 PRO A N 1
ATOM 2831 C CA . PRO A 1 395 ? 10.438 -13.883 -38.899 1.00 85.38 395 PRO A CA 1
ATOM 2832 C C . PRO A 1 395 ? 9.766 -12.541 -38.573 1.00 85.38 395 PRO A C 1
ATOM 2834 O O . PRO A 1 395 ? 9.049 -12.432 -37.583 1.00 85.38 395 PRO A O 1
ATOM 2837 N N . ALA A 1 396 ? 9.915 -11.546 -39.452 1.00 76.81 396 ALA A N 1
ATOM 2838 C CA . ALA A 1 396 ? 9.365 -10.195 -39.257 1.00 76.81 396 ALA A CA 1
ATOM 2839 C C . ALA A 1 396 ? 7.827 -10.146 -39.133 1.00 76.81 396 ALA A C 1
ATOM 2841 O O . ALA A 1 396 ? 7.262 -9.166 -38.664 1.00 76.81 396 ALA A O 1
ATOM 2842 N N . ARG A 1 397 ? 7.140 -11.218 -39.540 1.00 77.25 397 ARG A N 1
ATOM 2843 C CA . ARG A 1 397 ? 5.683 -11.383 -39.413 1.00 77.25 397 ARG A CA 1
ATOM 2844 C C . ARG A 1 397 ? 5.206 -11.647 -37.981 1.00 77.25 397 ARG A C 1
ATOM 2846 O O . ARG A 1 397 ? 4.002 -11.667 -37.751 1.00 77.25 397 ARG A O 1
ATOM 2853 N N . TRP A 1 398 ? 6.109 -11.933 -37.043 1.00 74.38 398 TRP A N 1
ATOM 2854 C CA . TRP A 1 398 ? 5.739 -12.157 -35.649 1.00 74.38 398 TRP A CA 1
ATOM 2855 C C . TRP A 1 398 ? 5.537 -10.814 -34.938 1.00 74.38 398 TRP A C 1
ATOM 2857 O O . TRP A 1 398 ? 6.477 -10.021 -34.881 1.00 74.38 398 TRP A O 1
ATOM 2867 N N . PRO A 1 399 ? 4.339 -10.535 -34.393 1.00 67.31 399 PRO A N 1
ATOM 2868 C CA . PRO A 1 399 ? 4.100 -9.293 -33.672 1.00 67.31 399 PRO A CA 1
ATOM 2869 C C . PRO A 1 399 ? 4.993 -9.219 -32.426 1.00 67.31 399 PRO A C 1
ATOM 2871 O O . PRO A 1 399 ? 5.171 -10.219 -31.732 1.00 67.31 399 PRO A O 1
ATOM 2874 N N . LEU A 1 400 ? 5.538 -8.028 -32.154 1.00 63.19 400 LEU A N 1
ATOM 2875 C CA . LEU A 1 400 ? 6.392 -7.661 -31.006 1.00 63.19 400 LEU A CA 1
ATOM 2876 C C . LEU A 1 400 ? 7.796 -8.294 -30.960 1.00 63.19 400 LEU A C 1
ATOM 2878 O O . LEU A 1 400 ? 8.726 -7.626 -30.527 1.00 63.19 400 LEU A O 1
ATOM 2882 N N . VAL A 1 401 ? 7.963 -9.536 -31.419 1.00 72.31 401 VAL A N 1
ATOM 2883 C CA . VAL A 1 401 ? 9.215 -10.318 -31.283 1.00 72.31 401 VAL A CA 1
ATOM 2884 C C . VAL A 1 401 ? 9.940 -10.515 -32.627 1.00 72.31 401 VAL A C 1
ATOM 2886 O O . VAL A 1 401 ? 11.038 -11.064 -32.697 1.00 72.31 401 VAL A O 1
ATOM 2889 N N . GLY A 1 402 ? 9.306 -10.133 -33.738 1.00 70.38 402 GLY A N 1
ATOM 2890 C CA . GLY A 1 402 ? 9.875 -10.277 -35.074 1.00 70.38 402 GLY A CA 1
ATOM 2891 C C . GLY A 1 402 ? 10.998 -9.274 -35.335 1.00 70.38 402 GLY A C 1
ATOM 2892 O O . GLY A 1 402 ? 10.770 -8.069 -35.306 1.00 70.38 402 GLY A O 1
ATOM 2893 N N . GLY A 1 403 ? 12.189 -9.767 -35.681 1.00 83.44 403 GLY A N 1
ATOM 2894 C CA . GLY A 1 403 ? 13.338 -8.926 -36.010 1.00 83.44 403 GLY A CA 1
ATOM 2895 C C . GLY A 1 403 ? 14.686 -9.553 -35.633 1.00 83.44 403 GLY A C 1
ATOM 2896 O O . GLY A 1 403 ? 14.760 -10.751 -35.337 1.00 83.44 403 GLY A O 1
ATOM 2897 N N . PRO A 1 404 ? 15.785 -8.780 -35.709 1.00 85.12 404 PRO A N 1
ATOM 2898 C CA . PRO A 1 404 ? 17.101 -9.227 -35.268 1.00 85.12 404 PRO A CA 1
ATOM 2899 C C . PRO A 1 404 ? 17.204 -9.237 -33.736 1.00 85.12 404 PRO A C 1
ATOM 2901 O O . PRO A 1 404 ? 16.993 -8.217 -33.089 1.00 85.12 404 PRO A O 1
ATOM 2904 N N . LEU A 1 405 ? 17.602 -10.379 -33.181 1.00 88.81 405 LEU A N 1
ATOM 2905 C CA . LEU A 1 405 ? 18.004 -10.536 -31.786 1.00 88.81 405 LEU A CA 1
ATOM 2906 C C . LEU A 1 405 ? 19.505 -10.238 -31.676 1.00 88.81 405 LEU A C 1
ATOM 2908 O O . LEU A 1 405 ? 20.308 -10.916 -32.325 1.00 88.81 405 LEU A O 1
ATOM 2912 N N . THR A 1 406 ? 19.896 -9.236 -30.889 1.00 90.06 406 THR A N 1
ATOM 2913 C CA . THR A 1 406 ? 21.282 -8.733 -30.825 1.00 90.06 406 THR A CA 1
ATOM 2914 C C . THR A 1 406 ? 21.976 -9.054 -29.497 1.00 90.06 406 THR A C 1
ATOM 2916 O O . THR A 1 406 ? 21.337 -9.152 -28.445 1.00 90.06 406 THR A O 1
ATOM 2919 N N . LEU A 1 407 ? 23.308 -9.204 -29.515 1.00 89.62 407 LEU A N 1
ATOM 2920 C CA . LEU A 1 407 ? 24.091 -9.379 -28.282 1.00 89.62 407 LEU A CA 1
ATOM 2921 C C . LEU A 1 407 ? 24.021 -8.140 -27.388 1.00 89.62 407 LEU A C 1
ATOM 2923 O O . LEU A 1 407 ? 24.006 -8.267 -26.166 1.00 89.62 407 LEU A O 1
ATOM 2927 N N . GLU A 1 408 ? 23.954 -6.950 -27.979 1.00 87.31 408 GLU A N 1
ATOM 2928 C CA . GLU A 1 408 ? 23.868 -5.687 -27.253 1.00 87.31 408 GLU A CA 1
ATOM 2929 C C . GLU A 1 408 ? 22.553 -5.586 -26.467 1.00 87.31 408 GLU A C 1
ATOM 2931 O O . GLU A 1 408 ? 22.566 -5.171 -25.306 1.00 87.31 408 GLU A O 1
ATOM 2936 N N . ALA A 1 409 ? 21.435 -6.047 -27.043 1.00 81.94 409 ALA A N 1
ATOM 2937 C CA . ALA A 1 409 ? 20.156 -6.132 -26.344 1.00 81.94 409 ALA A CA 1
ATOM 2938 C C . ALA A 1 409 ? 20.212 -7.125 -25.173 1.00 81.94 409 ALA A C 1
ATOM 2940 O O . ALA A 1 409 ? 19.771 -6.798 -24.067 1.00 81.94 409 ALA A O 1
ATOM 2941 N N . ALA A 1 410 ? 20.817 -8.303 -25.360 1.00 86.69 410 ALA A N 1
ATOM 2942 C CA . ALA A 1 410 ? 21.021 -9.247 -24.259 1.00 86.69 410 ALA A CA 1
ATOM 2943 C C . ALA A 1 410 ? 21.907 -8.651 -23.150 1.00 86.69 410 ALA A C 1
ATOM 2945 O O . ALA A 1 410 ? 21.553 -8.717 -21.973 1.00 86.69 410 ALA A O 1
ATOM 2946 N N . ALA A 1 411 ? 23.034 -8.029 -23.506 1.00 88.00 411 ALA A N 1
ATOM 2947 C CA . ALA A 1 411 ? 23.962 -7.429 -22.550 1.00 88.00 411 ALA A CA 1
ATOM 2948 C C . ALA A 1 411 ? 23.310 -6.284 -21.760 1.00 88.00 411 ALA A C 1
ATOM 2950 O O . ALA A 1 411 ? 23.432 -6.230 -20.536 1.00 88.00 411 ALA A O 1
ATOM 2951 N N . TYR A 1 412 ? 22.560 -5.408 -22.432 1.00 81.44 412 TYR A N 1
ATOM 2952 C CA . TYR A 1 412 ? 21.810 -4.338 -21.776 1.00 81.44 412 TYR A CA 1
ATOM 2953 C C . TYR A 1 412 ? 20.748 -4.890 -20.814 1.00 81.44 412 TYR A C 1
ATOM 2955 O O . TYR A 1 412 ? 20.618 -4.401 -19.687 1.00 81.44 412 TYR A O 1
ATOM 2963 N N . GLY A 1 413 ? 20.031 -5.944 -21.219 1.00 80.19 413 GLY A N 1
ATOM 2964 C CA . GLY A 1 413 ? 19.060 -6.636 -20.370 1.00 80.19 413 GLY A CA 1
ATOM 2965 C C . GLY A 1 413 ? 19.708 -7.259 -19.134 1.00 80.19 413 GLY A C 1
ATOM 2966 O O . GLY A 1 413 ? 19.225 -7.062 -18.019 1.00 80.19 413 GLY A O 1
ATOM 2967 N N . ALA A 1 414 ? 20.855 -7.919 -19.307 1.00 86.38 414 ALA A N 1
ATOM 2968 C CA . ALA A 1 414 ? 21.620 -8.516 -18.215 1.00 86.38 414 ALA A CA 1
ATOM 2969 C C . ALA A 1 414 ? 22.131 -7.464 -17.220 1.00 86.38 414 ALA A C 1
ATOM 2971 O O . ALA A 1 414 ? 22.020 -7.653 -16.009 1.00 86.38 414 ALA A O 1
ATOM 2972 N N . LEU A 1 415 ? 22.650 -6.334 -17.712 1.00 85.56 415 LEU A N 1
ATOM 2973 C CA . LEU A 1 415 ? 23.118 -5.228 -16.873 1.00 85.56 415 LEU A CA 1
ATOM 2974 C C . LEU A 1 415 ? 21.965 -4.563 -16.116 1.00 85.56 415 LEU A C 1
ATOM 2976 O O . LEU A 1 415 ? 22.104 -4.265 -14.932 1.00 85.56 415 LEU A O 1
ATOM 2980 N N . THR A 1 416 ? 20.816 -4.378 -16.767 1.00 77.00 416 THR A N 1
ATOM 2981 C CA . THR A 1 416 ? 19.621 -3.788 -16.146 1.00 77.00 416 THR A CA 1
ATOM 2982 C C . THR A 1 416 ? 19.036 -4.718 -15.083 1.00 77.00 416 THR A C 1
ATOM 2984 O O . THR A 1 416 ? 18.780 -4.290 -13.956 1.00 77.00 416 THR A O 1
ATOM 2987 N N . GLY A 1 417 ? 18.909 -6.013 -15.389 1.00 76.00 417 GLY A N 1
ATOM 2988 C CA . GLY A 1 417 ? 18.509 -7.026 -14.413 1.00 76.00 417 GLY A CA 1
ATOM 2989 C C . GLY A 1 417 ? 19.503 -7.139 -13.255 1.00 76.00 417 GLY A C 1
ATOM 2990 O O . GLY A 1 417 ? 19.096 -7.269 -12.102 1.00 76.00 417 GLY A O 1
ATOM 2991 N N . GLY A 1 418 ? 20.805 -7.040 -13.539 1.00 82.56 418 GLY A N 1
ATOM 2992 C CA . GLY A 1 418 ? 21.876 -7.070 -12.542 1.00 82.56 418 GLY A CA 1
ATOM 2993 C C . GLY A 1 418 ? 21.850 -5.860 -11.609 1.00 82.56 418 GLY A C 1
ATOM 2994 O O . GLY A 1 418 ? 21.969 -6.022 -10.395 1.00 82.56 418 GLY A O 1
ATOM 2995 N N . ALA A 1 419 ? 21.621 -4.661 -12.148 1.00 78.56 419 ALA A N 1
ATOM 2996 C CA . ALA A 1 419 ? 21.425 -3.446 -11.365 1.00 78.56 419 ALA A CA 1
ATOM 2997 C C . ALA A 1 419 ? 20.203 -3.564 -10.440 1.00 78.56 419 ALA A C 1
ATOM 2999 O O . ALA A 1 419 ? 20.306 -3.271 -9.248 1.00 78.56 419 ALA A O 1
ATOM 3000 N N . LEU A 1 420 ? 19.074 -4.074 -10.948 1.00 74.31 420 LEU A N 1
ATOM 3001 C CA . LEU A 1 420 ? 17.884 -4.320 -10.131 1.00 74.31 420 LEU A CA 1
ATOM 3002 C C . LEU A 1 420 ? 18.178 -5.335 -9.015 1.00 74.31 420 LEU A C 1
ATOM 3004 O O . LEU A 1 420 ? 17.905 -5.066 -7.847 1.00 74.31 420 LEU A O 1
ATOM 3008 N N . ALA A 1 421 ? 18.805 -6.466 -9.347 1.00 80.62 421 ALA A N 1
ATOM 3009 C CA . ALA A 1 421 ? 19.194 -7.491 -8.381 1.00 80.62 421 ALA A CA 1
ATOM 3010 C C . ALA A 1 421 ? 20.151 -6.958 -7.298 1.00 80.62 421 ALA A C 1
ATOM 3012 O O . ALA A 1 421 ? 20.003 -7.298 -6.123 1.00 80.62 421 ALA A O 1
ATOM 3013 N N . LEU A 1 422 ? 21.100 -6.093 -7.666 1.00 84.62 422 LEU A N 1
ATOM 3014 C CA . LEU A 1 422 ? 22.012 -5.425 -6.739 1.00 84.62 422 LEU A CA 1
ATOM 3015 C C . LEU A 1 422 ? 21.260 -4.525 -5.752 1.00 84.62 422 LEU A C 1
ATOM 3017 O O . LEU A 1 422 ? 21.516 -4.604 -4.551 1.00 84.62 422 LEU A O 1
ATOM 3021 N N . VAL A 1 423 ? 20.314 -3.710 -6.228 1.00 77.06 423 VAL A N 1
ATOM 3022 C CA . VAL A 1 423 ? 19.473 -2.880 -5.349 1.00 77.06 423 VAL A CA 1
ATOM 3023 C C . VAL A 1 423 ? 18.689 -3.761 -4.375 1.00 77.06 423 VAL A C 1
ATOM 3025 O O . VAL A 1 423 ? 18.656 -3.474 -3.178 1.00 77.06 423 VAL A O 1
ATOM 3028 N N . MET A 1 424 ? 18.131 -4.881 -4.845 1.00 72.56 424 MET A N 1
ATOM 3029 C CA . MET A 1 424 ? 17.427 -5.837 -3.980 1.00 72.56 424 MET A CA 1
ATOM 3030 C C . MET A 1 424 ? 18.354 -6.487 -2.940 1.00 72.56 424 MET A C 1
ATOM 3032 O O . MET A 1 424 ? 17.969 -6.639 -1.780 1.00 72.56 424 MET A O 1
ATOM 3036 N N . LEU A 1 425 ? 19.588 -6.835 -3.317 1.00 77.69 425 LEU A N 1
ATOM 3037 C CA . LEU A 1 425 ? 20.605 -7.370 -2.404 1.00 77.69 425 LEU A CA 1
ATOM 3038 C C . LEU A 1 425 ? 21.041 -6.340 -1.354 1.00 77.69 425 LEU A C 1
ATOM 3040 O O . LEU A 1 425 ? 21.159 -6.682 -0.175 1.00 77.69 425 LEU A O 1
ATOM 3044 N N . ALA A 1 426 ? 21.257 -5.088 -1.762 1.00 81.31 426 ALA A N 1
ATOM 3045 C CA . ALA A 1 426 ? 21.601 -3.993 -0.860 1.00 81.31 426 ALA A CA 1
ATOM 3046 C C . ALA A 1 426 ? 20.467 -3.739 0.136 1.00 81.31 426 ALA A C 1
ATOM 3048 O O . ALA A 1 426 ? 20.703 -3.608 1.339 1.00 81.31 426 ALA A O 1
ATOM 3049 N N . PHE A 1 427 ? 19.225 -3.770 -0.349 1.00 75.06 427 PHE A N 1
ATOM 3050 C CA . PHE A 1 427 ? 18.044 -3.646 0.488 1.00 75.06 427 PHE A CA 1
ATOM 3051 C C . PHE A 1 427 ? 17.926 -4.799 1.496 1.00 75.06 427 PHE A C 1
ATOM 3053 O O . PHE A 1 427 ? 17.689 -4.571 2.680 1.00 75.06 427 PHE A O 1
ATOM 3060 N N . ALA A 1 428 ? 18.176 -6.040 1.073 1.00 74.00 428 ALA A N 1
ATOM 3061 C CA . ALA A 1 428 ? 18.185 -7.190 1.974 1.00 74.00 428 ALA A CA 1
ATOM 3062 C C . ALA A 1 428 ? 19.258 -7.071 3.074 1.00 74.00 428 ALA A C 1
ATOM 3064 O O . ALA A 1 428 ? 18.995 -7.411 4.229 1.00 74.00 428 ALA A O 1
ATOM 3065 N N . ALA A 1 429 ? 20.446 -6.552 2.746 1.00 79.38 429 ALA A N 1
ATOM 3066 C CA . ALA A 1 429 ? 21.490 -6.274 3.733 1.00 79.38 429 ALA A CA 1
ATOM 3067 C C . ALA A 1 429 ? 21.064 -5.173 4.721 1.00 79.38 429 ALA A C 1
ATOM 3069 O O . ALA A 1 429 ? 21.202 -5.350 5.930 1.00 79.38 429 ALA A O 1
ATOM 3070 N N . PHE A 1 430 ? 20.475 -4.080 4.228 1.00 78.06 430 PHE A N 1
ATOM 3071 C CA . PHE A 1 430 ? 19.926 -3.000 5.055 1.00 78.06 430 PHE A CA 1
ATOM 3072 C C . PHE A 1 430 ? 18.863 -3.506 6.046 1.00 78.06 430 PHE A C 1
ATOM 3074 O O . PHE A 1 430 ? 18.931 -3.207 7.239 1.00 78.06 430 PHE A O 1
ATOM 3081 N N . GLN A 1 431 ? 17.928 -4.336 5.577 1.00 70.69 431 GLN A N 1
ATOM 3082 C CA . GLN A 1 431 ? 16.878 -4.945 6.405 1.00 70.69 431 GLN A CA 1
ATOM 3083 C C . GLN A 1 431 ? 17.434 -5.927 7.443 1.00 70.69 431 GLN A C 1
ATOM 3085 O O . GLN A 1 431 ? 16.863 -6.083 8.519 1.00 70.69 431 GLN A O 1
ATOM 3090 N N . GLY A 1 432 ? 18.545 -6.597 7.128 1.00 73.25 432 GLY A N 1
ATOM 3091 C CA . GLY A 1 432 ? 19.260 -7.434 8.084 1.00 73.25 432 GLY A CA 1
ATOM 3092 C C . GLY A 1 432 ? 20.000 -6.625 9.155 1.00 73.25 432 GLY A C 1
ATOM 3093 O O . GLY A 1 432 ? 20.163 -7.093 10.280 1.00 73.25 432 GLY A O 1
ATOM 3094 N N . ALA A 1 433 ? 20.444 -5.415 8.818 1.00 76.69 433 ALA A N 1
ATOM 3095 C CA . ALA A 1 433 ? 21.246 -4.576 9.698 1.00 76.69 433 ALA A CA 1
ATOM 3096 C C . ALA A 1 433 ? 20.433 -3.735 10.689 1.00 76.69 433 ALA A C 1
ATOM 3098 O O . ALA A 1 433 ? 20.890 -3.509 11.810 1.00 76.69 433 ALA A O 1
ATOM 3099 N N . LEU A 1 434 ? 19.252 -3.257 10.286 1.00 72.88 434 LEU A N 1
ATOM 3100 C CA . LEU A 1 434 ? 18.395 -2.415 11.118 1.00 72.88 434 LEU A CA 1
ATOM 3101 C C . LEU A 1 434 ? 17.182 -3.180 11.630 1.00 72.88 434 LEU A C 1
ATOM 3103 O O . LEU A 1 434 ? 16.455 -3.819 10.873 1.00 72.88 434 LEU A O 1
ATOM 3107 N N . SER A 1 435 ? 16.899 -3.052 12.927 1.00 71.50 435 SER A N 1
ATOM 3108 C CA . SER A 1 435 ? 15.635 -3.544 13.465 1.00 71.50 435 SER A CA 1
ATOM 3109 C C . SER A 1 435 ? 14.484 -2.601 13.095 1.00 71.50 435 SER A C 1
ATOM 3111 O O . SER A 1 435 ? 14.668 -1.395 12.918 1.00 71.50 435 SER A O 1
ATOM 3113 N N . ALA A 1 436 ? 13.250 -3.116 13.079 1.00 61.84 436 ALA A N 1
ATOM 3114 C CA . ALA A 1 436 ? 12.044 -2.300 12.889 1.00 61.84 436 ALA A CA 1
ATOM 3115 C C . ALA A 1 436 ? 11.961 -1.105 13.868 1.00 61.84 436 ALA A C 1
ATOM 3117 O O . ALA A 1 436 ? 11.395 -0.060 13.546 1.00 61.84 436 ALA A O 1
ATOM 3118 N N . ARG A 1 437 ? 12.563 -1.236 15.060 1.00 65.12 437 ARG A N 1
ATOM 3119 C CA . ARG A 1 437 ? 12.646 -0.162 16.060 1.00 65.12 437 ARG A CA 1
ATOM 3120 C C . ARG A 1 437 ? 13.619 0.941 15.648 1.00 65.12 437 ARG A C 1
ATOM 3122 O O . ARG A 1 437 ? 13.346 2.104 15.923 1.00 65.12 437 ARG A O 1
ATOM 3129 N N . ASP A 1 438 ? 14.723 0.597 14.995 1.00 72.00 438 ASP A N 1
ATOM 3130 C CA . ASP A 1 438 ? 15.727 1.562 14.536 1.00 72.00 438 ASP A CA 1
ATOM 3131 C C . ASP A 1 438 ? 15.191 2.402 13.377 1.00 72.00 438 ASP A C 1
ATOM 3133 O O . ASP A 1 438 ? 15.385 3.617 13.349 1.00 72.00 438 ASP A O 1
ATOM 3137 N N . ILE A 1 439 ? 14.417 1.774 12.487 1.00 66.06 439 ILE A N 1
ATOM 3138 C CA . ILE A 1 439 ? 13.692 2.455 11.408 1.00 66.06 439 ILE A CA 1
ATOM 3139 C C . ILE A 1 439 ? 12.642 3.412 11.987 1.00 66.06 439 ILE A C 1
ATOM 3141 O O . ILE A 1 439 ? 12.549 4.562 11.563 1.00 66.06 439 ILE A O 1
ATOM 3145 N N . ALA A 1 440 ? 11.895 2.992 13.014 1.00 65.31 440 ALA A N 1
ATOM 3146 C CA . ALA A 1 440 ? 10.907 3.857 13.658 1.00 65.31 440 ALA A CA 1
ATOM 3147 C C . ALA A 1 440 ? 11.532 5.112 14.305 1.00 65.31 440 ALA A C 1
ATOM 3149 O O . ALA A 1 440 ? 10.896 6.166 14.323 1.00 65.31 440 ALA A O 1
ATOM 3150 N N . ARG A 1 441 ? 12.786 5.042 14.785 1.00 70.88 441 ARG A N 1
ATOM 3151 C CA . ARG A 1 441 ? 13.521 6.202 15.337 1.00 70.88 441 ARG A CA 1
ATOM 3152 C C . ARG A 1 441 ? 13.914 7.240 14.281 1.00 70.88 441 ARG A C 1
ATOM 3154 O O . ARG A 1 441 ? 14.241 8.365 14.650 1.00 70.88 441 ARG A O 1
ATOM 3161 N N . LEU A 1 442 ? 13.905 6.884 12.995 1.00 69.56 442 LEU A N 1
ATOM 3162 C CA . LEU A 1 442 ? 14.190 7.816 11.900 1.00 69.56 442 LEU A CA 1
ATOM 3163 C C . LEU A 1 442 ? 12.995 8.714 11.563 1.00 69.56 442 LEU A C 1
ATOM 3165 O O . LEU A 1 442 ? 13.186 9.760 10.944 1.00 69.56 442 LEU A O 1
ATOM 3169 N N . ILE A 1 443 ? 11.781 8.331 11.972 1.00 64.44 443 ILE A N 1
ATOM 3170 C CA . ILE A 1 443 ? 10.571 9.100 11.683 1.00 64.44 443 ILE A CA 1
ATOM 3171 C C . ILE A 1 443 ? 10.634 10.436 12.450 1.00 64.44 443 ILE A C 1
ATOM 3173 O O . ILE A 1 443 ? 10.736 10.428 13.681 1.00 64.44 443 ILE A O 1
ATOM 3177 N N . PRO A 1 444 ? 10.566 11.599 11.768 1.00 65.69 444 PRO A N 1
ATOM 3178 C CA . PRO A 1 444 ? 10.637 12.893 12.437 1.00 65.69 444 PRO A CA 1
ATOM 3179 C C . PRO A 1 444 ? 9.511 13.070 13.462 1.00 65.69 444 PRO A C 1
ATOM 3181 O O . PRO A 1 444 ? 8.372 12.669 13.221 1.00 65.69 444 PRO A O 1
ATOM 3184 N N . ARG A 1 445 ? 9.793 13.764 14.575 1.00 61.78 445 ARG A N 1
ATOM 3185 C CA . ARG A 1 445 ? 8.801 14.065 15.635 1.00 61.78 445 ARG A CA 1
ATOM 3186 C C . ARG A 1 445 ? 7.530 14.744 15.111 1.00 61.78 445 ARG A C 1
ATOM 3188 O O . ARG A 1 445 ? 6.461 14.557 15.682 1.00 61.78 445 ARG A O 1
ATOM 3195 N N . ALA A 1 446 ? 7.637 15.473 13.999 1.00 60.19 446 ALA A N 1
ATOM 3196 C CA . ALA A 1 446 ? 6.521 16.097 13.292 1.00 60.19 446 ALA A CA 1
ATOM 3197 C C . ALA A 1 446 ? 5.422 15.094 12.866 1.00 60.19 446 ALA A C 1
ATOM 3199 O O . ALA A 1 446 ? 4.264 15.470 12.727 1.00 60.19 446 ALA A O 1
ATOM 3200 N N . PHE A 1 447 ? 5.759 13.808 12.731 1.00 66.75 447 PHE A N 1
ATOM 3201 C CA . PHE A 1 447 ? 4.845 12.713 12.400 1.00 66.75 447 PHE A CA 1
ATOM 3202 C C . PHE A 1 447 ? 4.402 11.907 13.634 1.00 66.75 447 PHE A C 1
ATOM 3204 O O . PHE A 1 447 ? 3.958 10.773 13.486 1.00 66.75 447 PHE A O 1
ATOM 3211 N N . GLY A 1 448 ? 4.517 12.446 14.854 1.00 61.59 448 GLY A N 1
ATOM 3212 C CA . GLY A 1 448 ? 4.426 11.694 16.117 1.00 61.59 448 GLY A CA 1
ATOM 3213 C C . GLY A 1 448 ? 3.248 10.717 16.243 1.00 61.59 448 GLY A C 1
ATOM 3214 O O . GLY A 1 448 ? 3.460 9.557 16.588 1.00 61.59 448 GLY A O 1
ATOM 3215 N N . ALA A 1 449 ? 2.025 11.128 15.889 1.00 62.44 449 ALA A N 1
ATOM 3216 C CA . ALA A 1 449 ? 0.859 10.238 15.926 1.00 62.44 449 ALA A CA 1
ATOM 3217 C C . ALA A 1 449 ? 0.994 9.051 14.954 1.00 62.44 449 ALA A C 1
ATOM 3219 O O . ALA A 1 449 ? 0.604 7.938 15.275 1.00 62.44 449 ALA A O 1
ATOM 3220 N N . LEU A 1 450 ? 1.591 9.261 13.784 1.00 66.19 450 LEU A N 1
ATOM 3221 C CA . LEU A 1 450 ? 1.748 8.253 12.731 1.00 66.19 450 LEU A CA 1
ATOM 3222 C C . LEU A 1 450 ? 2.974 7.377 12.960 1.00 66.19 450 LEU A C 1
ATOM 3224 O O . LEU A 1 450 ? 2.931 6.179 12.691 1.00 66.19 450 LEU A O 1
ATOM 3228 N N . ALA A 1 451 ? 4.038 7.957 13.512 1.00 69.50 451 ALA A N 1
ATOM 3229 C CA . ALA A 1 451 ? 5.174 7.223 14.047 1.00 69.50 451 ALA A CA 1
ATOM 3230 C C . ALA A 1 451 ? 4.702 6.247 15.128 1.00 69.50 451 ALA A C 1
ATOM 3232 O O . ALA A 1 451 ? 5.120 5.095 15.140 1.00 69.50 451 ALA A O 1
ATOM 3233 N N . LEU A 1 452 ? 3.766 6.679 15.978 1.00 73.62 452 LEU A N 1
ATOM 3234 C CA . LEU A 1 452 ? 3.156 5.846 17.004 1.00 73.62 452 LEU A CA 1
ATOM 3235 C C . LEU A 1 452 ? 2.262 4.755 16.410 1.00 73.62 452 LEU A C 1
ATOM 3237 O O . LEU A 1 452 ? 2.430 3.602 16.786 1.00 73.62 452 LEU A O 1
ATOM 3241 N N . VAL A 1 453 ? 1.392 5.068 15.440 1.00 73.88 453 VAL A N 1
ATOM 3242 C CA . VAL A 1 453 ? 0.629 4.044 14.691 1.00 73.88 453 VAL A CA 1
ATOM 3243 C C . VAL A 1 453 ? 1.573 2.995 14.101 1.00 73.88 453 VAL A C 1
ATOM 3245 O O . VAL A 1 453 ? 1.360 1.799 14.274 1.00 73.88 453 VAL A O 1
ATOM 3248 N N . THR A 1 454 ? 2.631 3.447 13.429 1.00 73.56 454 THR A N 1
ATOM 3249 C CA . THR A 1 454 ? 3.629 2.592 12.775 1.00 73.56 454 THR A CA 1
ATOM 3250 C C . THR A 1 454 ? 4.376 1.746 13.804 1.00 73.56 454 THR A C 1
ATOM 3252 O O . THR A 1 454 ? 4.522 0.543 13.621 1.00 73.56 454 THR A O 1
ATOM 3255 N N . ALA A 1 455 ? 4.798 2.336 14.924 1.00 76.25 455 ALA A N 1
ATOM 3256 C CA . ALA A 1 455 ? 5.489 1.636 16.001 1.00 76.25 455 ALA A CA 1
ATOM 3257 C C . ALA A 1 455 ? 4.590 0.600 16.688 1.00 76.25 455 ALA A C 1
ATOM 3259 O O . ALA A 1 455 ? 5.027 -0.529 16.920 1.00 76.25 455 ALA A O 1
ATOM 3260 N N . VAL A 1 456 ? 3.332 0.953 16.974 1.00 74.19 456 VAL A N 1
ATOM 3261 C CA . VAL A 1 456 ? 2.320 0.023 17.490 1.00 74.19 456 VAL A CA 1
ATOM 3262 C C . VAL A 1 456 ? 2.136 -1.115 16.498 1.00 74.19 456 VAL A C 1
ATOM 3264 O O . VAL A 1 456 ? 2.227 -2.273 16.894 1.00 74.19 456 VAL A O 1
ATOM 3267 N N . ALA A 1 457 ? 1.978 -0.811 15.210 1.00 79.12 457 ALA A N 1
ATOM 3268 C CA . ALA A 1 457 ? 1.776 -1.825 14.191 1.00 79.12 457 ALA A CA 1
ATOM 3269 C C . ALA A 1 457 ? 2.968 -2.788 14.067 1.00 79.12 457 ALA A C 1
ATOM 3271 O O . ALA A 1 457 ? 2.787 -4.005 14.078 1.00 79.12 457 ALA A O 1
ATOM 3272 N N . LEU A 1 458 ? 4.194 -2.256 14.029 1.00 74.19 458 LEU A N 1
ATOM 3273 C CA . LEU A 1 458 ? 5.432 -3.042 13.984 1.00 74.19 458 LEU A CA 1
ATOM 3274 C C . LEU A 1 458 ? 5.628 -3.894 15.245 1.00 74.19 458 LEU A C 1
ATOM 3276 O O . LEU A 1 458 ? 6.175 -4.992 15.167 1.00 74.19 458 LEU A O 1
ATOM 3280 N N . THR A 1 459 ? 5.165 -3.414 16.400 1.00 76.50 459 THR A N 1
ATOM 3281 C CA . THR A 1 459 ? 5.233 -4.156 17.668 1.00 76.50 459 THR A CA 1
ATOM 3282 C C . THR A 1 459 ? 4.160 -5.244 17.752 1.00 76.50 459 THR A C 1
ATOM 3284 O O . THR A 1 459 ? 4.417 -6.315 18.298 1.00 76.50 459 THR A O 1
ATOM 3287 N N . TYR A 1 460 ? 2.973 -4.998 17.195 1.00 74.19 460 TYR A N 1
ATOM 3288 C CA . TYR A 1 460 ? 1.850 -5.938 17.206 1.00 74.19 460 TYR A CA 1
ATOM 3289 C C . TYR A 1 460 ? 1.910 -6.989 16.093 1.00 74.19 460 TYR A C 1
ATOM 3291 O O . TYR A 1 460 ? 1.337 -8.066 16.243 1.00 74.19 460 TYR A O 1
ATOM 3299 N N . ALA A 1 461 ? 2.603 -6.733 14.982 1.00 70.25 461 ALA A N 1
ATOM 3300 C CA . ALA A 1 461 ? 2.667 -7.686 13.873 1.00 70.25 461 ALA A CA 1
ATOM 3301 C C . ALA A 1 461 ? 3.213 -9.078 14.286 1.00 70.25 461 ALA A C 1
ATOM 3303 O O . ALA A 1 461 ? 2.628 -10.085 13.877 1.00 70.25 461 ALA A O 1
ATOM 3304 N N . PRO A 1 462 ? 4.262 -9.198 15.130 1.00 69.88 462 PRO A N 1
ATOM 3305 C CA . PRO A 1 462 ? 4.712 -10.496 15.631 1.00 69.88 462 PRO A CA 1
ATOM 3306 C C . PRO A 1 462 ? 3.710 -11.173 16.578 1.00 69.88 462 PRO A C 1
ATOM 3308 O O . PRO A 1 462 ? 3.464 -12.371 16.443 1.00 69.88 462 PRO A O 1
ATOM 3311 N N . SER A 1 463 ? 3.102 -10.429 17.512 1.00 75.88 463 SER A N 1
ATOM 3312 C CA . SER A 1 463 ? 2.155 -10.991 18.494 1.00 75.88 463 SER A CA 1
ATOM 3313 C C . SER A 1 463 ? 0.868 -11.494 17.837 1.00 75.88 463 SER A C 1
ATOM 3315 O O . SER A 1 463 ? 0.291 -12.497 18.258 1.00 75.88 463 SER A O 1
ATOM 3317 N N . MET A 1 464 ? 0.473 -10.856 16.739 1.00 73.88 464 MET A N 1
ATOM 3318 C CA . MET A 1 464 ? -0.658 -11.248 15.914 1.00 73.88 464 MET A CA 1
ATOM 3319 C C . MET A 1 464 ? -0.520 -12.671 15.346 1.00 73.88 464 MET A C 1
ATOM 3321 O O . MET A 1 464 ? -1.501 -13.412 15.286 1.00 73.88 464 MET A O 1
ATOM 3325 N N . ARG A 1 465 ? 0.697 -13.106 14.986 1.00 73.44 465 ARG A N 1
ATOM 3326 C CA . ARG A 1 465 ? 0.936 -14.485 14.515 1.00 73.44 465 ARG A CA 1
ATOM 3327 C C . ARG A 1 465 ? 0.654 -15.512 15.612 1.00 73.44 465 ARG A C 1
ATOM 3329 O O . ARG A 1 465 ? -0.000 -16.518 15.347 1.00 73.44 465 ARG A O 1
ATOM 3336 N N . GLY A 1 466 ? 1.091 -15.227 16.840 1.00 78.75 466 GLY A N 1
ATOM 3337 C CA . GLY A 1 466 ? 0.810 -16.066 18.008 1.00 78.75 466 GLY A CA 1
ATOM 3338 C C . GLY A 1 466 ? -0.685 -16.133 18.330 1.00 78.75 466 GLY A C 1
ATOM 3339 O O . GLY A 1 466 ? -1.209 -17.206 18.604 1.00 78.75 466 GLY A O 1
ATOM 3340 N N . GLN A 1 467 ? -1.405 -15.015 18.207 1.00 79.62 467 GLN A N 1
ATOM 3341 C CA . GLN A 1 467 ? -2.860 -14.988 18.408 1.00 79.62 467 GLN A CA 1
ATOM 3342 C C . GLN A 1 467 ? -3.613 -15.817 17.379 1.00 79.62 467 GLN A C 1
ATOM 3344 O O . GLN A 1 467 ? -4.544 -16.530 17.740 1.00 79.62 467 GLN A O 1
ATOM 3349 N N . ILE A 1 468 ? -3.213 -15.752 16.109 1.00 78.00 468 ILE A N 1
ATOM 3350 C CA . ILE A 1 468 ? -3.808 -16.602 15.077 1.00 78.00 468 ILE A CA 1
ATOM 3351 C C . ILE A 1 468 ? -3.583 -18.075 15.433 1.00 78.00 468 ILE A C 1
ATOM 3353 O O . ILE A 1 468 ? -4.534 -18.847 15.361 1.00 78.00 468 ILE A O 1
ATOM 3357 N N . ALA A 1 469 ? -2.376 -18.466 15.856 1.00 80.62 469 ALA A N 1
ATOM 3358 C CA . ALA A 1 469 ? -2.093 -19.840 16.278 1.00 80.62 469 ALA A CA 1
ATOM 3359 C C . ALA A 1 469 ? -2.980 -20.278 17.459 1.00 80.62 469 ALA A C 1
ATOM 3361 O O . ALA A 1 469 ? -3.675 -21.285 17.347 1.00 80.62 469 ALA A O 1
ATOM 3362 N N . ALA A 1 470 ? -3.073 -19.461 18.511 1.00 82.38 470 ALA A N 1
ATOM 3363 C CA . ALA A 1 470 ? -3.910 -19.746 19.677 1.00 82.38 470 ALA A CA 1
ATOM 3364 C C . ALA A 1 470 ? -5.406 -19.859 19.326 1.00 82.38 470 ALA A C 1
ATOM 3366 O O . ALA A 1 470 ? -6.099 -20.759 19.796 1.00 82.38 470 ALA A O 1
ATOM 3367 N N . VAL A 1 471 ? -5.925 -18.982 18.455 1.00 82.19 471 VAL A N 1
ATOM 3368 C CA . VAL A 1 471 ? -7.318 -19.078 17.986 1.00 82.19 471 VAL A CA 1
ATOM 3369 C C . VAL A 1 471 ? -7.514 -20.340 17.146 1.00 82.19 471 VAL A C 1
ATOM 3371 O O . VAL A 1 471 ? -8.545 -20.997 17.279 1.00 82.19 471 VAL A O 1
ATOM 3374 N N . ARG A 1 472 ? -6.540 -20.721 16.308 1.00 80.19 472 ARG A N 1
ATOM 3375 C CA . ARG A 1 472 ? -6.613 -21.966 15.529 1.00 80.19 472 ARG A CA 1
ATOM 3376 C C . ARG A 1 472 ? -6.683 -23.191 16.435 1.00 80.19 472 ARG A C 1
ATOM 3378 O O . ARG A 1 472 ? -7.529 -24.048 16.200 1.00 80.19 472 ARG A O 1
ATOM 3385 N N . GLU A 1 473 ? -5.851 -23.245 17.467 1.00 85.31 473 GLU A N 1
ATOM 3386 C CA . GLU A 1 473 ? -5.866 -24.312 18.473 1.00 85.31 473 GLU A CA 1
ATOM 3387 C C . GLU A 1 473 ? -7.206 -24.351 19.219 1.00 85.31 473 GLU A C 1
ATOM 3389 O O . GLU A 1 473 ? -7.842 -25.400 19.286 1.00 85.31 473 GLU A O 1
ATOM 3394 N N . ALA A 1 474 ? -7.716 -23.200 19.667 1.00 83.38 474 ALA A N 1
ATOM 3395 C CA . ALA A 1 474 ? -9.003 -23.118 20.357 1.00 83.38 474 ALA A CA 1
ATOM 3396 C C . ALA A 1 474 ? -10.189 -23.582 19.488 1.00 83.38 474 ALA A C 1
ATOM 3398 O O . ALA A 1 474 ? -11.101 -24.247 19.979 1.00 83.38 474 ALA A O 1
ATOM 3399 N N . GLN A 1 475 ? -10.196 -23.257 18.191 1.00 81.94 475 GLN A N 1
ATOM 3400 C CA . GLN A 1 475 ? -11.225 -23.753 17.268 1.00 81.94 475 GLN A CA 1
ATOM 3401 C C . GLN A 1 475 ? -11.043 -25.245 16.951 1.00 81.94 475 GLN A C 1
ATOM 3403 O O . GLN A 1 475 ? -12.038 -25.948 16.776 1.00 81.94 475 GLN A O 1
ATOM 3408 N N . ALA A 1 476 ? -9.805 -25.748 16.925 1.00 83.69 476 ALA A N 1
ATOM 3409 C CA . ALA A 1 476 ? -9.536 -27.174 16.762 1.00 83.69 476 ALA A CA 1
ATOM 3410 C C . ALA A 1 476 ? -10.080 -27.995 17.946 1.00 83.69 476 ALA A C 1
ATOM 3412 O O . ALA A 1 476 ? -10.667 -29.052 17.719 1.00 83.69 476 ALA A O 1
ATOM 3413 N N . VAL A 1 477 ? -9.996 -27.476 19.181 1.00 87.94 477 VAL A N 1
ATOM 3414 C CA . VAL A 1 477 ? -10.630 -28.086 20.371 1.00 87.94 477 VAL A CA 1
ATOM 3415 C C . VAL A 1 477 ? -12.160 -28.131 20.244 1.00 87.94 477 VAL A C 1
ATOM 3417 O O . VAL A 1 477 ? -12.790 -29.076 20.705 1.00 87.94 477 VAL A O 1
ATOM 3420 N N . ARG A 1 478 ? -12.777 -27.167 19.545 1.00 82.56 478 ARG A N 1
ATOM 3421 C CA . ARG A 1 478 ? -14.224 -27.161 19.236 1.00 82.56 478 ARG A CA 1
ATOM 3422 C C . ARG A 1 478 ? -14.622 -28.115 18.098 1.00 82.56 478 ARG A C 1
ATOM 3424 O O . ARG A 1 478 ? -15.740 -28.034 17.598 1.00 82.56 478 ARG A O 1
ATOM 3431 N N . GLY A 1 479 ? -13.715 -28.986 17.651 1.00 79.75 479 GLY A N 1
ATOM 3432 C CA . GLY A 1 479 ? -13.960 -29.969 16.593 1.00 79.75 479 GLY A CA 1
ATOM 3433 C C . GLY A 1 479 ? -13.930 -29.401 15.169 1.00 79.75 479 GLY A C 1
ATOM 3434 O O . GLY A 1 479 ? -14.136 -30.142 14.206 1.00 79.75 479 GLY A O 1
ATOM 3435 N N . LEU A 1 480 ? -13.641 -28.106 14.993 1.00 74.31 480 LEU A N 1
ATOM 3436 C CA . LEU A 1 480 ? -13.542 -27.498 13.668 1.00 74.31 480 LEU A CA 1
ATOM 3437 C C . LEU A 1 480 ? -12.185 -27.830 13.039 1.00 74.31 480 LEU A C 1
ATOM 3439 O O . LEU A 1 480 ? -11.140 -27.313 13.433 1.00 74.31 480 LEU A O 1
ATOM 3443 N N . ARG A 1 481 ? -12.193 -28.669 11.997 1.00 70.69 481 ARG A N 1
ATOM 3444 C CA . ARG A 1 481 ? -11.002 -28.920 11.173 1.00 70.69 481 ARG A CA 1
ATOM 3445 C C . ARG A 1 481 ? -10.737 -27.712 10.275 1.00 70.69 481 ARG A C 1
ATOM 3447 O O . ARG A 1 481 ? -11.353 -27.551 9.225 1.00 70.69 481 ARG A O 1
ATOM 3454 N N . LEU A 1 482 ? -9.795 -26.866 10.681 1.00 64.31 482 LEU A N 1
ATOM 3455 C CA . LEU A 1 482 ? -9.410 -25.650 9.960 1.00 64.31 482 LEU A CA 1
ATOM 3456 C C . LEU A 1 482 ? -8.547 -25.960 8.722 1.00 64.31 482 LEU A C 1
ATOM 3458 O O . LEU A 1 482 ? -7.344 -25.688 8.704 1.00 64.31 482 LEU A O 1
ATOM 3462 N N . ARG A 1 483 ? -9.152 -26.551 7.686 1.00 62.12 483 ARG A N 1
ATOM 3463 C CA . ARG A 1 483 ? -8.520 -26.788 6.378 1.00 62.12 483 ARG A CA 1
ATOM 3464 C C . ARG A 1 483 ? -9.305 -26.091 5.263 1.00 62.12 483 ARG A C 1
ATOM 3466 O O . ARG A 1 483 ? -10.523 -26.209 5.183 1.00 62.12 483 ARG A O 1
ATOM 3473 N N . GLY A 1 484 ? -8.585 -25.382 4.392 1.00 64.19 484 GLY A N 1
ATOM 3474 C CA . GLY A 1 484 ? -9.137 -24.704 3.215 1.00 64.19 484 GLY A CA 1
ATOM 3475 C C . GLY A 1 484 ? -9.779 -23.336 3.486 1.00 64.19 484 GLY A C 1
ATOM 3476 O O . GLY A 1 484 ? -9.746 -22.806 4.595 1.00 64.19 484 GLY A O 1
ATOM 3477 N N . TRP A 1 485 ? -10.383 -22.762 2.443 1.00 56.47 485 TRP A N 1
ATOM 3478 C CA . TRP A 1 485 ? -10.953 -21.406 2.434 1.00 56.47 485 TRP A CA 1
ATOM 3479 C C . TRP A 1 485 ? -12.156 -21.224 3.381 1.00 56.47 485 TRP A C 1
ATOM 3481 O O . TRP A 1 485 ? -12.402 -20.124 3.871 1.00 56.47 485 TRP A O 1
ATOM 3491 N N . ARG A 1 486 ? -12.868 -22.311 3.720 1.00 59.31 486 ARG A N 1
ATOM 3492 C CA . ARG A 1 486 ? -14.024 -22.300 4.644 1.00 59.31 486 ARG A CA 1
ATOM 3493 C C . ARG A 1 486 ? -13.626 -22.086 6.111 1.00 59.31 486 ARG A C 1
ATOM 3495 O O . ARG A 1 486 ? -14.466 -21.710 6.921 1.00 59.31 486 ARG A O 1
ATOM 3502 N N . ALA A 1 487 ? -12.348 -22.269 6.451 1.00 63.22 487 ALA A N 1
ATOM 3503 C CA . ALA A 1 487 ? -11.817 -22.057 7.799 1.00 63.22 487 ALA A CA 1
ATOM 3504 C C . ALA A 1 487 ? -11.547 -20.577 8.134 1.00 63.22 487 ALA A C 1
ATOM 3506 O O . ALA A 1 487 ? -11.183 -20.258 9.265 1.00 63.22 487 ALA A O 1
ATOM 3507 N N . TRP A 1 488 ? -11.709 -19.666 7.170 1.00 63.47 488 TRP A N 1
ATOM 3508 C CA . TRP A 1 488 ? -11.320 -18.267 7.332 1.00 63.47 488 TRP A CA 1
ATOM 3509 C C . TRP A 1 488 ? -12.283 -17.473 8.232 1.00 63.47 488 TRP A C 1
ATOM 3511 O O . TRP A 1 488 ? -11.828 -16.737 9.105 1.00 63.47 488 TRP A O 1
ATOM 3521 N N . ALA A 1 489 ? -13.602 -17.669 8.113 1.00 64.44 489 ALA A N 1
ATOM 3522 C CA . ALA A 1 489 ? -14.589 -16.937 8.922 1.00 64.44 489 ALA A CA 1
ATOM 3523 C C . ALA A 1 489 ? -14.513 -17.229 10.445 1.00 64.44 489 ALA A C 1
ATOM 3525 O O . ALA A 1 489 ? -14.533 -16.267 11.220 1.00 64.44 489 ALA A O 1
ATOM 3526 N N . PRO A 1 490 ? -14.345 -18.492 10.906 1.00 68.75 490 PRO A N 1
ATOM 3527 C CA . PRO A 1 490 ? -14.141 -18.805 12.327 1.00 68.75 490 PRO A CA 1
ATOM 3528 C C . PRO A 1 490 ? -12.874 -18.191 12.936 1.00 68.75 490 PRO A C 1
ATOM 3530 O O . PRO A 1 490 ? -12.809 -18.007 14.148 1.00 68.75 490 PRO A O 1
ATOM 3533 N N . LEU A 1 491 ? -11.868 -17.877 12.113 1.00 72.94 491 LEU A N 1
ATOM 3534 C CA . LEU A 1 491 ? -10.609 -17.275 12.556 1.00 72.94 491 LEU A CA 1
ATOM 3535 C C . LEU A 1 491 ? -10.649 -15.749 12.501 1.00 72.94 491 LEU A C 1
ATOM 3537 O O . LEU A 1 491 ? -10.190 -15.095 13.432 1.00 72.94 491 LEU A O 1
ATOM 3541 N N . ALA A 1 492 ? -11.213 -15.177 11.436 1.00 70.62 492 ALA A N 1
ATOM 3542 C CA . ALA A 1 492 ? -11.182 -13.742 11.182 1.00 70.62 492 ALA A CA 1
ATOM 3543 C C . ALA A 1 492 ? -11.874 -12.937 12.289 1.00 70.62 492 ALA A C 1
ATOM 3545 O O . ALA A 1 492 ? -11.338 -11.927 12.744 1.00 70.62 492 ALA A O 1
ATOM 3546 N N . MET A 1 493 ? -13.042 -13.390 12.754 1.00 77.12 493 MET A N 1
ATOM 3547 C CA . MET A 1 493 ? -13.843 -12.620 13.704 1.00 77.12 493 MET A CA 1
ATOM 3548 C C . MET A 1 493 ? -13.233 -12.565 15.121 1.00 77.12 493 MET A C 1
ATOM 3550 O O . MET A 1 493 ? -13.066 -11.455 15.628 1.00 77.12 493 MET A O 1
ATOM 3554 N N . PRO A 1 494 ? -12.829 -13.685 15.761 1.00 81.19 494 PRO A N 1
ATOM 3555 C CA . PRO A 1 494 ? -12.172 -13.634 17.073 1.00 81.19 494 PRO A CA 1
ATOM 3556 C C . PRO A 1 494 ? -10.858 -12.855 17.049 1.00 81.19 494 PRO A C 1
ATOM 3558 O O . PRO A 1 494 ? -10.541 -12.122 17.981 1.00 81.19 494 PRO A O 1
ATOM 3561 N N . VAL A 1 495 ? -10.104 -12.992 15.960 1.00 81.69 495 VAL A N 1
ATOM 3562 C CA . VAL A 1 495 ? -8.833 -12.302 15.769 1.00 81.69 495 VAL A CA 1
ATOM 3563 C C . VAL A 1 495 ? -9.037 -10.789 15.624 1.00 81.69 495 VAL A C 1
ATOM 3565 O O . VAL A 1 495 ? -8.330 -10.016 16.270 1.00 81.69 495 VAL A O 1
ATOM 3568 N N . LEU A 1 496 ? -10.027 -10.357 14.834 1.00 80.94 496 LEU A N 1
ATOM 3569 C CA . LEU A 1 496 ? -10.373 -8.944 14.677 1.00 80.94 496 LEU A CA 1
ATOM 3570 C C . LEU A 1 496 ? -10.877 -8.346 15.995 1.00 80.94 496 LEU A C 1
ATOM 3572 O O . LEU A 1 496 ? -10.371 -7.313 16.422 1.00 80.94 496 LEU A O 1
ATOM 3576 N N . VAL A 1 497 ? -11.851 -8.989 16.648 1.00 82.56 497 VAL A N 1
ATOM 3577 C CA . VAL A 1 497 ? -12.435 -8.492 17.906 1.00 82.56 497 VAL A CA 1
ATOM 3578 C C . VAL A 1 497 ? -11.391 -8.443 19.011 1.00 82.56 497 VAL A C 1
ATOM 3580 O O . VAL A 1 497 ? -11.203 -7.384 19.599 1.00 82.56 497 VAL A O 1
ATOM 3583 N N . GLY A 1 498 ? -10.649 -9.531 19.230 1.00 82.06 498 GLY A N 1
ATOM 3584 C CA . GLY A 1 498 ? -9.594 -9.555 20.242 1.00 82.06 498 GLY A CA 1
ATOM 3585 C C . GLY A 1 498 ? -8.474 -8.557 19.936 1.00 82.06 498 GLY A C 1
ATOM 3586 O O . GLY A 1 498 ? -7.889 -7.978 20.848 1.00 82.06 498 GLY A O 1
ATOM 3587 N N . GLY A 1 499 ? -8.172 -8.319 18.655 1.00 81.38 499 GLY A N 1
ATOM 3588 C CA . GLY A 1 499 ? -7.264 -7.252 18.238 1.00 81.38 499 GLY A CA 1
ATOM 3589 C C . GLY A 1 499 ? -7.786 -5.872 18.640 1.00 81.38 499 GLY A C 1
ATOM 3590 O O . GLY A 1 499 ? -7.058 -5.100 19.258 1.00 81.38 499 GLY A O 1
ATOM 3591 N N . LEU A 1 500 ? -9.053 -5.576 18.340 1.00 83.06 500 LEU A N 1
ATOM 3592 C CA . LEU A 1 500 ? -9.694 -4.306 18.690 1.00 83.06 500 LEU A CA 1
ATOM 3593 C C . LEU A 1 500 ? -9.780 -4.084 20.208 1.00 83.06 500 LEU A C 1
ATOM 3595 O O . LEU A 1 500 ? -9.549 -2.966 20.652 1.00 83.06 500 LEU A O 1
ATOM 3599 N N . GLU A 1 501 ? -10.067 -5.119 20.999 1.00 85.94 501 GLU A N 1
ATOM 3600 C CA . GLU A 1 501 ? -10.070 -5.046 22.470 1.00 85.94 501 GLU A CA 1
ATOM 3601 C C . GLU A 1 501 ? -8.683 -4.687 23.012 1.00 85.94 501 GLU A C 1
ATOM 3603 O O . GLU A 1 501 ? -8.535 -3.686 23.708 1.00 85.94 501 GLU A O 1
ATOM 3608 N N . ARG A 1 502 ? -7.634 -5.392 22.570 1.00 83.25 502 ARG A N 1
ATOM 3609 C CA . ARG A 1 502 ? -6.246 -5.060 22.942 1.00 83.25 502 ARG A CA 1
ATOM 3610 C C . ARG A 1 502 ? -5.821 -3.665 22.501 1.00 83.25 502 ARG A C 1
ATOM 3612 O O . ARG A 1 502 ? -5.004 -3.029 23.162 1.00 83.25 502 ARG A O 1
ATOM 3619 N N . ALA A 1 503 ? -6.341 -3.189 21.370 1.00 83.06 503 ALA A N 1
ATOM 3620 C CA . ALA A 1 503 ? -6.087 -1.828 20.916 1.00 83.06 503 ALA A CA 1
ATOM 3621 C C . ALA A 1 503 ? -6.674 -0.793 21.888 1.00 83.06 503 ALA A C 1
ATOM 3623 O O . ALA A 1 503 ? -6.044 0.238 22.123 1.00 83.06 503 ALA A O 1
ATOM 3624 N N . LEU A 1 504 ? -7.852 -1.068 22.459 1.00 83.69 504 LEU A N 1
ATOM 3625 C CA . LEU A 1 504 ? -8.456 -0.223 23.487 1.00 83.69 504 LEU A CA 1
ATOM 3626 C C . LEU A 1 504 ? -7.657 -0.272 24.792 1.00 83.69 504 LEU A C 1
ATOM 3628 O O . LEU A 1 504 ? -7.322 0.791 25.305 1.00 83.69 504 LEU A O 1
ATOM 3632 N N . ASP A 1 505 ? -7.252 -1.458 25.255 1.00 86.62 505 ASP A N 1
ATOM 3633 C CA . ASP A 1 505 ? -6.422 -1.598 26.463 1.00 86.62 505 ASP A CA 1
ATOM 3634 C C . ASP A 1 505 ? -5.093 -0.844 26.325 1.00 86.62 505 ASP A C 1
ATOM 3636 O O . ASP A 1 505 ? -4.647 -0.126 27.226 1.00 86.62 505 ASP A O 1
ATOM 3640 N N . LEU A 1 506 ? -4.460 -0.962 25.152 1.00 82.88 506 LEU A N 1
ATOM 3641 C CA . LEU A 1 506 ? -3.252 -0.217 24.828 1.00 82.88 506 LEU A CA 1
ATOM 3642 C C . LEU A 1 506 ? -3.511 1.289 24.910 1.00 82.88 506 LEU A C 1
ATOM 3644 O O . LEU A 1 506 ? -2.724 1.996 25.544 1.00 82.88 506 LEU A O 1
ATOM 3648 N N . ALA A 1 507 ? -4.598 1.767 24.302 1.00 81.38 507 ALA A N 1
ATOM 3649 C CA . ALA A 1 507 ? -4.951 3.179 24.301 1.00 81.38 507 ALA A CA 1
ATOM 3650 C C . ALA A 1 507 ? -5.205 3.715 25.713 1.00 81.38 507 ALA A C 1
ATOM 3652 O O . ALA A 1 507 ? -4.679 4.772 26.058 1.00 81.38 507 ALA A O 1
ATOM 3653 N N . ASP A 1 508 ? -5.944 2.980 26.544 1.00 84.00 508 ASP A N 1
ATOM 3654 C CA . ASP A 1 508 ? -6.208 3.363 27.930 1.00 84.00 508 ASP A CA 1
ATOM 3655 C C . ASP A 1 508 ? -4.899 3.404 28.739 1.00 84.00 508 ASP A C 1
ATOM 3657 O O . ASP A 1 508 ? -4.649 4.370 29.465 1.00 84.00 508 ASP A O 1
ATOM 3661 N N . SER A 1 509 ? -3.981 2.454 28.513 1.00 86.62 509 SER A N 1
ATOM 3662 C CA . SER A 1 509 ? -2.646 2.480 29.129 1.00 86.62 509 SER A CA 1
ATOM 3663 C C . SER A 1 509 ? -1.779 3.660 28.663 1.00 86.62 509 SER A C 1
ATOM 3665 O O . SER A 1 509 ? -0.911 4.122 29.406 1.00 86.62 509 SER A O 1
ATOM 3667 N N . MET A 1 510 ? -1.973 4.138 27.429 1.00 81.81 510 MET A N 1
ATOM 3668 C CA . MET A 1 510 ? -1.249 5.285 26.874 1.00 81.81 510 MET A CA 1
ATOM 3669 C C . MET A 1 510 ? -1.798 6.605 27.413 1.00 81.81 510 MET A C 1
ATOM 3671 O O . MET A 1 510 ? -1.015 7.509 27.704 1.00 81.81 510 MET A O 1
ATOM 3675 N N . ILE A 1 511 ? -3.120 6.693 27.585 1.00 78.00 511 ILE A N 1
ATOM 3676 C CA . ILE A 1 511 ? -3.796 7.825 28.226 1.00 78.00 511 ILE A CA 1
ATOM 3677 C C . ILE A 1 511 ? -3.350 7.934 29.688 1.00 78.00 511 ILE A C 1
ATOM 3679 O O . ILE A 1 511 ? -2.930 9.010 30.105 1.00 78.00 511 ILE A O 1
ATOM 3683 N N . ALA A 1 512 ? -3.351 6.826 30.438 1.00 82.38 512 ALA A N 1
ATOM 3684 C CA . ALA A 1 512 ? -2.921 6.800 31.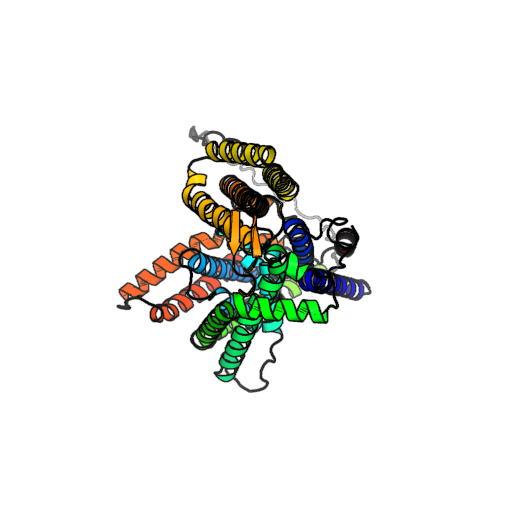840 1.00 82.38 512 ALA A CA 1
ATOM 3685 C C . ALA A 1 512 ? -1.458 7.240 32.025 1.00 82.38 512 ALA A C 1
ATOM 3687 O O . ALA A 1 512 ? -1.120 7.900 33.002 1.00 82.38 512 ALA A O 1
ATOM 3688 N N . ARG A 1 513 ? -0.589 6.912 31.060 1.00 80.12 513 ARG A N 1
ATOM 3689 C CA . ARG A 1 513 ? 0.828 7.313 31.049 1.00 80.12 513 ARG A CA 1
ATOM 3690 C C . ARG A 1 513 ? 1.077 8.728 30.508 1.00 80.12 513 ARG A C 1
ATOM 3692 O O . ARG A 1 513 ? 2.230 9.140 30.438 1.00 80.12 513 ARG A O 1
ATOM 3699 N N . GLY A 1 514 ? 0.039 9.449 30.075 1.00 72.75 514 GLY A N 1
ATOM 3700 C CA . GLY A 1 514 ? 0.172 10.787 29.488 1.00 72.75 514 GLY A CA 1
ATOM 3701 C C . GLY A 1 514 ? 0.904 10.815 28.139 1.00 72.75 514 GLY A C 1
ATOM 3702 O O . GLY A 1 514 ? 1.437 11.850 27.750 1.00 72.75 514 GLY A O 1
ATOM 3703 N N . LEU A 1 515 ? 0.951 9.692 27.409 1.00 64.12 515 LEU A N 1
ATOM 3704 C CA . LEU A 1 515 ? 1.775 9.538 26.200 1.00 64.12 515 LEU A CA 1
ATOM 3705 C C . LEU A 1 515 ? 1.261 10.314 24.976 1.00 64.12 515 LEU A C 1
ATOM 3707 O O . LEU A 1 515 ? 1.961 10.386 23.966 1.00 64.12 515 LEU A O 1
ATOM 3711 N N . LEU A 1 516 ? 0.061 10.893 25.043 1.00 62.62 516 LEU A N 1
ATOM 3712 C CA . LEU A 1 516 ? -0.525 11.698 23.973 1.00 62.62 516 LEU A CA 1
ATOM 3713 C C . LEU A 1 516 ? -1.086 13.005 24.542 1.00 62.62 516 LEU A C 1
ATOM 3715 O O . LEU A 1 516 ? -2.177 13.005 25.115 1.00 62.62 516 LEU A O 1
ATOM 3719 N N . PRO A 1 517 ? -0.376 14.131 24.355 1.00 54.75 517 PRO A N 1
ATOM 3720 C CA . PRO A 1 517 ? -0.977 15.450 24.480 1.00 54.75 517 PRO A CA 1
ATOM 3721 C C . PRO A 1 517 ? -2.159 15.574 23.502 1.00 54.75 517 PRO A C 1
ATOM 3723 O O . PRO A 1 517 ? -2.162 14.900 22.462 1.00 54.75 517 PRO A O 1
ATOM 3726 N N . PRO A 1 518 ? -3.152 16.441 23.776 1.00 52.41 518 PRO A N 1
ATOM 3727 C CA . PRO A 1 518 ? -4.169 16.770 22.781 1.00 52.41 518 PRO A CA 1
ATOM 3728 C C . PRO A 1 518 ? -3.468 17.184 21.476 1.00 52.41 518 PRO A C 1
ATOM 3730 O O . PRO A 1 518 ? -2.484 17.929 21.524 1.00 52.41 518 PRO A O 1
ATOM 3733 N N . PRO A 1 519 ? -3.923 16.704 20.309 1.00 55.16 519 PRO A N 1
ATOM 3734 C CA . PRO A 1 519 ? -3.281 17.016 19.049 1.00 55.16 519 PRO A CA 1
ATOM 3735 C C . PRO A 1 519 ? -3.343 18.523 18.805 1.00 55.16 519 PRO A C 1
ATOM 3737 O O . PRO A 1 519 ? -4.394 19.074 18.475 1.00 55.16 519 PRO A O 1
ATOM 3740 N N . ALA A 1 520 ? -2.206 19.193 18.972 1.00 55.47 520 ALA A N 1
ATOM 3741 C CA . ALA A 1 520 ? -2.040 20.554 18.505 1.00 55.47 520 ALA A CA 1
ATOM 3742 C C . ALA A 1 520 ? -1.844 20.494 16.984 1.00 55.47 520 ALA A C 1
ATOM 3744 O O . ALA A 1 520 ? -0.982 19.739 16.517 1.00 55.47 520 ALA A O 1
ATOM 3745 N N . PRO A 1 521 ? -2.627 21.247 16.190 1.00 61.09 521 PRO A N 1
ATOM 3746 C CA . PRO A 1 521 ? -2.338 21.364 14.774 1.00 61.09 521 PRO A CA 1
ATOM 3747 C C . PRO A 1 521 ? -0.906 21.899 14.624 1.00 61.09 521 PRO A C 1
ATOM 3749 O O . PRO A 1 521 ? -0.511 22.803 15.367 1.00 61.09 521 PRO A O 1
ATOM 3752 N N . PRO A 1 522 ? -0.111 21.343 13.698 1.00 66.25 522 PRO A N 1
ATOM 3753 C CA . PRO A 1 522 ? 1.238 21.811 13.465 1.00 66.25 522 PRO A CA 1
ATOM 3754 C C . PRO A 1 522 ? 1.196 23.298 13.106 1.00 66.25 522 PRO A C 1
ATOM 3756 O O . PRO A 1 522 ? 0.235 23.752 12.470 1.00 66.25 522 PRO A O 1
ATOM 3759 N N . PRO A 1 523 ? 2.227 24.065 13.496 1.00 73.00 523 PRO A N 1
ATOM 3760 C CA . PRO A 1 523 ? 2.286 25.481 13.182 1.00 73.00 523 PRO A CA 1
ATOM 3761 C C . PRO A 1 523 ? 2.165 25.681 11.669 1.00 73.00 523 PRO A C 1
ATOM 3763 O O . PRO A 1 523 ? 2.731 24.918 10.883 1.00 73.00 523 PRO A O 1
ATOM 3766 N N . THR A 1 524 ? 1.449 26.725 11.247 1.00 77.88 524 THR A N 1
ATOM 3767 C CA . THR A 1 524 ? 1.229 27.041 9.825 1.00 77.88 524 THR A CA 1
ATOM 3768 C C . THR A 1 524 ? 2.546 27.120 9.046 1.00 77.88 524 THR A C 1
ATOM 3770 O O . THR A 1 524 ? 2.595 26.699 7.896 1.00 77.88 524 THR A O 1
ATOM 3773 N N . ALA A 1 525 ? 3.633 27.559 9.691 1.00 79.50 525 ALA A N 1
ATOM 3774 C CA . ALA A 1 525 ? 4.981 27.569 9.124 1.00 79.50 525 ALA A CA 1
ATOM 3775 C C . ALA A 1 525 ? 5.465 26.177 8.669 1.00 79.50 525 ALA A C 1
ATOM 3777 O O . ALA A 1 525 ? 6.007 26.057 7.577 1.00 79.50 525 ALA A O 1
ATOM 3778 N N . ALA A 1 526 ? 5.203 25.116 9.442 1.00 79.31 526 ALA A N 1
ATOM 3779 C CA . ALA A 1 526 ? 5.563 23.747 9.061 1.00 79.31 526 ALA A CA 1
ATOM 3780 C C . ALA A 1 526 ? 4.733 23.238 7.868 1.00 79.31 526 ALA A C 1
ATOM 3782 O O . ALA A 1 526 ? 5.208 22.463 7.044 1.00 79.31 526 ALA A O 1
ATOM 3783 N N . ARG A 1 527 ? 3.480 23.689 7.746 1.00 83.19 527 ARG A N 1
ATOM 3784 C CA . ARG A 1 527 ? 2.632 23.374 6.586 1.00 83.19 527 ARG A CA 1
ATOM 3785 C C . ARG A 1 527 ? 3.099 24.102 5.326 1.00 83.19 527 ARG A C 1
ATOM 3787 O O . ARG A 1 527 ? 3.137 23.512 4.251 1.00 83.19 527 ARG A O 1
ATOM 3794 N N . LEU A 1 528 ? 3.492 25.365 5.467 1.00 84.56 528 LEU A N 1
ATOM 3795 C CA . LEU A 1 528 ? 4.059 26.155 4.376 1.00 84.56 528 LEU A CA 1
ATOM 3796 C C . LEU A 1 528 ? 5.414 25.602 3.922 1.00 84.56 528 LEU A C 1
ATOM 3798 O O . LEU A 1 528 ? 5.655 25.543 2.722 1.00 84.56 528 LEU A O 1
ATOM 3802 N N . SER A 1 529 ? 6.262 25.123 4.839 1.00 84.31 529 SER A N 1
ATOM 3803 C CA . SER A 1 529 ? 7.532 24.492 4.463 1.00 84.31 529 SER A CA 1
ATOM 3804 C C . SER A 1 529 ? 7.329 23.184 3.697 1.00 84.31 529 SER A C 1
ATOM 3806 O O . SER A 1 529 ? 8.100 22.896 2.790 1.00 84.31 529 SER A O 1
ATOM 3808 N N . ILE A 1 530 ? 6.278 22.413 4.002 1.00 84.88 530 ILE A N 1
ATOM 3809 C CA . ILE A 1 530 ? 5.905 21.226 3.212 1.00 84.88 530 ILE A CA 1
ATOM 3810 C C . ILE A 1 530 ? 5.459 21.623 1.804 1.00 84.88 530 ILE A C 1
ATOM 3812 O O . ILE A 1 530 ? 5.897 21.004 0.841 1.00 84.88 530 ILE A O 1
ATOM 3816 N N . LEU A 1 531 ? 4.628 22.660 1.663 1.00 84.88 531 LEU A N 1
ATOM 3817 C CA . LEU A 1 531 ? 4.227 23.161 0.343 1.00 84.88 531 LEU A CA 1
ATOM 3818 C C . LEU A 1 531 ? 5.425 23.659 -0.470 1.00 84.88 531 LEU A C 1
ATOM 3820 O O . LEU A 1 531 ? 5.541 23.319 -1.644 1.00 84.88 531 LEU A O 1
ATOM 3824 N N . ALA A 1 532 ? 6.328 24.415 0.157 1.00 84.25 532 ALA A N 1
ATOM 3825 C CA . ALA A 1 532 ? 7.552 24.883 -0.483 1.00 84.25 532 ALA A CA 1
ATOM 3826 C C . ALA A 1 532 ? 8.452 23.712 -0.904 1.00 84.25 532 ALA A C 1
ATOM 3828 O O . ALA A 1 532 ? 8.958 23.706 -2.022 1.00 84.25 532 ALA A O 1
ATOM 3829 N N . ALA A 1 533 ? 8.596 22.693 -0.050 1.00 83.50 533 ALA A N 1
ATOM 3830 C CA . ALA A 1 533 ? 9.344 21.485 -0.378 1.00 83.50 533 ALA A CA 1
ATOM 3831 C C . ALA A 1 533 ? 8.720 20.732 -1.561 1.00 83.50 533 ALA A C 1
ATOM 3833 O O . ALA A 1 533 ? 9.440 20.357 -2.476 1.00 83.50 533 ALA A O 1
ATOM 3834 N N . LEU A 1 534 ? 7.393 20.560 -1.599 1.00 84.00 534 LEU A N 1
ATOM 3835 C CA . LEU A 1 534 ? 6.718 19.937 -2.745 1.00 84.00 534 LEU A CA 1
ATOM 3836 C C . LEU A 1 534 ? 6.936 20.731 -4.040 1.00 84.00 534 LEU A C 1
ATOM 3838 O O . LEU A 1 534 ? 7.152 20.122 -5.080 1.00 84.00 534 LEU A O 1
ATOM 3842 N N . GLY A 1 535 ? 6.918 22.066 -3.976 1.00 80.06 535 GLY A N 1
ATOM 3843 C CA . GLY A 1 535 ? 7.209 22.925 -5.127 1.00 80.06 535 GLY A CA 1
ATOM 3844 C C . GLY A 1 535 ? 8.652 22.798 -5.621 1.00 80.06 535 GLY A C 1
ATOM 3845 O O . GLY A 1 535 ? 8.873 22.691 -6.821 1.00 80.06 535 GLY A O 1
ATOM 3846 N N . LEU A 1 536 ? 9.623 22.745 -4.704 1.00 79.94 536 LEU A N 1
ATOM 3847 C CA . LEU A 1 536 ? 11.039 22.540 -5.026 1.00 79.94 536 LEU A CA 1
ATOM 3848 C C . LEU A 1 536 ? 11.295 21.182 -5.680 1.00 79.94 536 LEU A C 1
ATOM 3850 O O . LEU A 1 536 ? 11.994 21.120 -6.681 1.00 79.94 536 LEU A O 1
ATOM 3854 N N . VAL A 1 537 ? 10.712 20.109 -5.141 1.00 74.25 537 VAL A N 1
ATOM 3855 C CA . VAL A 1 537 ? 10.895 18.756 -5.691 1.00 74.25 537 VAL A CA 1
ATOM 3856 C C . VAL A 1 537 ? 10.123 18.580 -7.011 1.00 74.25 537 VAL A C 1
ATOM 3858 O O . VAL A 1 537 ? 10.510 17.772 -7.839 1.00 74.25 537 VAL A O 1
ATOM 3861 N N . ALA A 1 538 ? 9.037 19.325 -7.237 1.00 69.94 538 ALA A N 1
ATOM 3862 C CA . ALA A 1 538 ? 8.320 19.292 -8.514 1.00 69.94 538 ALA A CA 1
ATOM 3863 C C . ALA A 1 538 ? 8.978 20.145 -9.616 1.00 69.94 538 ALA A C 1
ATOM 3865 O O . ALA A 1 538 ? 8.696 19.921 -10.791 1.00 69.94 538 ALA A O 1
ATOM 3866 N N . GLY A 1 539 ? 9.767 21.159 -9.243 1.00 64.06 539 GLY A N 1
ATOM 3867 C CA . GLY A 1 539 ? 10.373 22.117 -10.172 1.00 64.06 539 GLY A CA 1
ATOM 3868 C C . GLY A 1 539 ? 11.849 21.877 -10.499 1.00 64.06 539 GLY A C 1
ATOM 3869 O O . GLY A 1 539 ? 12.337 22.474 -11.458 1.00 64.06 539 GLY A O 1
ATOM 3870 N N . GLY A 1 540 ? 12.552 21.063 -9.707 1.00 55.25 540 GLY A N 1
ATOM 3871 C CA . GLY A 1 540 ? 13.911 20.585 -9.987 1.00 55.25 540 GLY A CA 1
ATOM 3872 C C . GLY A 1 540 ? 13.879 19.181 -10.558 1.00 55.25 540 GLY A C 1
ATOM 3873 O O . GLY A 1 540 ? 14.730 18.910 -11.431 1.00 55.25 540 GLY A O 1
#

Secondary structure (DSSP, 8-state):
--HHHHHHHHHHHHHHHHHHHHHHHHHGGGS--TT-TTTSSTT-HHHHHHHHHHHHHHHHHHHHHTT--HHHHHHHHHHHHHHHHHHHHHHHS--GGG--THHHHHHHHHHHH-HHHHHHHHHHHHHHHHHHHT--STTHHHHHHHHHHHHHHHTTSPPPSS---TT-HHHHHHHHHHHHHHHHHHHHHHHHHHHHHH-HHHHH--S-HHHHHHHHHHHHHHHTHHHHHHHHHHHHHHHHHHHHHHHHHHHHHHHHHHHHHHHHHHHHHHHHTS------------------PPPP----------------PPPHHHHHHHHHHHHHHHHH---HHHHHHHHHHHHHHHHTS-TTGGGG-HHHHHHHHHHHHHHHHHHHHHH----S-EEEE--TTSTTT-SEEEHHHHHHHHHHHHHHHHHHHHHHHHHHHS-HHHHHTTS-GGGHHHHHHHHHHHHHHHHHHHHHHHHHHHHHHTT----SGGGHHHHHHHHHHHHHHHHHHHHHHHHHTT-----PPPPHHHHHHHHHHHHHHHH-